Protein AF-A0A2T7PE70-F1 (afdb_monomer_lite)

Foldseek 3Di:
DVVVVVLVVVVVVVVVVVVDDCPDDLAQEAEDFPVCVVVVLQVAQKEKEKEAAQDDDDLLVVLLSQLSVLCVVPPRYGYYYYHAYPDDPRTRVVVCVVQVNDHVDPGWIWMRGHPDPDTDTDPDDSNHNVSVQVVCCVVSVDDRAFPLDDPVLLVLLLCLLVDDLVVNVVSLVVLVVVLVVDDDPSNNVLSVLSSVVSVVCSVPPPVVLVVVVVVVVVCPVPDDDRSVCRNSVSSVVSNVVVVVVDDDDDDVPVVVVVVPPVVPPPPPDDDDDDDDDPPPCPPVVVVVCVPVCVVVCVVCVVVVVVVVLCVQPLNVLLVVLLVLLSVLVVCLVVLVSNCVSNVVSVVSLVVSVVSCVVVVSDDPVSVVSSLVSQLVSQLVLLVVLDVCSNVLSVLSVLLCVLLVVVPPCSLPDDPPDPPLLCQCSPPNRPHPLVVLLVCLSRVQSVLSSCVVVVVCCVVVVDDPVNSVVSNVSSPVSVVSNSVNSVSSSVVSVVVSVVVVVVVVVD

Structure (mmCIF, N/CA/C/O backbone):
data_AF-A0A2T7PE70-F1
#
_entry.id   AF-A0A2T7PE70-F1
#
loop_
_atom_site.group_PDB
_atom_site.id
_atom_site.type_symbol
_atom_site.label_atom_id
_atom_site.label_alt_id
_atom_site.label_comp_id
_atom_site.label_asym_id
_atom_site.label_entity_id
_atom_site.label_seq_id
_atom_site.pdbx_PDB_ins_code
_atom_site.Cartn_x
_atom_site.Cartn_y
_atom_site.Cartn_z
_atom_site.occupancy
_atom_site.B_iso_or_equiv
_atom_site.auth_seq_id
_atom_site.auth_comp_id
_atom_site.auth_asym_id
_atom_site.auth_atom_id
_atom_site.pdbx_PDB_model_num
ATOM 1 N N . MET A 1 1 ? 8.061 27.850 -18.475 1.00 32.47 1 MET A N 1
ATOM 2 C CA . MET A 1 1 ? 7.129 28.341 -17.426 1.00 32.47 1 MET A CA 1
ATOM 3 C C . MET A 1 1 ? 5.859 27.493 -17.261 1.00 32.47 1 MET A C 1
ATOM 5 O O . MET A 1 1 ? 5.190 27.678 -16.252 1.00 32.47 1 MET A O 1
ATOM 9 N N . ALA A 1 2 ? 5.530 26.556 -18.166 1.00 31.12 2 ALA A N 1
ATOM 10 C CA . ALA A 1 2 ? 4.346 25.692 -18.030 1.00 31.12 2 ALA A CA 1
ATOM 11 C C . ALA A 1 2 ? 4.538 24.470 -17.093 1.00 31.12 2 ALA A C 1
ATOM 13 O O . ALA A 1 2 ? 3.576 24.057 -16.458 1.00 31.12 2 ALA A O 1
ATOM 14 N N . ASP A 1 3 ? 5.765 23.960 -16.909 1.00 47.53 3 ASP A N 1
ATOM 15 C CA . ASP A 1 3 ? 6.022 22.724 -16.133 1.00 47.53 3 ASP A CA 1
ATOM 16 C C . ASP A 1 3 ? 6.080 22.880 -14.604 1.00 47.53 3 ASP A C 1
ATOM 18 O O . ASP A 1 3 ? 5.830 21.935 -13.858 1.00 47.53 3 ASP A O 1
ATOM 22 N N . MET A 1 4 ? 6.372 24.078 -14.092 1.00 37.53 4 MET A N 1
ATOM 23 C CA . MET A 1 4 ? 6.615 24.263 -12.652 1.00 37.53 4 MET A CA 1
ATOM 24 C C . MET A 1 4 ? 5.323 24.210 -11.816 1.00 37.53 4 MET A C 1
ATOM 26 O O . MET A 1 4 ? 5.352 23.882 -10.632 1.00 37.53 4 MET A O 1
ATOM 30 N N . LYS A 1 5 ? 4.171 24.494 -12.443 1.00 35.44 5 LYS A N 1
ATOM 31 C CA . LYS A 1 5 ? 2.851 24.423 -11.797 1.00 35.44 5 LYS A CA 1
ATOM 32 C C . LYS A 1 5 ? 2.358 22.980 -11.645 1.00 35.44 5 LYS A C 1
ATOM 34 O O . LYS A 1 5 ? 1.709 22.683 -10.648 1.00 35.44 5 LYS A O 1
ATOM 39 N N . GLY A 1 6 ? 2.709 22.086 -12.574 1.00 39.09 6 GLY A N 1
ATOM 40 C CA . GLY A 1 6 ? 2.350 20.664 -12.508 1.00 39.09 6 GLY A CA 1
ATOM 41 C C . GLY A 1 6 ? 3.090 19.924 -11.392 1.00 39.09 6 GLY A C 1
ATOM 42 O O . GLY A 1 6 ? 2.469 19.206 -10.612 1.00 39.09 6 GLY A O 1
ATOM 43 N N . ALA A 1 7 ? 4.394 20.175 -11.244 1.00 40.56 7 ALA A N 1
ATOM 44 C CA . ALA A 1 7 ? 5.216 19.561 -10.198 1.00 40.56 7 ALA A CA 1
ATOM 45 C C . ALA A 1 7 ? 4.832 20.030 -8.780 1.00 40.56 7 ALA A C 1
ATOM 47 O O . ALA A 1 7 ? 4.736 19.220 -7.859 1.00 40.56 7 ALA A O 1
ATOM 48 N N . ALA A 1 8 ? 4.537 21.324 -8.604 1.00 38.72 8 ALA A N 1
ATOM 49 C CA . ALA A 1 8 ? 4.055 21.857 -7.327 1.00 38.72 8 ALA A CA 1
ATOM 50 C C . ALA A 1 8 ? 2.666 21.302 -6.955 1.00 38.72 8 ALA A C 1
ATOM 52 O O . ALA A 1 8 ? 2.404 21.023 -5.783 1.00 38.72 8 ALA A O 1
ATOM 53 N N . PHE A 1 9 ? 1.796 21.088 -7.948 1.00 40.25 9 PHE A N 1
ATOM 54 C CA . PHE A 1 9 ? 0.484 20.472 -7.753 1.00 40.25 9 PHE A CA 1
ATOM 55 C C . PHE A 1 9 ? 0.604 18.994 -7.350 1.00 40.25 9 PHE A C 1
ATOM 57 O O . PHE A 1 9 ? -0.034 18.582 -6.387 1.00 40.25 9 PHE A O 1
ATOM 64 N N . LEU A 1 10 ? 1.494 18.226 -7.990 1.00 43.19 10 LEU A N 1
ATOM 65 C CA . LEU A 1 10 ? 1.797 16.829 -7.642 1.00 43.19 10 LEU A CA 1
ATOM 66 C C . LEU A 1 10 ? 2.374 16.677 -6.225 1.00 43.19 10 LEU A C 1
ATOM 68 O O . LEU A 1 10 ? 1.890 15.837 -5.469 1.00 43.19 10 LEU A O 1
ATOM 72 N N . CYS A 1 11 ? 3.334 17.518 -5.822 1.00 40.25 11 CYS A N 1
ATOM 73 C CA . CYS A 1 11 ? 3.871 17.502 -4.453 1.00 40.25 11 CYS A CA 1
ATOM 74 C C . CYS A 1 11 ? 2.805 17.843 -3.399 1.00 40.25 11 CYS A C 1
ATOM 76 O O . CYS A 1 11 ? 2.755 17.216 -2.342 1.00 40.25 11 CYS A O 1
ATOM 78 N N . SER A 1 12 ? 1.924 18.802 -3.698 1.00 43.56 12 SER A N 1
ATOM 79 C CA . SER A 1 12 ? 0.816 19.179 -2.808 1.00 43.56 12 SER A CA 1
ATOM 80 C C . SER A 1 12 ? -0.241 18.071 -2.710 1.00 43.56 12 SER A C 1
ATOM 82 O O . SER A 1 12 ? -0.804 17.841 -1.642 1.00 43.56 12 SER A O 1
ATOM 84 N N . PHE A 1 13 ? -0.480 17.354 -3.811 1.00 44.72 13 PHE A N 1
ATOM 85 C CA . PHE A 1 13 ? -1.447 16.260 -3.895 1.00 44.72 13 PHE A CA 1
ATOM 86 C C . PHE A 1 13 ? -0.969 15.002 -3.156 1.00 44.72 13 PHE A C 1
ATOM 88 O O . PHE A 1 13 ? -1.740 14.406 -2.406 1.00 44.72 13 PHE A O 1
ATOM 95 N N . PHE A 1 14 ? 0.316 14.645 -3.274 1.00 42.69 14 PHE A N 1
ATOM 96 C CA . PHE A 1 14 ? 0.907 13.542 -2.507 1.00 42.69 14 PHE A CA 1
ATOM 97 C C . PHE A 1 14 ? 0.916 13.833 -1.000 1.00 42.69 14 PHE A C 1
ATOM 99 O O . PHE A 1 14 ? 0.530 12.969 -0.216 1.00 42.69 14 PHE A O 1
ATOM 106 N N . LEU A 1 15 ? 1.259 15.058 -0.579 1.00 42.66 15 LEU A N 1
ATOM 107 C CA . LEU A 1 15 ? 1.240 15.440 0.840 1.00 42.66 15 LEU A CA 1
ATOM 108 C C . LEU A 1 15 ? -0.188 15.456 1.428 1.00 42.66 15 LEU A C 1
ATOM 110 O O . LEU A 1 15 ? -0.379 15.156 2.605 1.00 42.66 15 LEU A O 1
ATOM 114 N N . ALA A 1 16 ? -1.200 15.763 0.608 1.00 42.91 16 ALA A N 1
ATOM 115 C CA . ALA A 1 16 ? -2.607 15.713 1.003 1.00 42.91 16 ALA A CA 1
ATOM 116 C C . ALA A 1 16 ? -3.164 14.278 1.081 1.00 42.91 16 ALA A C 1
ATOM 118 O O . ALA A 1 16 ? -3.988 14.004 1.957 1.00 42.91 16 ALA A O 1
ATOM 119 N N . LEU A 1 17 ? -2.699 13.354 0.225 1.00 40.62 17 LEU A N 1
ATOM 120 C CA . LEU A 1 17 ? -3.128 11.947 0.242 1.00 40.62 17 LEU A CA 1
ATOM 121 C C . LEU A 1 17 ? -2.654 11.199 1.498 1.00 40.62 17 LEU A C 1
ATOM 123 O O . LEU A 1 17 ? -3.410 10.408 2.058 1.00 40.62 17 LEU A O 1
ATOM 127 N N . PHE A 1 18 ? -1.445 11.487 1.992 1.00 42.41 18 PHE A N 1
ATOM 128 C CA . PHE A 1 18 ? -0.933 10.868 3.224 1.00 42.41 18 PHE A CA 1
ATOM 129 C C . PHE A 1 18 ? -1.691 11.299 4.492 1.00 42.41 18 PHE A C 1
ATOM 131 O O . PHE A 1 18 ? -1.651 10.594 5.497 1.00 42.41 18 PHE A O 1
ATOM 138 N N . CYS A 1 19 ? -2.431 12.4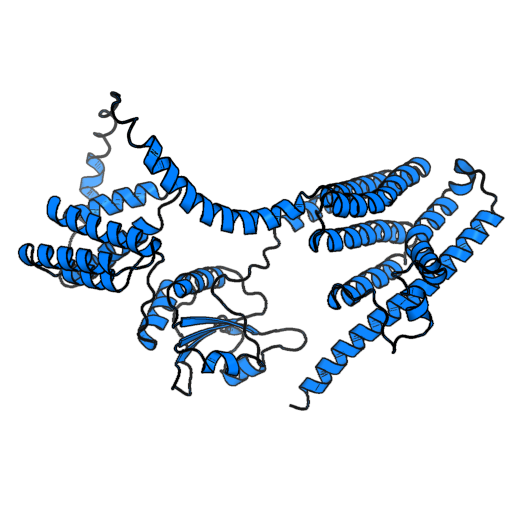13 4.459 1.00 37.19 19 CYS A N 1
ATOM 139 C CA . CYS A 1 19 ? -3.176 12.907 5.620 1.00 37.19 19 CYS A CA 1
ATOM 140 C C . CYS A 1 19 ? -4.543 12.231 5.836 1.00 37.19 19 CYS A C 1
ATOM 142 O O . CYS A 1 19 ? -5.182 12.499 6.855 1.00 37.19 19 CYS A O 1
ATOM 144 N N . ARG A 1 20 ? -5.025 11.378 4.918 1.00 38.69 20 ARG A N 1
ATOM 145 C CA . ARG A 1 20 ? -6.333 10.707 5.055 1.00 38.69 20 ARG A CA 1
ATOM 146 C C . ARG A 1 20 ? -6.352 9.309 4.434 1.00 38.69 20 ARG A C 1
ATOM 148 O O . ARG A 1 20 ? -7.056 9.068 3.462 1.00 38.69 20 ARG A O 1
ATOM 155 N N . ILE A 1 21 ? -5.641 8.364 5.041 1.00 35.53 21 ILE A N 1
ATOM 156 C CA . ILE A 1 21 ? -5.910 6.934 4.833 1.00 35.53 21 ILE A CA 1
ATOM 157 C C . ILE A 1 21 ? -6.259 6.334 6.195 1.00 35.53 21 ILE A C 1
ATOM 159 O O . ILE A 1 21 ? -5.395 5.849 6.914 1.00 35.53 21 ILE A O 1
ATOM 163 N N . ASN A 1 22 ? -7.541 6.396 6.559 1.00 35.69 22 ASN A N 1
ATOM 164 C CA . ASN A 1 22 ? -8.093 5.587 7.644 1.00 35.69 22 ASN A CA 1
ATOM 165 C C . ASN A 1 22 ? -8.868 4.428 7.011 1.00 35.69 22 ASN A C 1
ATOM 167 O O . ASN A 1 22 ? -10.081 4.511 6.832 1.00 35.69 22 ASN A O 1
ATOM 171 N N . GLY A 1 23 ? -8.173 3.336 6.688 1.00 41.88 23 GLY A N 1
ATOM 172 C CA . GLY A 1 23 ? -8.809 2.019 6.663 1.00 41.88 23 GLY A CA 1
ATOM 173 C C . GLY A 1 23 ? -9.110 1.630 8.109 1.00 41.88 23 GLY A C 1
ATOM 174 O O . GLY A 1 23 ? -8.330 0.924 8.743 1.00 41.88 23 GLY A O 1
ATOM 175 N N . GLU A 1 24 ? -10.155 2.218 8.688 1.00 51.50 24 GLU A N 1
ATOM 176 C CA . GLU A 1 24 ? -10.452 2.069 10.110 1.00 51.50 24 GLU A CA 1
ATOM 177 C C . GLU A 1 24 ? -11.119 0.713 10.357 1.00 51.50 24 GLU A C 1
ATOM 179 O O . GLU A 1 24 ? -12.310 0.535 10.115 1.00 51.50 24 GLU A O 1
ATOM 184 N N . ILE A 1 25 ? -10.350 -0.247 10.871 1.00 61.25 25 ILE A N 1
ATOM 185 C CA . ILE A 1 25 ? -10.910 -1.448 11.496 1.00 61.25 25 ILE A CA 1
ATOM 186 C C . ILE A 1 25 ? -11.798 -0.982 12.659 1.00 61.25 25 ILE A C 1
ATOM 188 O O . ILE A 1 25 ? -11.319 -0.321 13.589 1.00 61.25 25 ILE A O 1
ATOM 192 N N . VAL A 1 26 ? -13.091 -1.313 12.617 1.00 74.69 26 VAL A N 1
ATOM 193 C CA . VAL A 1 26 ? -14.035 -0.962 13.685 1.00 74.69 26 VAL A CA 1
ATOM 194 C C . VAL A 1 26 ? -13.698 -1.779 14.932 1.00 74.69 26 VAL A C 1
ATOM 196 O O . VAL A 1 26 ? -13.936 -2.982 15.004 1.00 74.69 26 VAL A O 1
ATOM 199 N N . LYS A 1 27 ? -13.120 -1.123 15.943 1.00 77.00 27 LYS A N 1
ATOM 200 C CA . LYS A 1 27 ? -12.757 -1.769 17.211 1.00 77.00 27 LYS A CA 1
ATOM 201 C C . LYS A 1 27 ? -14.001 -2.359 17.883 1.00 77.00 27 LYS A C 1
ATOM 203 O O . LYS A 1 27 ? -14.923 -1.621 18.214 1.00 77.00 27 LYS A O 1
ATOM 208 N N . GLY A 1 28 ? -13.987 -3.670 18.119 1.00 80.00 28 GLY A N 1
ATOM 209 C CA . GLY A 1 28 ? -15.096 -4.402 18.741 1.00 80.00 28 GLY A CA 1
ATOM 210 C C . GLY A 1 28 ? -16.088 -5.031 17.760 1.00 80.00 28 GLY A C 1
ATOM 211 O O . GLY A 1 28 ? -16.981 -5.740 18.213 1.00 80.00 28 GLY A O 1
ATOM 212 N N . ALA A 1 29 ? -15.915 -4.828 16.447 1.00 88.25 29 ALA A N 1
ATOM 213 C CA . ALA A 1 29 ? -16.676 -5.527 15.414 1.00 88.25 29 ALA A CA 1
ATOM 214 C C . ALA A 1 29 ? -15.794 -6.517 14.635 1.00 88.25 29 ALA A C 1
ATOM 216 O O . ALA A 1 29 ? -14.608 -6.267 14.412 1.00 88.25 29 ALA A O 1
ATOM 217 N N . VAL A 1 30 ? -16.379 -7.638 14.210 1.00 89.81 30 VAL A N 1
ATOM 218 C CA . VAL A 1 30 ? -15.715 -8.657 13.379 1.00 89.81 30 VAL A CA 1
ATOM 219 C C . VAL A 1 30 ? -16.315 -8.658 11.975 1.00 89.81 30 VAL A C 1
ATOM 221 O O . VAL A 1 30 ? -17.530 -8.757 11.826 1.00 89.81 30 VAL A O 1
ATOM 224 N N . SER A 1 31 ? -15.471 -8.589 10.945 1.00 89.25 31 SER A N 1
ATOM 225 C CA . SER A 1 31 ? -15.923 -8.742 9.560 1.00 89.25 31 SER A CA 1
ATOM 226 C C . SER A 1 31 ? -16.156 -10.221 9.239 1.00 89.25 31 SER A C 1
ATOM 228 O O . SER A 1 31 ? -15.276 -11.058 9.462 1.00 89.25 31 SER A O 1
ATOM 230 N N . LEU A 1 32 ? -17.355 -10.548 8.757 1.00 91.00 32 LEU A N 1
ATOM 231 C CA . LEU A 1 32 ? -17.770 -11.901 8.395 1.00 91.00 32 LEU A CA 1
ATOM 232 C C . LEU A 1 32 ? -17.938 -12.019 6.882 1.00 91.00 32 LEU A C 1
ATOM 234 O O . LEU A 1 32 ? -18.419 -11.103 6.218 1.00 91.00 32 LEU A O 1
ATOM 238 N N . ASN A 1 33 ? -17.594 -13.195 6.363 1.00 88.75 33 ASN A N 1
ATOM 239 C CA . ASN A 1 33 ? -17.877 -13.597 4.992 1.00 88.75 33 ASN A CA 1
ATOM 240 C C . ASN A 1 33 ? -18.687 -14.898 4.955 1.00 88.75 33 ASN A C 1
ATOM 242 O O . ASN A 1 33 ? -18.798 -15.589 5.971 1.00 88.75 33 ASN A O 1
ATOM 246 N N . SER A 1 34 ? -19.203 -15.262 3.785 1.00 87.06 34 SER A N 1
ATOM 247 C CA . SER A 1 34 ? -20.039 -16.454 3.576 1.00 87.06 34 SER A CA 1
ATOM 248 C C . SER A 1 34 ? -19.434 -17.749 4.134 1.00 87.06 34 SER A C 1
ATOM 250 O O . SER A 1 34 ? -20.135 -18.560 4.734 1.00 87.06 34 SER A O 1
ATOM 252 N N . GLY A 1 35 ? -18.112 -17.930 4.032 1.00 85.25 35 GLY A N 1
ATOM 253 C CA . GLY A 1 35 ? -17.422 -19.141 4.494 1.00 85.25 35 GLY A CA 1
ATOM 254 C C . GLY A 1 35 ? -17.231 -19.253 6.014 1.00 85.25 35 GLY A C 1
ATOM 255 O O . GLY A 1 35 ? -16.946 -20.349 6.525 1.00 85.25 35 GLY A O 1
ATOM 256 N N . VAL A 1 36 ? -17.358 -18.140 6.746 1.00 88.25 36 VAL A N 1
ATOM 257 C CA . VAL A 1 36 ? -17.215 -18.083 8.214 1.00 88.25 36 VAL A CA 1
ATOM 258 C C . VAL A 1 36 ? -18.499 -17.699 8.940 1.00 88.25 36 VAL A C 1
ATOM 260 O O . VAL A 1 36 ? -18.581 -17.939 10.144 1.00 88.25 36 VAL A O 1
ATOM 263 N N . PHE A 1 37 ? -19.491 -17.149 8.233 1.00 91.12 37 PHE A N 1
ATOM 264 C CA . PHE A 1 37 ? -20.723 -16.611 8.803 1.00 91.12 37 PHE A CA 1
ATOM 265 C C . PHE A 1 37 ? -21.403 -17.623 9.731 1.00 91.12 37 PHE A C 1
ATOM 267 O O . PHE A 1 37 ? -21.411 -17.434 10.947 1.00 91.12 37 PHE A O 1
ATOM 274 N N . ASP A 1 38 ? -21.863 -18.758 9.198 1.00 88.88 38 ASP A N 1
ATOM 275 C CA . ASP A 1 38 ? -22.600 -19.752 9.989 1.00 88.88 38 ASP A CA 1
ATOM 276 C C . ASP A 1 38 ? -21.748 -20.365 11.117 1.00 88.88 38 ASP A C 1
ATOM 278 O O . ASP A 1 38 ? -22.256 -20.648 12.201 1.00 88.88 38 ASP A O 1
ATOM 282 N N . LYS A 1 39 ? -20.427 -20.495 10.910 1.00 88.25 39 LYS A N 1
ATOM 283 C CA . LYS A 1 39 ? -19.489 -21.030 11.917 1.00 88.25 39 LYS A CA 1
ATOM 284 C C . LYS A 1 39 ? -19.359 -20.126 13.142 1.00 88.25 39 LYS A C 1
ATOM 286 O O . LYS A 1 39 ? -19.063 -20.616 14.233 1.00 88.25 39 LYS A O 1
ATOM 291 N N . ILE A 1 40 ? -19.499 -18.815 12.946 1.00 89.25 40 ILE A N 1
ATOM 292 C CA . ILE A 1 40 ? -19.349 -17.810 13.999 1.00 89.25 40 ILE A CA 1
ATOM 293 C C . ILE A 1 40 ? -20.691 -17.550 14.678 1.00 89.25 40 ILE A C 1
ATOM 295 O O . ILE A 1 40 ? -20.737 -17.539 15.912 1.00 89.25 40 ILE A O 1
ATOM 299 N N . ILE A 1 41 ? -21.773 -17.407 13.904 1.00 89.31 41 ILE A N 1
ATOM 300 C CA . ILE A 1 41 ? -23.115 -17.160 14.449 1.00 89.31 41 ILE A CA 1
ATOM 301 C C . ILE A 1 41 ? -23.542 -18.287 15.398 1.00 89.31 41 ILE A C 1
ATOM 303 O O . ILE A 1 41 ? -24.026 -18.004 16.490 1.00 89.31 41 ILE A O 1
ATOM 307 N N . SER A 1 42 ? -23.283 -19.554 15.054 1.00 85.00 42 SER A N 1
ATOM 308 C CA . SER A 1 42 ? -23.724 -20.700 15.864 1.00 85.00 42 SER A CA 1
ATOM 309 C C . SER A 1 42 ? -23.009 -20.848 17.217 1.00 85.00 42 SER A C 1
ATOM 311 O O . SER A 1 42 ? -23.456 -21.610 18.073 1.00 85.00 42 SER A O 1
ATOM 313 N N . ARG A 1 43 ? -21.867 -20.173 17.414 1.00 86.94 43 ARG A N 1
ATOM 314 C CA . ARG A 1 43 ? -21.025 -20.311 18.619 1.00 86.94 43 ARG A CA 1
ATOM 315 C C . ARG A 1 43 ? -21.265 -19.236 19.671 1.00 86.94 43 ARG A C 1
ATOM 317 O O . ARG A 1 43 ? -20.810 -19.396 20.800 1.00 86.94 43 ARG A O 1
ATOM 324 N N . HIS A 1 44 ? -21.951 -18.159 19.313 1.00 87.19 44 HIS A N 1
ATOM 325 C CA . HIS A 1 44 ? -22.196 -17.030 20.202 1.00 87.19 44 HIS A CA 1
ATOM 326 C C . HIS A 1 44 ? -23.662 -17.005 20.614 1.00 87.19 44 HIS A C 1
ATOM 328 O O . HIS A 1 44 ? -24.540 -17.386 19.847 1.00 87.19 44 HIS A O 1
ATOM 334 N N . ARG A 1 45 ? -23.935 -16.555 21.840 1.00 87.31 45 ARG A N 1
ATOM 335 C CA . ARG A 1 45 ? -25.303 -16.476 22.365 1.00 87.31 45 ARG A CA 1
ATOM 336 C C . ARG A 1 45 ? -26.130 -15.428 21.619 1.00 87.31 45 ARG A C 1
ATOM 338 O O . ARG A 1 45 ? -27.287 -15.687 21.295 1.00 87.31 45 ARG A O 1
ATOM 345 N N . VAL A 1 46 ? -25.535 -14.262 21.370 1.00 91.81 46 VAL A N 1
ATOM 346 C CA . VAL A 1 46 ? -26.166 -13.131 20.686 1.00 91.81 46 VAL A CA 1
ATOM 347 C C . VAL A 1 46 ? -25.171 -12.544 19.694 1.00 91.81 46 VAL A C 1
ATOM 349 O O . VAL A 1 46 ? -24.047 -12.213 20.073 1.00 91.81 46 VAL A O 1
ATOM 352 N N . VAL A 1 47 ? -25.580 -12.382 18.435 1.00 93.75 47 VAL A N 1
ATOM 353 C CA . VAL A 1 47 ? -24.768 -11.707 17.415 1.00 93.75 47 VAL A CA 1
ATOM 354 C C . VAL A 1 47 ? -25.566 -10.609 16.732 1.00 93.75 47 VAL A C 1
ATOM 356 O O . VAL A 1 47 ? -26.581 -10.876 16.093 1.00 93.75 47 VAL A O 1
ATOM 359 N N . LEU A 1 48 ? -25.093 -9.369 16.834 1.00 94.25 48 LEU A N 1
ATOM 360 C CA . LEU A 1 48 ? -25.596 -8.257 16.034 1.00 94.25 48 LEU A CA 1
ATOM 361 C C . LEU A 1 48 ? -24.775 -8.169 14.748 1.00 94.25 48 LEU A C 1
ATOM 363 O O . LEU A 1 48 ? -23.592 -7.843 14.802 1.00 94.25 48 LEU A O 1
ATOM 367 N N . VAL A 1 49 ? -25.404 -8.410 13.601 1.00 95.06 49 VAL A N 1
ATOM 368 C CA . VAL A 1 49 ? -24.770 -8.302 12.284 1.00 95.06 49 VAL A CA 1
ATOM 369 C C . VAL A 1 49 ? -25.273 -7.055 11.566 1.00 95.06 49 VAL A C 1
ATOM 371 O O . VAL A 1 49 ? -26.481 -6.875 11.397 1.00 95.06 49 VAL A O 1
ATOM 374 N N . LYS A 1 50 ? -24.347 -6.214 11.103 1.00 94.69 50 LYS A N 1
ATOM 375 C CA . LYS A 1 50 ? -24.618 -5.109 10.177 1.00 94.69 50 LYS A CA 1
ATOM 376 C C . LYS A 1 50 ? -24.289 -5.534 8.745 1.00 94.69 50 LYS A C 1
ATOM 378 O O . LYS A 1 50 ? -23.129 -5.791 8.444 1.00 94.69 50 LYS A O 1
ATOM 383 N N . PHE A 1 51 ? -25.283 -5.559 7.869 1.00 93.00 51 PHE A N 1
ATOM 384 C CA . PHE A 1 51 ? -25.102 -5.706 6.426 1.00 93.00 51 PHE A CA 1
ATOM 385 C C . PHE A 1 51 ? -24.997 -4.325 5.786 1.00 93.00 51 PHE A C 1
ATOM 387 O O . PHE A 1 51 ? -25.868 -3.477 6.007 1.00 93.00 51 PHE A O 1
ATOM 394 N N . ASP A 1 52 ? -23.931 -4.092 5.032 1.00 91.50 52 ASP A N 1
ATOM 395 C CA . ASP A 1 52 ? -23.635 -2.783 4.453 1.00 91.50 52 ASP A CA 1
ATOM 396 C C . ASP A 1 52 ? -22.808 -2.903 3.166 1.00 91.50 52 ASP A C 1
ATOM 398 O O . ASP A 1 52 ? -22.404 -4.001 2.776 1.00 91.50 52 ASP A O 1
ATOM 402 N N . GLU A 1 53 ? -22.536 -1.771 2.521 1.00 88.06 53 GLU A N 1
ATOM 403 C CA . GLU A 1 53 ? -21.605 -1.691 1.392 1.00 88.06 53 GLU A CA 1
ATOM 404 C C . GLU A 1 53 ? -20.158 -2.043 1.795 1.00 88.06 53 GLU A C 1
ATOM 406 O O . GLU A 1 53 ? -19.820 -2.145 2.976 1.00 88.06 53 GLU A O 1
ATOM 411 N N . THR A 1 54 ? -19.276 -2.230 0.808 1.00 80.50 54 THR A N 1
ATOM 412 C CA . THR A 1 54 ? -17.882 -2.663 1.038 1.00 80.50 54 THR A CA 1
ATOM 413 C C . THR A 1 54 ? -17.068 -1.680 1.877 1.00 80.50 54 THR A C 1
ATOM 415 O O . THR A 1 54 ? -16.227 -2.085 2.674 1.00 80.50 54 THR A O 1
ATOM 418 N N . TYR A 1 55 ? -17.326 -0.384 1.715 1.00 79.88 55 TYR A N 1
ATOM 419 C CA . TYR A 1 55 ? -16.591 0.680 2.396 1.00 79.88 55 TYR A CA 1
ATOM 420 C C . TYR A 1 55 ? -17.569 1.677 3.019 1.00 79.88 55 TYR A C 1
ATOM 422 O O . TYR A 1 55 ? -17.716 2.786 2.508 1.00 79.88 55 TYR A O 1
ATOM 430 N N . PRO A 1 56 ? -18.256 1.294 4.108 1.00 80.44 56 PRO A N 1
ATOM 431 C CA . PRO A 1 56 ? -19.307 2.115 4.683 1.00 80.44 56 PRO A CA 1
ATOM 432 C C . PRO A 1 56 ? -18.718 3.356 5.358 1.00 80.44 56 PRO A C 1
ATOM 434 O O . PRO A 1 56 ? -17.735 3.275 6.102 1.00 80.44 56 PRO A O 1
ATOM 437 N N . TYR A 1 57 ? -19.331 4.517 5.123 1.00 80.19 57 TYR A N 1
ATOM 438 C CA . TYR A 1 57 ? -18.880 5.802 5.664 1.00 80.19 57 TYR A CA 1
ATOM 439 C C . TYR A 1 57 ? -20.046 6.704 6.102 1.00 80.19 57 TYR A C 1
ATOM 441 O O . TYR A 1 57 ? -21.215 6.459 5.808 1.00 80.19 57 TYR A O 1
ATOM 449 N N . GLY A 1 58 ? -19.725 7.776 6.832 1.00 81.25 58 GLY A N 1
ATOM 450 C CA . GLY A 1 58 ? -20.688 8.782 7.288 1.00 81.25 58 GLY A CA 1
ATOM 451 C C . GLY A 1 58 ? -21.307 8.501 8.661 1.00 81.25 58 GLY A C 1
ATOM 452 O O . GLY A 1 58 ? -20.898 7.590 9.378 1.00 81.25 58 GLY A O 1
ATOM 453 N N . GLU A 1 59 ? -22.320 9.298 9.022 1.00 83.19 59 GLU A N 1
ATOM 454 C CA . GLU A 1 59 ? -22.922 9.319 10.369 1.00 83.19 59 GLU A CA 1
ATOM 455 C C . GLU A 1 59 ? -23.381 7.934 10.843 1.00 83.19 59 GLU A C 1
ATOM 457 O O . GLU A 1 59 ? -23.142 7.555 11.985 1.00 83.19 59 GLU A O 1
ATOM 462 N N . LYS A 1 60 ? -24.003 7.142 9.959 1.00 86.31 60 LYS A N 1
ATOM 463 C CA . LYS A 1 60 ? -24.496 5.798 10.299 1.00 86.31 60 LYS A CA 1
ATOM 464 C C . LYS A 1 60 ? -23.354 4.851 10.693 1.00 86.31 60 LYS A C 1
ATOM 466 O O . LYS A 1 60 ? -23.502 4.055 11.619 1.00 86.31 60 LYS A O 1
ATOM 471 N N . GLN A 1 61 ? -22.204 4.961 10.024 1.00 87.12 61 GLN A N 1
ATOM 472 C CA . GLN A 1 61 ? -21.025 4.160 10.346 1.00 87.12 61 GLN A CA 1
ATOM 473 C C . GLN A 1 61 ? -20.385 4.608 11.665 1.00 87.12 61 GLN A C 1
ATOM 475 O O . GLN A 1 61 ? -19.958 3.769 12.458 1.00 87.12 61 GLN A O 1
ATOM 480 N N . ASP A 1 62 ? -20.351 5.911 11.945 1.00 82.81 62 ASP A N 1
ATOM 481 C CA . ASP A 1 62 ? -19.818 6.420 13.212 1.00 82.81 62 ASP A CA 1
ATOM 482 C C . ASP A 1 62 ? -20.690 6.020 14.412 1.00 82.81 62 ASP A C 1
ATOM 484 O O . ASP A 1 62 ? -20.170 5.674 15.476 1.00 82.81 62 ASP A O 1
ATOM 488 N N . GLU A 1 63 ? -22.012 5.971 14.241 1.00 84.81 63 GLU A N 1
ATOM 489 C CA . GLU A 1 63 ? -22.925 5.435 15.255 1.00 84.81 63 GLU A CA 1
ATOM 490 C C . GLU A 1 63 ? -22.738 3.926 15.459 1.00 84.81 63 GLU A C 1
ATOM 492 O O . GLU A 1 63 ? -22.723 3.456 16.599 1.00 84.81 63 GLU A O 1
ATOM 497 N N . PHE A 1 64 ? -22.495 3.161 14.390 1.00 88.00 64 PHE A N 1
ATOM 498 C CA . PHE A 1 64 ? -22.156 1.740 14.507 1.00 88.00 64 PHE A CA 1
ATOM 499 C C . PHE A 1 64 ? -20.877 1.507 15.321 1.00 88.00 64 PHE A C 1
ATOM 501 O O . PHE A 1 64 ? -20.857 0.632 16.190 1.00 88.00 64 PHE A O 1
ATOM 508 N N . LYS A 1 65 ? -19.835 2.329 15.126 1.00 85.94 65 LYS A N 1
ATOM 509 C CA . LYS A 1 65 ? -18.600 2.256 15.930 1.00 85.94 65 LYS A CA 1
ATOM 510 C C . LYS A 1 65 ? -18.884 2.419 17.425 1.00 85.94 65 LYS A C 1
ATOM 512 O O . LYS A 1 65 ? -18.299 1.706 18.238 1.00 85.94 65 LYS A O 1
ATOM 517 N N . LYS A 1 66 ? -19.812 3.306 17.805 1.00 83.12 66 LYS A N 1
ATOM 518 C CA . LYS A 1 66 ? -20.222 3.484 19.212 1.00 83.12 66 LYS A CA 1
ATOM 519 C C . LYS A 1 66 ? -20.904 2.233 19.773 1.00 83.12 66 LYS A C 1
ATOM 521 O O . LYS A 1 66 ? -20.687 1.896 20.935 1.00 83.12 66 LYS A O 1
ATOM 526 N N . VAL A 1 67 ? -21.707 1.536 18.965 1.00 85.44 67 VAL A N 1
ATOM 527 C CA . VAL A 1 67 ? -22.347 0.264 19.353 1.00 85.44 67 VAL A CA 1
ATOM 528 C C . VAL A 1 67 ? -21.299 -0.838 19.537 1.00 85.44 67 VAL A C 1
ATOM 530 O O . VAL A 1 67 ? -21.295 -1.497 20.575 1.00 85.44 67 VAL A O 1
ATOM 533 N N . ALA A 1 68 ? -20.369 -0.983 18.588 1.00 87.56 68 ALA A N 1
ATOM 534 C CA . ALA A 1 68 ? -19.270 -1.951 18.664 1.00 87.56 68 ALA A CA 1
ATOM 535 C C . ALA A 1 68 ? -18.330 -1.691 19.855 1.00 87.56 68 ALA A C 1
ATOM 537 O O . ALA A 1 68 ? -17.819 -2.611 20.485 1.00 87.56 68 ALA A O 1
ATOM 538 N N . GLN A 1 69 ? -18.124 -0.426 20.222 1.00 82.06 69 GLN A N 1
ATOM 539 C CA . GLN A 1 69 ? -17.348 -0.094 21.412 1.00 82.06 69 GLN A CA 1
ATOM 540 C C . GLN A 1 69 ? -18.088 -0.463 22.707 1.00 82.06 69 GLN A C 1
ATOM 542 O O . GLN A 1 69 ? -17.456 -0.907 23.665 1.00 82.06 69 GLN A O 1
ATOM 547 N N . ALA A 1 70 ? -19.414 -0.301 22.752 1.00 76.94 70 ALA A N 1
ATOM 548 C CA . ALA A 1 70 ? -20.217 -0.669 23.918 1.00 76.94 70 ALA A CA 1
ATOM 549 C C . ALA A 1 70 ? -20.258 -2.193 24.141 1.00 76.94 70 ALA A C 1
ATOM 551 O O . ALA A 1 70 ? -20.235 -2.645 25.290 1.00 76.94 70 ALA A O 1
ATOM 552 N N . SER A 1 71 ? -20.241 -2.989 23.064 1.00 83.31 71 SER A N 1
ATOM 553 C CA . SER A 1 71 ? -20.243 -4.455 23.160 1.00 83.31 71 SER A CA 1
ATOM 554 C C . SER A 1 71 ? -18.970 -5.033 23.776 1.00 83.31 71 SER A C 1
ATOM 556 O O . SER A 1 71 ? -19.022 -6.136 24.300 1.00 83.31 71 SER A O 1
ATOM 558 N N . LEU A 1 72 ? -17.854 -4.293 23.820 1.00 80.00 72 LEU A N 1
ATOM 559 C CA . LEU A 1 72 ? -16.615 -4.745 24.478 1.00 80.00 72 LEU A CA 1
ATOM 560 C C . LEU A 1 72 ? -16.798 -5.079 25.968 1.00 80.00 72 LEU A C 1
ATOM 562 O O . LEU A 1 72 ? -15.999 -5.823 26.534 1.00 80.00 72 LEU A O 1
ATOM 566 N N . SER A 1 73 ? -17.827 -4.516 26.607 1.00 71.00 73 SER A N 1
ATOM 567 C CA . SER A 1 73 ? -18.173 -4.811 28.000 1.00 71.00 73 SER A CA 1
ATOM 568 C C . SER A 1 73 ? -18.922 -6.140 28.180 1.00 71.00 73 SER A C 1
ATOM 570 O O . SER A 1 73 ? -18.958 -6.661 29.292 1.00 71.00 73 SER A O 1
ATOM 572 N N . GLN A 1 74 ? -19.492 -6.700 27.107 1.00 78.69 74 GLN A N 1
ATOM 573 C CA . GLN A 1 74 ? -20.380 -7.861 27.137 1.00 78.69 74 GLN A CA 1
ATOM 574 C C . GLN A 1 74 ? -19.736 -9.061 26.442 1.00 78.69 74 GLN A C 1
ATOM 576 O O . GLN A 1 74 ? -19.539 -9.061 25.232 1.00 78.69 74 GLN A O 1
ATOM 581 N N . THR A 1 75 ? -19.447 -10.120 27.197 1.00 79.69 75 THR A N 1
ATOM 582 C CA . THR A 1 75 ? -18.831 -11.342 26.650 1.00 79.69 75 THR A CA 1
ATOM 583 C C . THR A 1 75 ? -19.794 -12.178 25.810 1.00 79.69 75 THR A C 1
ATOM 585 O O . THR A 1 75 ? -19.356 -12.910 24.927 1.00 79.69 75 THR A O 1
ATOM 588 N N . ASP A 1 76 ? -21.096 -12.061 26.073 1.00 84.88 76 ASP A N 1
ATOM 589 C CA . ASP A 1 76 ? -22.146 -12.847 25.414 1.00 84.88 76 ASP A CA 1
ATOM 590 C C . ASP A 1 76 ? -22.645 -12.219 24.098 1.00 84.88 76 ASP A C 1
ATOM 592 O O . ASP A 1 76 ? -23.407 -12.863 23.369 1.00 84.88 76 ASP A O 1
ATOM 596 N N . LEU A 1 77 ? -22.230 -10.980 23.794 1.00 89.06 77 LEU A N 1
ATOM 597 C CA . LEU A 1 77 ? -22.599 -10.252 22.581 1.00 89.06 77 LEU A CA 1
ATOM 598 C C . LEU A 1 77 ? -21.411 -10.143 21.626 1.00 89.06 77 LEU A C 1
ATOM 600 O O . LEU A 1 77 ? -20.418 -9.482 21.923 1.00 89.06 77 LEU A O 1
ATOM 604 N N . LEU A 1 78 ? -21.575 -10.683 20.423 1.00 91.38 78 LEU A N 1
ATOM 605 C CA . LEU A 1 78 ? -20.691 -10.394 19.301 1.00 91.38 78 LEU A CA 1
ATOM 606 C C . LEU A 1 78 ? -21.317 -9.315 18.411 1.00 91.38 78 LEU A C 1
ATOM 608 O O . LEU A 1 78 ? -22.475 -9.423 18.010 1.00 91.38 78 LEU A O 1
ATOM 612 N N . VAL A 1 79 ? -20.542 -8.292 18.059 1.00 93.38 79 VAL A N 1
ATOM 613 C CA . VAL A 1 79 ? -20.906 -7.351 16.994 1.00 93.38 79 VAL A CA 1
ATOM 614 C C . VAL A 1 79 ? -20.108 -7.716 15.751 1.00 93.38 79 VAL A C 1
ATOM 616 O O . VAL A 1 79 ? -18.896 -7.925 15.809 1.00 93.38 79 VAL A O 1
ATOM 619 N N . ALA A 1 80 ? -20.795 -7.818 14.624 1.00 93.56 80 ALA A N 1
ATOM 620 C CA . ALA A 1 80 ? -20.222 -8.224 13.360 1.00 93.56 80 ALA A CA 1
ATOM 621 C C . ALA A 1 80 ? -20.710 -7.338 12.214 1.00 93.56 80 ALA A C 1
ATOM 623 O O . ALA A 1 80 ? -21.784 -6.736 12.279 1.00 93.56 80 ALA A O 1
ATOM 624 N N . GLU A 1 81 ? -19.926 -7.283 11.147 1.00 93.00 81 GLU A N 1
ATOM 625 C CA . GLU A 1 81 ? -20.312 -6.644 9.896 1.00 93.00 81 GLU A CA 1
ATOM 626 C C . GLU A 1 81 ? -20.106 -7.589 8.715 1.00 93.00 81 GLU A C 1
ATOM 628 O O . GLU A 1 81 ? -19.153 -8.362 8.676 1.00 93.00 81 GLU A O 1
ATOM 633 N N . VAL A 1 82 ? -21.027 -7.534 7.761 1.00 92.38 82 VAL A N 1
ATOM 634 C CA . VAL A 1 82 ? -20.943 -8.222 6.476 1.00 92.38 82 VAL A CA 1
ATOM 635 C C . VAL A 1 82 ? -20.918 -7.142 5.412 1.00 92.38 82 VAL A C 1
ATOM 637 O O . VAL A 1 82 ? -21.891 -6.411 5.218 1.00 92.38 82 VAL A O 1
ATOM 640 N N . GLN A 1 83 ? -19.773 -7.036 4.756 1.00 89.56 83 GLN A N 1
ATOM 641 C CA . GLN A 1 83 ? -19.519 -6.083 3.687 1.00 89.56 83 GLN A CA 1
ATOM 642 C C . GLN A 1 83 ? -19.925 -6.723 2.360 1.00 89.56 83 GLN A C 1
ATOM 644 O O . GLN A 1 83 ? -19.342 -7.730 1.959 1.00 89.56 83 GLN A O 1
ATOM 649 N N . ILE A 1 84 ? -20.940 -6.172 1.701 1.00 85.62 84 ILE A N 1
ATOM 650 C CA . ILE A 1 84 ? -21.478 -6.701 0.445 1.00 85.62 84 ILE A CA 1
ATOM 651 C C . ILE A 1 84 ? -20.828 -5.942 -0.710 1.00 85.62 84 ILE A C 1
ATOM 653 O O . ILE A 1 84 ? -20.870 -4.709 -0.766 1.00 85.62 84 ILE A O 1
ATOM 657 N N . ALA A 1 85 ? -20.184 -6.677 -1.617 1.00 80.94 85 ALA A N 1
ATOM 658 C CA . ALA A 1 85 ? -19.512 -6.086 -2.766 1.00 80.94 85 ALA A CA 1
ATOM 659 C C . ALA A 1 85 ? -20.487 -5.808 -3.913 1.00 80.94 85 ALA A C 1
ATOM 661 O O . ALA A 1 85 ? -21.160 -6.704 -4.419 1.00 80.94 85 ALA A O 1
ATOM 662 N N . ASP A 1 86 ? -20.512 -4.553 -4.359 1.00 69.75 86 ASP A N 1
ATOM 663 C CA . ASP A 1 86 ? -21.325 -4.104 -5.496 1.00 69.75 86 ASP A CA 1
ATOM 664 C C . ASP A 1 86 ? -20.646 -4.311 -6.858 1.00 69.75 86 ASP A C 1
ATOM 666 O O . ASP A 1 86 ? -21.300 -4.265 -7.901 1.00 69.75 86 ASP A O 1
ATOM 670 N N . TYR A 1 87 ? -19.329 -4.514 -6.849 1.00 52.69 87 TYR A N 1
ATOM 671 C CA . TYR A 1 87 ? -18.482 -4.619 -8.033 1.00 52.69 87 TYR A CA 1
ATOM 672 C C . TYR A 1 87 ? -17.499 -5.783 -7.871 1.00 52.69 87 TYR A C 1
ATOM 674 O O . TYR A 1 87 ? -17.108 -6.120 -6.755 1.00 52.69 87 TYR A O 1
ATOM 682 N N . GLY A 1 88 ? -17.086 -6.390 -8.985 1.00 63.88 88 GLY A N 1
ATOM 683 C CA . GLY A 1 88 ? -16.210 -7.566 -8.971 1.00 63.88 88 GLY A CA 1
ATOM 684 C C . GLY A 1 88 ? -16.968 -8.855 -8.644 1.00 63.88 88 GLY A C 1
ATOM 685 O O . GLY A 1 88 ? -18.070 -9.069 -9.151 1.00 63.88 88 GLY A O 1
ATOM 686 N N . ASP A 1 89 ? -16.390 -9.699 -7.788 1.00 56.88 89 ASP A N 1
ATOM 687 C CA . ASP A 1 89 ? -16.853 -11.071 -7.506 1.00 56.88 89 ASP A CA 1
ATOM 688 C C . ASP A 1 89 ? -18.101 -11.166 -6.609 1.00 56.88 89 ASP A C 1
ATOM 690 O O . ASP A 1 89 ? -18.421 -12.251 -6.115 1.00 56.88 89 ASP A O 1
ATOM 694 N N . LYS A 1 90 ? -18.807 -10.040 -6.403 1.00 73.62 90 LYS A N 1
ATOM 695 C CA . LYS A 1 90 ? -20.028 -9.914 -5.587 1.00 73.62 90 LYS A CA 1
ATOM 696 C C . LYS A 1 90 ? -19.928 -10.667 -4.256 1.00 73.62 90 LYS A C 1
ATOM 698 O O . LYS A 1 90 ? -20.826 -11.426 -3.885 1.00 73.62 90 LYS A O 1
ATOM 703 N N . ASP A 1 91 ? -18.814 -10.490 -3.553 1.00 75.38 91 ASP A N 1
ATOM 704 C CA . ASP A 1 91 ? -18.599 -11.123 -2.257 1.00 75.38 91 ASP A CA 1
ATOM 705 C C . ASP A 1 91 ? -19.752 -10.822 -1.290 1.00 75.38 91 ASP A C 1
ATOM 707 O O . ASP A 1 91 ? -20.244 -9.691 -1.208 1.00 75.38 91 ASP A O 1
ATOM 711 N N . ASN A 1 92 ? -20.183 -11.867 -0.575 1.00 84.56 92 ASN A N 1
ATOM 712 C CA . ASN A 1 92 ? -21.289 -11.869 0.387 1.00 84.56 92 ASN A CA 1
ATOM 713 C C . ASN A 1 92 ? -22.680 -11.541 -0.194 1.00 84.56 92 ASN A C 1
ATOM 715 O O . ASN A 1 92 ? -23.621 -11.289 0.565 1.00 84.56 92 ASN A O 1
ATOM 719 N N . SER A 1 93 ? -22.843 -11.553 -1.523 1.00 84.12 93 SER A N 1
ATOM 720 C CA . SER A 1 93 ? -24.159 -11.386 -2.164 1.00 84.12 93 SER A CA 1
ATOM 721 C C . SER A 1 93 ? -25.129 -12.525 -1.838 1.00 84.12 93 SER A C 1
ATOM 723 O O . SER A 1 93 ? -26.318 -12.276 -1.665 1.00 84.12 93 SER A O 1
ATOM 725 N N . ASP A 1 94 ? -24.622 -13.739 -1.634 1.00 87.69 94 ASP A N 1
ATOM 726 C CA . ASP A 1 94 ? -25.377 -14.897 -1.150 1.00 87.69 94 ASP A CA 1
ATOM 727 C C . ASP A 1 94 ? -26.001 -14.643 0.233 1.00 87.69 94 ASP A C 1
ATOM 729 O O . ASP A 1 94 ? -27.161 -14.980 0.470 1.00 87.69 94 ASP A O 1
ATOM 733 N N . LEU A 1 95 ? -25.274 -13.976 1.138 1.00 88.62 95 LEU A N 1
ATOM 734 C CA . LEU A 1 95 ? -25.803 -13.582 2.445 1.00 88.62 95 LEU A CA 1
ATOM 735 C C . LEU A 1 95 ? -26.860 -12.477 2.315 1.00 88.62 95 LEU A C 1
ATOM 737 O O . LEU A 1 95 ? -27.857 -12.488 3.042 1.00 88.62 95 LEU A O 1
ATOM 741 N N . ALA A 1 96 ? -26.674 -11.540 1.382 1.00 88.00 96 ALA A N 1
ATOM 742 C CA . ALA A 1 96 ? -27.663 -10.506 1.095 1.00 88.00 96 ALA A CA 1
ATOM 743 C C . ALA A 1 96 ? -28.980 -11.122 0.594 1.00 88.00 96 ALA A C 1
ATOM 745 O O . ALA A 1 96 ? -30.050 -10.793 1.110 1.00 88.00 96 ALA A O 1
ATOM 746 N N . GLU A 1 97 ? -28.900 -12.072 -0.341 1.00 88.00 97 GLU A N 1
ATOM 747 C CA . GLU A 1 97 ? -30.051 -12.809 -0.870 1.00 88.00 97 GLU A CA 1
ATOM 748 C C . GLU A 1 97 ? -30.722 -13.664 0.213 1.00 88.00 97 GLU A C 1
ATOM 750 O O . GLU A 1 97 ? -31.932 -13.543 0.424 1.00 88.00 97 GLU A O 1
ATOM 755 N N . ARG A 1 98 ? -29.941 -14.444 0.976 1.00 87.06 98 ARG A N 1
ATOM 756 C CA . ARG A 1 98 ? -30.433 -15.317 2.060 1.00 87.06 98 ARG A CA 1
ATOM 757 C C . ARG A 1 98 ? -31.242 -14.560 3.109 1.00 87.06 98 ARG A C 1
ATOM 759 O O . ARG A 1 98 ? -32.227 -15.084 3.621 1.00 87.06 98 ARG A O 1
ATOM 766 N N . PHE A 1 99 ? -30.835 -13.337 3.442 1.00 88.88 99 PHE A N 1
ATOM 767 C CA . PHE A 1 99 ? -31.492 -12.533 4.474 1.00 88.88 99 PHE A CA 1
ATOM 768 C C . PHE A 1 99 ? -32.387 -11.411 3.925 1.00 88.88 99 PHE A C 1
ATOM 770 O O . PHE A 1 99 ? -32.874 -10.586 4.712 1.00 88.88 99 PHE A O 1
ATOM 777 N N . GLY A 1 100 ? -32.624 -11.379 2.609 1.00 87.19 100 GLY A N 1
ATOM 778 C CA . GLY A 1 100 ? -33.489 -10.401 1.945 1.00 87.19 100 GLY A CA 1
ATOM 779 C C . GLY A 1 100 ? -32.999 -8.956 2.070 1.00 87.19 100 GLY A C 1
ATOM 780 O O . GLY A 1 100 ? -33.808 -8.029 2.156 1.00 87.19 100 GLY A O 1
ATOM 781 N N . VAL A 1 101 ? -31.684 -8.753 2.140 1.00 89.31 101 VAL A N 1
ATOM 782 C CA . VAL A 1 101 ? -31.060 -7.437 2.288 1.00 89.31 101 VAL A CA 1
ATOM 783 C C . VAL A 1 101 ? -30.902 -6.798 0.912 1.00 89.31 101 VAL A C 1
ATOM 785 O O . VAL A 1 101 ? -30.268 -7.359 0.024 1.00 89.31 101 VAL A O 1
ATOM 788 N N . LYS A 1 102 ? -31.481 -5.607 0.737 1.00 86.88 102 LYS A N 1
ATOM 789 C CA . LYS A 1 102 ? -31.380 -4.834 -0.505 1.00 86.88 102 LYS A CA 1
ATOM 790 C C . LYS A 1 102 ? -30.493 -3.612 -0.321 1.00 86.88 102 LYS A C 1
ATOM 792 O O . LYS A 1 102 ? -30.515 -2.992 0.744 1.00 86.88 102 LYS A O 1
ATOM 797 N N . LYS A 1 103 ? -29.782 -3.239 -1.384 1.00 83.62 103 LYS A N 1
ATOM 798 C CA . LYS A 1 103 ? -28.823 -2.131 -1.396 1.00 83.62 103 LYS A CA 1
ATOM 799 C C . LYS A 1 103 ? -29.443 -0.787 -1.020 1.00 83.62 103 LYS A C 1
ATOM 801 O O . LYS A 1 103 ? -28.808 0.019 -0.349 1.00 83.62 103 LYS A O 1
ATOM 806 N N . GLU A 1 104 ? -30.701 -0.555 -1.390 1.00 85.50 104 GLU A N 1
ATOM 807 C CA . GLU A 1 104 ? -31.401 0.702 -1.092 1.00 85.50 104 GLU A CA 1
ATOM 808 C C . GLU A 1 104 ? -31.632 0.899 0.414 1.00 85.50 104 GLU A C 1
ATOM 810 O O . GLU A 1 104 ? -31.856 2.020 0.869 1.00 85.50 104 GLU A O 1
ATOM 815 N N . ASN A 1 105 ? -31.559 -0.186 1.189 1.00 84.56 105 ASN A N 1
ATOM 816 C CA . ASN A 1 105 ? -31.854 -0.200 2.616 1.00 84.56 105 ASN A CA 1
ATOM 817 C C . ASN A 1 105 ? -30.598 -0.204 3.495 1.00 84.56 105 ASN A C 1
ATOM 819 O O . ASN A 1 105 ? -30.724 -0.296 4.714 1.00 84.56 105 ASN A O 1
ATOM 823 N N . TYR A 1 106 ? -29.395 -0.115 2.920 1.00 86.50 106 TYR A N 1
ATOM 824 C CA . TYR A 1 106 ? -28.170 -0.117 3.714 1.00 86.50 106 TYR A CA 1
ATOM 825 C C . TYR A 1 106 ? -28.065 1.108 4.657 1.00 86.50 106 TYR A C 1
ATOM 827 O O . TYR A 1 106 ? -28.463 2.237 4.313 1.00 86.50 106 TYR A O 1
ATOM 835 N N . PRO A 1 107 ? -27.512 0.930 5.873 1.00 90.81 107 PRO A N 1
ATOM 836 C CA . PRO A 1 107 ? -27.151 -0.329 6.528 1.00 90.81 107 PRO A CA 1
ATOM 837 C C . PRO A 1 107 ? -28.376 -1.058 7.096 1.00 90.81 107 PRO A C 1
ATOM 839 O O . PRO A 1 107 ? -29.293 -0.430 7.628 1.00 90.81 107 PRO A O 1
ATOM 842 N N . VAL A 1 108 ? -28.347 -2.392 7.065 1.00 92.38 108 VAL A N 1
ATOM 843 C CA . VAL A 1 108 ? -29.388 -3.247 7.657 1.00 92.38 108 VAL A CA 1
ATOM 844 C C . VAL A 1 108 ? -28.814 -4.017 8.837 1.00 92.38 108 VAL A C 1
ATOM 846 O O . VAL A 1 108 ? -27.850 -4.765 8.690 1.00 92.38 108 VAL A O 1
ATOM 849 N N . TYR A 1 109 ? -29.429 -3.880 10.011 1.00 93.50 109 TYR A N 1
ATOM 850 C CA . TYR A 1 109 ? -29.024 -4.614 11.209 1.00 93.50 109 TYR A CA 1
ATOM 851 C C . TYR A 1 109 ? -29.935 -5.815 11.447 1.00 93.50 109 TYR A C 1
ATOM 853 O O . TYR A 1 109 ? -31.163 -5.692 11.431 1.00 93.50 109 TYR A O 1
ATOM 861 N N . LYS A 1 110 ? -29.329 -6.971 11.712 1.00 93.25 110 LYS A N 1
ATOM 862 C CA . LYS A 1 110 ? -30.023 -8.209 12.071 1.00 93.25 110 LYS A CA 1
ATOM 863 C C . LYS A 1 110 ? -29.413 -8.808 13.331 1.00 93.25 110 LYS A C 1
ATOM 865 O O . LYS A 1 110 ? -28.193 -8.887 13.460 1.00 93.25 110 LYS A O 1
ATOM 870 N N . LEU A 1 111 ? -30.269 -9.218 14.257 1.00 92.25 111 LEU A N 1
ATOM 871 C CA . LEU A 1 111 ? -29.893 -9.838 15.517 1.00 92.25 111 LEU A CA 1
ATOM 872 C C . LEU A 1 111 ? -30.134 -11.344 15.448 1.00 92.25 111 LEU A C 1
ATOM 874 O O . LEU A 1 111 ? -31.258 -11.795 15.229 1.00 92.25 111 LEU A O 1
ATOM 878 N N . PHE A 1 112 ? -29.074 -12.108 15.667 1.00 92.44 112 PHE A N 1
ATOM 879 C CA . PHE A 1 112 ? -29.090 -13.561 15.718 1.00 92.44 112 PHE A CA 1
ATOM 880 C C . PHE A 1 112 ? -29.032 -13.997 17.178 1.00 92.44 112 PHE A C 1
ATOM 882 O O . PHE A 1 112 ? -28.133 -13.595 17.920 1.00 92.44 112 PHE A O 1
ATOM 889 N N . LEU A 1 113 ? -30.004 -14.806 17.590 1.00 89.12 113 LEU A N 1
ATOM 890 C CA . LEU A 1 113 ? -30.088 -15.372 18.931 1.00 89.12 113 LEU A CA 1
ATOM 891 C C . LEU A 1 113 ? -29.876 -16.877 18.831 1.00 89.12 113 LEU A C 1
ATOM 893 O O . LEU A 1 113 ? -30.537 -17.543 18.035 1.00 89.12 113 LEU A O 1
ATOM 897 N N . ASN A 1 114 ? -28.971 -17.415 19.643 1.00 83.62 114 ASN A N 1
ATOM 898 C CA . ASN A 1 114 ? -28.709 -18.848 19.651 1.00 83.62 114 ASN A CA 1
ATOM 899 C C . ASN A 1 114 ? -29.970 -19.615 20.087 1.00 83.62 114 ASN A C 1
ATOM 901 O O . ASN A 1 114 ? -30.532 -19.336 21.148 1.00 83.62 114 ASN A O 1
ATOM 905 N N . GLY A 1 115 ? -30.423 -20.555 19.255 1.00 74.25 115 GLY A N 1
ATOM 906 C CA . GLY A 1 115 ? -31.665 -21.308 19.453 1.00 74.25 115 GLY A CA 1
ATOM 907 C C . GLY A 1 115 ? -32.908 -20.736 18.758 1.00 74.25 115 GLY A C 1
ATOM 908 O O . GLY A 1 115 ? -33.983 -21.310 18.917 1.00 74.25 115 GLY A O 1
ATOM 909 N N . LYS A 1 116 ? -32.792 -19.643 17.987 1.00 81.81 116 LYS A N 1
ATOM 910 C CA . LYS A 1 116 ? -33.822 -19.207 17.028 1.00 81.81 116 LYS A CA 1
ATOM 911 C C . LYS A 1 116 ? -33.309 -19.372 15.597 1.00 81.81 116 LYS A C 1
ATOM 913 O O . LYS A 1 116 ? -32.195 -18.950 15.299 1.00 81.81 116 LYS A O 1
ATOM 918 N N . ASP A 1 117 ? -34.146 -19.930 14.725 1.00 75.12 117 ASP A N 1
ATOM 919 C CA . ASP A 1 117 ? -33.787 -20.175 13.321 1.00 75.12 117 ASP A CA 1
ATOM 920 C C . ASP A 1 117 ? -33.792 -18.890 12.474 1.00 75.12 117 ASP A C 1
ATOM 922 O O . ASP A 1 117 ? -33.012 -18.764 11.530 1.00 75.12 117 ASP A O 1
ATOM 926 N N . GLU A 1 118 ? -34.627 -17.906 12.830 1.00 84.06 118 GLU A N 1
ATOM 927 C CA . GLU A 1 118 ? -34.756 -16.648 12.087 1.00 84.06 118 GLU A CA 1
ATOM 928 C C . GLU A 1 118 ? -34.188 -15.436 12.850 1.00 84.06 118 GLU A C 1
ATOM 930 O O . GLU A 1 118 ? -34.494 -15.243 14.035 1.00 84.06 118 GLU A O 1
ATOM 935 N N . PRO A 1 119 ? -33.390 -14.575 12.182 1.00 90.06 119 PRO A N 1
ATOM 936 C CA . PRO A 1 119 ? -32.859 -13.366 12.790 1.00 90.06 119 PRO A CA 1
ATOM 937 C C . PRO A 1 119 ? -33.878 -12.228 12.835 1.00 90.06 119 PRO A C 1
ATOM 939 O O . PRO A 1 119 ? -34.639 -11.983 11.896 1.00 90.06 119 PRO A O 1
ATOM 942 N N . ILE A 1 120 ? -33.805 -11.439 13.900 1.00 90.81 120 ILE A N 1
ATOM 943 C CA . ILE A 1 120 ? -34.693 -10.301 14.128 1.00 90.81 120 ILE A CA 1
ATOM 944 C C . ILE A 1 120 ? -34.101 -9.077 13.434 1.00 90.81 120 ILE A C 1
ATOM 946 O O . ILE A 1 120 ? -32.959 -8.699 13.685 1.00 90.81 120 ILE A O 1
ATOM 950 N N . SER A 1 121 ? -34.864 -8.454 12.539 1.00 90.25 121 SER A N 1
ATOM 951 C CA . SER A 1 121 ? -34.397 -7.293 11.771 1.00 90.25 121 SER A CA 1
ATOM 952 C C . SER A 1 121 ? -34.733 -5.988 12.494 1.00 90.25 121 SER A C 1
ATOM 954 O O . SER A 1 121 ? -35.865 -5.793 12.934 1.00 90.25 121 SER A O 1
ATOM 956 N N . TYR A 1 122 ? -33.765 -5.079 12.594 1.00 89.69 122 TYR A N 1
ATOM 957 C CA . TYR A 1 122 ? -33.977 -3.751 13.167 1.00 89.69 122 TYR A CA 1
ATOM 958 C C . TYR A 1 122 ? -34.637 -2.825 12.141 1.00 89.69 122 TYR A C 1
ATOM 960 O O . TYR A 1 122 ? -34.108 -2.614 11.052 1.00 89.69 122 TYR A O 1
ATOM 968 N N . THR A 1 123 ? -35.772 -2.236 12.508 1.00 84.75 123 THR A N 1
ATOM 969 C CA . THR A 1 123 ? -36.535 -1.286 11.675 1.00 84.75 123 THR A CA 1
ATOM 970 C C . THR A 1 123 ? -36.450 0.157 12.178 1.00 84.75 123 THR A C 1
ATOM 972 O O . THR A 1 123 ? -37.116 1.047 11.650 1.00 84.75 123 THR A O 1
ATOM 975 N N . GLY A 1 124 ? -35.652 0.402 13.219 1.00 80.56 124 GLY A N 1
ATOM 976 C CA . GLY A 1 124 ? -35.496 1.724 13.807 1.00 80.56 124 GLY A CA 1
ATOM 977 C C . GLY A 1 124 ? -34.505 2.618 13.058 1.00 80.56 124 GLY A C 1
ATOM 978 O O . GLY A 1 124 ? -33.918 2.280 12.033 1.00 80.56 124 GLY A O 1
ATOM 979 N N . ASP A 1 125 ? -34.293 3.801 13.622 1.00 81.38 125 ASP A N 1
ATOM 980 C CA . ASP A 1 125 ? -33.377 4.797 13.081 1.00 81.38 125 ASP A CA 1
ATOM 981 C C . ASP A 1 125 ? -31.914 4.377 13.299 1.00 81.38 125 ASP A C 1
ATOM 983 O O . ASP A 1 125 ? -31.454 4.224 14.434 1.00 81.38 125 ASP A O 1
ATOM 987 N N . SER A 1 126 ? -31.203 4.174 12.190 1.00 80.75 126 SER A N 1
ATOM 988 C CA . SER A 1 126 ? -29.801 3.738 12.149 1.00 80.75 126 SER A CA 1
ATOM 989 C C . SER A 1 126 ? -28.799 4.873 12.400 1.00 80.75 126 SER A C 1
ATOM 991 O O . SER A 1 126 ? -27.598 4.629 12.438 1.00 80.75 126 SER A O 1
ATOM 993 N N . LYS A 1 127 ? -29.270 6.116 12.574 1.00 79.31 127 LYS A N 1
ATOM 994 C CA . LYS A 1 127 ? -28.438 7.279 12.929 1.00 79.31 127 LYS A CA 1
ATOM 995 C C . LYS A 1 127 ? -28.328 7.514 14.436 1.00 79.31 127 LYS A C 1
ATOM 997 O O . LYS A 1 127 ? -27.866 8.568 14.862 1.00 79.31 127 LYS A O 1
ATOM 1002 N N . ASN A 1 128 ? -28.796 6.580 15.257 1.00 78.44 128 ASN A N 1
ATOM 1003 C CA . ASN A 1 128 ? -28.786 6.740 16.703 1.00 78.44 128 ASN A CA 1
ATOM 1004 C C . ASN A 1 128 ? -28.337 5.443 17.386 1.00 78.44 128 ASN A C 1
ATOM 1006 O O . ASN A 1 128 ? -29.103 4.478 17.476 1.00 78.44 128 ASN A O 1
ATOM 1010 N N . ALA A 1 129 ? -27.106 5.439 17.904 1.00 79.50 129 ALA A N 1
ATOM 1011 C CA . ALA A 1 129 ? -26.530 4.284 18.584 1.00 79.50 129 ALA A CA 1
ATOM 1012 C C . ALA A 1 129 ? -27.355 3.825 19.795 1.00 79.50 129 ALA A C 1
ATOM 1014 O O . ALA A 1 129 ? -27.390 2.631 20.089 1.00 79.50 129 ALA A O 1
ATOM 1015 N N . ASP A 1 130 ? -28.033 4.730 20.506 1.00 75.12 130 ASP A N 1
ATOM 1016 C CA . ASP A 1 130 ? -28.826 4.369 21.687 1.00 75.12 130 ASP A CA 1
ATOM 1017 C C . ASP A 1 130 ? -30.082 3.583 21.315 1.00 75.12 130 ASP A C 1
ATOM 1019 O O . ASP A 1 130 ? -30.483 2.686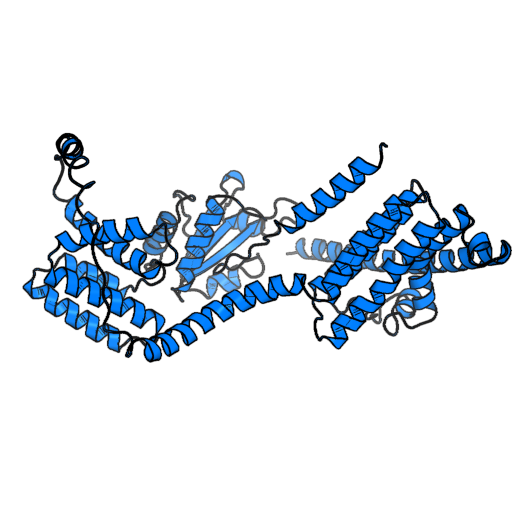 22.056 1.00 75.12 130 ASP A O 1
ATOM 1023 N N . LYS A 1 131 ? -30.686 3.857 20.153 1.00 79.38 131 LYS A N 1
ATOM 1024 C CA . LYS A 1 131 ? -31.814 3.057 19.654 1.00 79.38 131 LYS A CA 1
ATOM 1025 C C . LYS A 1 131 ? -31.370 1.652 19.245 1.00 79.38 131 LYS A C 1
ATOM 1027 O O . LYS A 1 131 ? -32.054 0.690 19.584 1.00 79.38 131 LYS A O 1
ATOM 1032 N N . ILE A 1 132 ? -30.205 1.526 18.605 1.00 84.69 132 ILE A N 1
ATOM 1033 C CA . ILE A 1 132 ? -29.625 0.221 18.245 1.00 84.69 132 ILE A CA 1
ATOM 1034 C C . ILE A 1 132 ? -29.285 -0.576 19.513 1.00 84.69 132 ILE A C 1
ATOM 1036 O O . ILE A 1 132 ? -29.655 -1.742 19.625 1.00 84.69 132 ILE A O 1
ATOM 1040 N N . LYS A 1 133 ? -28.653 0.059 20.509 1.00 83.25 133 LYS A N 1
ATOM 1041 C CA . LYS A 1 133 ? -28.378 -0.563 21.816 1.00 83.25 133 LYS A CA 1
ATOM 1042 C C . LYS A 1 133 ? -29.664 -1.036 22.494 1.00 83.25 133 LYS A C 1
ATOM 1044 O O . LYS A 1 133 ? -29.732 -2.186 22.914 1.00 83.25 133 LYS A O 1
ATOM 1049 N N . LYS A 1 134 ? -30.700 -0.190 22.548 1.00 80.06 134 LYS A N 1
ATOM 1050 C CA . LYS A 1 134 ? -32.010 -0.550 23.120 1.00 80.06 134 LYS A CA 1
ATOM 1051 C C . LYS A 1 134 ? -32.644 -1.742 22.413 1.00 80.06 134 LYS A C 1
ATOM 1053 O O . LYS A 1 134 ? -33.163 -2.615 23.095 1.00 80.06 134 LYS A O 1
ATOM 1058 N N . PHE A 1 135 ? -32.569 -1.794 21.086 1.00 86.31 135 PHE A N 1
ATOM 1059 C CA . PHE A 1 135 ? -33.056 -2.931 20.309 1.00 86.31 135 PHE A CA 1
ATOM 1060 C C . PHE A 1 135 ? -32.354 -4.235 20.706 1.00 86.31 135 PHE A C 1
ATOM 1062 O O . PHE A 1 135 ? -33.024 -5.214 21.023 1.00 86.31 135 PHE A O 1
ATOM 1069 N N . VAL A 1 136 ? -31.017 -4.234 20.773 1.00 86.06 136 VAL A N 1
ATOM 1070 C CA . VAL A 1 136 ? -30.269 -5.424 21.208 1.00 86.06 136 VAL A CA 1
ATOM 1071 C C . VAL A 1 136 ? -30.671 -5.819 22.629 1.00 86.06 136 VAL A C 1
ATOM 1073 O O . VAL A 1 136 ? -30.969 -6.982 22.868 1.00 86.06 136 VAL A O 1
ATOM 1076 N N . MET A 1 137 ? -30.763 -4.857 23.552 1.00 81.81 137 MET A N 1
ATOM 1077 C CA . MET A 1 137 ? -31.156 -5.127 24.938 1.00 81.81 137 MET A CA 1
ATOM 1078 C C . MET A 1 137 ? -32.565 -5.724 25.059 1.00 81.81 137 MET A C 1
ATOM 1080 O O . MET A 1 137 ? -32.772 -6.643 25.848 1.00 81.81 137 MET A O 1
ATOM 1084 N N . GLN A 1 138 ? -33.532 -5.206 24.295 1.00 81.56 138 GLN A N 1
ATOM 1085 C CA . GLN A 1 138 ? -34.926 -5.658 24.329 1.00 81.56 138 GLN A CA 1
ATOM 1086 C C . GLN A 1 138 ? -35.075 -7.095 23.834 1.00 81.56 138 GLN A C 1
ATOM 1088 O O . GLN A 1 138 ? -35.750 -7.896 24.476 1.00 81.56 138 GLN A O 1
ATOM 1093 N N . GLU A 1 139 ? -34.425 -7.423 22.722 1.00 85.25 139 GLU A N 1
ATOM 1094 C CA . GLU A 1 139 ? -34.590 -8.725 22.077 1.00 85.25 139 GLU A CA 1
ATOM 1095 C C . GLU A 1 139 ? -33.685 -9.806 22.671 1.00 85.25 139 GLU A C 1
ATOM 1097 O O . GLU A 1 139 ? -34.043 -10.985 22.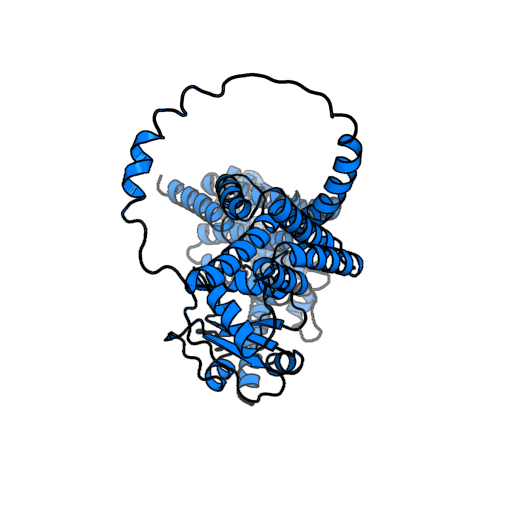693 1.00 85.25 139 GLU A O 1
ATOM 1102 N N . SER A 1 140 ? -32.500 -9.428 23.155 1.00 83.06 140 SER A N 1
ATOM 1103 C CA . SER A 1 140 ? -31.514 -10.383 23.660 1.00 83.06 140 SER A CA 1
ATOM 1104 C C . SER A 1 140 ? -31.535 -10.541 25.180 1.00 83.06 140 SER A C 1
ATOM 1106 O O . SER A 1 140 ? -30.932 -11.481 25.703 1.00 83.06 140 SER A O 1
ATOM 1108 N N . GLY A 1 141 ? -32.164 -9.606 25.900 1.00 78.00 141 GLY A N 1
ATOM 1109 C CA . GLY A 1 141 ? -32.128 -9.537 27.362 1.00 78.00 141 GLY A CA 1
ATOM 1110 C C . GLY A 1 141 ? -30.736 -9.257 27.940 1.00 78.00 141 GLY A C 1
ATOM 1111 O O . GLY A 1 141 ? -30.547 -9.397 29.146 1.00 78.00 141 GLY A O 1
ATOM 1112 N N . LEU A 1 142 ? -29.756 -8.894 27.102 1.00 81.25 142 LEU A N 1
ATOM 1113 C CA . LEU A 1 142 ? -28.422 -8.499 27.552 1.00 81.25 142 LEU A CA 1
ATOM 1114 C C . LEU A 1 142 ? -28.429 -7.025 27.936 1.00 81.25 142 LEU A C 1
ATOM 1116 O O . LEU A 1 142 ? -29.147 -6.217 27.349 1.00 81.25 142 LEU A O 1
ATOM 1120 N N . TRP A 1 143 ? -27.589 -6.656 28.894 1.00 70.44 143 TRP A N 1
ATOM 1121 C CA . TRP A 1 143 ? -27.424 -5.265 29.274 1.00 70.44 143 TRP A CA 1
ATOM 1122 C C . TRP A 1 143 ? -26.284 -4.623 28.477 1.00 70.44 143 TRP A C 1
ATOM 1124 O O . TRP A 1 143 ? -25.145 -5.071 28.530 1.00 70.44 143 TRP A O 1
ATOM 1134 N N . LEU A 1 144 ? -26.582 -3.554 27.735 1.00 71.12 144 LEU A N 1
ATOM 1135 C CA . LEU A 1 144 ? -25.584 -2.758 27.016 1.00 71.12 144 LEU A CA 1
ATOM 1136 C C . LEU A 1 144 ? -25.486 -1.373 27.637 1.00 71.12 144 LEU A C 1
ATOM 1138 O O . LEU A 1 144 ? -26.096 -0.410 27.168 1.00 71.12 144 LEU A O 1
ATOM 1142 N N . GLY A 1 145 ? -24.722 -1.290 28.720 1.00 61.38 145 GLY A N 1
ATOM 1143 C CA . GLY A 1 145 ? -24.414 -0.022 29.354 1.00 61.38 145 GLY A CA 1
ATOM 1144 C C . GLY A 1 145 ? -23.431 0.830 28.572 1.00 61.38 145 GLY A C 1
ATOM 1145 O O . GLY A 1 145 ? -22.735 0.391 27.654 1.00 61.38 145 GLY A O 1
ATOM 1146 N N . LEU A 1 146 ? -23.354 2.088 28.985 1.00 58.03 146 LEU A N 1
ATOM 1147 C CA . LEU A 1 146 ? -22.273 2.970 28.583 1.00 58.03 146 LEU A CA 1
ATOM 1148 C C . LEU A 1 146 ? -20.932 2.473 29.182 1.00 58.03 146 LEU A C 1
ATOM 1150 O O . LEU A 1 146 ? -20.923 1.808 30.222 1.00 58.03 146 LEU A O 1
ATOM 1154 N N . PRO A 1 147 ? -19.785 2.782 28.550 1.00 52.31 147 PRO A N 1
ATOM 1155 C CA . PRO A 1 147 ? -18.477 2.401 29.080 1.00 52.31 147 PRO A CA 1
ATOM 1156 C C . PRO A 1 147 ? -18.276 2.939 30.506 1.00 52.31 147 PRO A C 1
ATOM 1158 O O . PRO A 1 147 ? -18.479 4.128 30.727 1.00 52.31 147 PRO A O 1
ATOM 1161 N N . ALA A 1 148 ? -17.825 2.086 31.436 1.00 58.78 148 ALA A N 1
ATOM 1162 C CA . ALA A 1 148 ? -17.693 2.350 32.883 1.00 58.78 148 ALA A CA 1
ATOM 1163 C C . ALA A 1 148 ? -18.997 2.317 33.708 1.00 58.78 148 ALA A C 1
ATOM 1165 O O . ALA A 1 148 ? -18.978 2.606 34.904 1.00 58.78 148 ALA A O 1
ATOM 1166 N N . CYS A 1 149 ? -20.125 1.929 33.117 1.00 62.56 149 CYS A N 1
ATOM 1167 C CA . CYS A 1 149 ? -21.325 1.605 33.877 1.00 62.56 149 CYS A CA 1
ATOM 1168 C C . CYS A 1 149 ? -21.335 0.110 34.253 1.00 62.56 149 CYS A C 1
ATOM 1170 O O . CYS A 1 149 ? -20.746 -0.713 33.549 1.00 62.56 149 CYS A O 1
ATOM 1172 N N . LEU A 1 150 ? -22.007 -0.248 35.352 1.00 70.75 150 LEU A N 1
ATOM 1173 C CA . LEU A 1 150 ? -22.063 -1.623 35.862 1.00 70.75 150 LEU A CA 1
ATOM 1174 C C . LEU A 1 150 ? -23.520 -2.014 36.095 1.00 70.75 150 LEU A C 1
ATOM 1176 O O . LEU A 1 150 ? -24.190 -1.391 36.911 1.00 70.75 150 LEU A O 1
ATOM 1180 N N . GLU A 1 151 ? -23.994 -3.073 35.436 1.00 73.62 151 GLU A N 1
ATOM 1181 C CA . GLU A 1 151 ? -25.406 -3.482 35.472 1.00 73.62 151 GLU A CA 1
ATOM 1182 C C . GLU A 1 151 ? -25.964 -3.643 36.897 1.00 73.62 151 GLU A C 1
ATOM 1184 O O . GLU A 1 151 ? -27.074 -3.195 37.195 1.00 73.62 151 GLU A O 1
ATOM 1189 N N . GLU A 1 152 ? -25.201 -4.272 37.794 1.00 76.62 152 GLU A N 1
ATOM 1190 C CA . GLU A 1 152 ? -25.618 -4.469 39.186 1.00 76.62 152 GLU A CA 1
ATOM 1191 C C . GLU A 1 152 ? -25.770 -3.136 39.928 1.00 76.62 152 GLU A C 1
ATOM 1193 O O . GLU A 1 152 ? -26.760 -2.919 40.627 1.00 76.62 152 GLU A O 1
ATOM 1198 N N . PHE A 1 153 ? -24.841 -2.201 39.720 1.00 77.75 153 PHE A N 1
ATOM 1199 C CA . PHE A 1 153 ? -24.894 -0.878 40.341 1.00 77.75 153 PHE A CA 1
ATOM 1200 C C . PHE A 1 153 ? -25.990 -0.010 39.726 1.00 77.75 153 PHE A C 1
ATOM 1202 O O . PHE A 1 153 ? -26.661 0.718 40.449 1.00 77.75 153 PHE A O 1
ATOM 1209 N N . ASP A 1 154 ? -26.258 -0.138 38.428 1.00 72.69 154 ASP A N 1
ATOM 1210 C CA . ASP A 1 154 ? -27.385 0.514 37.767 1.00 72.69 154 ASP A CA 1
ATOM 1211 C C . ASP A 1 154 ? -28.724 0.093 38.383 1.00 72.69 154 ASP A C 1
ATOM 1213 O O . ASP A 1 154 ? -29.618 0.933 38.550 1.00 72.69 154 ASP A O 1
ATOM 1217 N N . LYS A 1 155 ? -28.892 -1.199 38.692 1.00 78.25 155 LYS A N 1
ATOM 1218 C CA . LYS A 1 155 ? -30.088 -1.721 39.375 1.00 78.25 155 LYS A CA 1
ATOM 1219 C C . LYS A 1 155 ? -30.194 -1.145 40.785 1.00 78.25 155 LYS A C 1
ATOM 1221 O O . LYS A 1 155 ? -31.246 -0.609 41.127 1.00 78.25 155 LYS A O 1
ATOM 1226 N N . LEU A 1 156 ? -29.093 -1.134 41.539 1.00 80.31 156 LEU A N 1
ATOM 1227 C CA . LEU A 1 156 ? -29.041 -0.527 42.874 1.00 80.31 156 LEU A CA 1
ATOM 1228 C C . LEU A 1 156 ? -29.362 0.972 42.845 1.00 80.31 156 LEU A C 1
ATOM 1230 O O . LEU A 1 156 ? -30.107 1.443 43.693 1.00 80.31 156 LEU A O 1
ATOM 1234 N N . VAL A 1 157 ? -28.893 1.722 41.844 1.00 75.44 157 VAL A N 1
ATOM 1235 C CA . VAL A 1 157 ? -29.256 3.140 41.664 1.00 75.44 157 VAL A CA 1
ATOM 1236 C C . VAL A 1 157 ? -30.749 3.306 41.377 1.00 75.44 157 VAL A C 1
ATOM 1238 O O . VAL A 1 157 ? -31.381 4.221 41.900 1.00 75.44 157 VAL A O 1
ATOM 1241 N N . ALA A 1 158 ? -31.341 2.422 40.568 1.00 71.44 158 ALA A N 1
ATOM 1242 C CA . ALA A 1 158 ? -32.776 2.462 40.290 1.00 71.44 158 ALA A CA 1
ATOM 1243 C C . ALA A 1 158 ? -33.617 2.185 41.546 1.00 71.44 158 ALA A C 1
ATOM 1245 O O . ALA A 1 158 ? -34.652 2.821 41.741 1.00 71.44 158 ALA A O 1
ATOM 1246 N N . GLU A 1 159 ? -33.175 1.246 42.386 1.00 77.19 159 GLU A N 1
ATOM 1247 C CA . GLU A 1 159 ? -33.779 0.978 43.693 1.00 77.19 159 GLU A CA 1
ATOM 1248 C C . GLU A 1 159 ? -33.582 2.166 44.641 1.00 77.19 159 GLU A C 1
ATOM 1250 O O . GLU A 1 159 ? -34.540 2.607 45.269 1.00 77.19 159 GLU A O 1
ATOM 1255 N N . PHE A 1 160 ? -32.376 2.740 44.684 1.00 78.94 160 PHE A N 1
ATOM 1256 C CA . PHE A 1 160 ? -32.012 3.875 45.536 1.00 78.94 160 PHE A CA 1
ATOM 1257 C C . PHE A 1 160 ? -32.879 5.107 45.257 1.00 78.94 160 PHE A C 1
ATOM 1259 O O . PHE A 1 160 ? -33.394 5.725 46.185 1.00 78.94 160 PHE A O 1
ATOM 1266 N N . LEU A 1 161 ? -33.104 5.433 43.981 1.00 74.06 161 LEU A N 1
ATOM 1267 C CA . LEU A 1 161 ? -33.931 6.576 43.582 1.00 74.06 161 LEU A CA 1
ATOM 1268 C C . LEU A 1 161 ? -35.423 6.388 43.902 1.00 74.06 161 LEU A C 1
ATOM 1270 O O . LEU A 1 161 ? -36.129 7.374 44.097 1.00 74.06 161 LEU A O 1
ATOM 1274 N N . LYS A 1 162 ? -35.910 5.142 43.966 1.00 75.00 162 LYS A N 1
ATOM 1275 C CA . LYS A 1 162 ? -37.304 4.817 44.320 1.00 75.00 162 LYS A CA 1
ATOM 1276 C C . LYS A 1 162 ? -37.522 4.623 45.825 1.00 75.00 162 LYS A C 1
ATOM 1278 O O . LYS A 1 162 ? -38.666 4.626 46.272 1.00 75.00 162 LYS A O 1
ATOM 1283 N N . ALA A 1 163 ? -36.454 4.407 46.587 1.00 77.81 163 ALA A N 1
ATOM 1284 C CA . ALA A 1 163 ? -36.501 4.108 48.011 1.00 77.81 163 ALA A CA 1
ATOM 1285 C C . ALA A 1 163 ? -36.702 5.366 48.876 1.00 77.81 163 ALA A C 1
ATOM 1287 O O . ALA A 1 163 ? -36.256 6.461 48.522 1.00 77.81 163 ALA A O 1
ATOM 1288 N N . SER A 1 164 ? -37.343 5.190 50.040 1.00 72.62 164 SER A N 1
ATOM 1289 C CA . SER A 1 164 ? -37.428 6.226 51.077 1.00 72.62 164 SER A CA 1
ATOM 1290 C C . SER A 1 164 ? -36.053 6.470 51.726 1.00 72.62 164 SER A C 1
ATOM 1292 O O . SER A 1 164 ? -35.200 5.577 51.670 1.00 72.62 164 SER A O 1
ATOM 1294 N N . PRO A 1 165 ? -35.815 7.637 52.356 1.00 70.25 165 PRO A N 1
ATOM 1295 C CA . PRO A 1 165 ? -34.516 7.993 52.943 1.00 70.25 165 PRO A CA 1
ATOM 1296 C C . PRO A 1 165 ? -33.934 6.930 53.890 1.00 70.25 165 PRO A C 1
ATOM 1298 O O . PRO A 1 165 ? -32.733 6.687 53.912 1.00 70.25 165 PRO A O 1
ATOM 1301 N N . GLU A 1 166 ? -34.783 6.213 54.625 1.00 71.69 166 GLU A N 1
ATOM 1302 C CA . GLU A 1 166 ? -34.370 5.169 55.568 1.00 71.69 166 GLU A CA 1
ATOM 1303 C C . GLU A 1 166 ? -33.894 3.891 54.856 1.00 71.69 166 GLU A C 1
ATOM 1305 O O . GLU A 1 166 ? -33.000 3.196 55.337 1.00 71.69 166 GLU A O 1
ATOM 1310 N N . ALA A 1 167 ? -34.468 3.581 53.690 1.00 76.81 167 ALA A N 1
ATOM 1311 C CA . ALA A 1 167 ? -34.123 2.407 52.889 1.00 76.81 167 ALA A CA 1
ATOM 1312 C C . ALA A 1 167 ? -32.903 2.641 51.976 1.00 76.81 167 ALA A C 1
ATOM 1314 O O . ALA A 1 167 ? -32.256 1.679 51.551 1.00 76.81 167 ALA A O 1
ATOM 1315 N N . ARG A 1 168 ? -32.547 3.905 51.709 1.00 78.88 168 ARG A N 1
ATOM 1316 C CA . ARG A 1 168 ? -31.383 4.290 50.894 1.00 78.88 168 ARG A CA 1
ATOM 1317 C C . ARG A 1 168 ? -30.052 3.877 51.529 1.00 78.88 168 ARG A C 1
ATOM 1319 O O . ARG A 1 168 ? -29.178 3.379 50.819 1.00 78.88 168 ARG A O 1
ATOM 1326 N N . LEU A 1 169 ? -29.930 3.963 52.857 1.00 79.94 169 LEU A N 1
ATOM 1327 C CA . LEU A 1 169 ? -28.746 3.502 53.601 1.00 79.94 169 LEU A CA 1
ATOM 1328 C C . LEU A 1 169 ? -28.461 2.008 53.376 1.00 79.94 169 LEU A C 1
ATOM 1330 O O . LEU A 1 169 ? -27.333 1.635 53.056 1.00 79.94 169 LEU A O 1
ATOM 1334 N N . GLY A 1 170 ? -29.495 1.163 53.433 1.00 81.81 170 GLY A N 1
ATOM 1335 C CA . GLY A 1 170 ? -29.353 -0.275 53.183 1.00 81.81 170 GLY A CA 1
ATOM 1336 C C . GLY A 1 170 ? -28.953 -0.612 51.740 1.00 81.81 170 GLY A C 1
ATOM 1337 O O . GLY A 1 170 ? -28.310 -1.630 51.490 1.00 81.81 170 GLY A O 1
ATOM 1338 N N . ILE A 1 171 ? -29.288 0.245 50.771 1.00 83.31 171 ILE A N 1
ATOM 1339 C CA . ILE A 1 171 ? -28.889 0.072 49.365 1.00 83.31 171 ILE A CA 1
ATOM 1340 C C . ILE A 1 171 ? -27.424 0.479 49.158 1.00 83.31 171 ILE A C 1
ATOM 1342 O O . ILE A 1 171 ? -26.702 -0.191 48.417 1.00 83.31 171 ILE A O 1
ATOM 1346 N N . VAL A 1 172 ? -26.949 1.512 49.863 1.00 83.38 172 VAL A N 1
ATOM 1347 C CA . VAL A 1 172 ? -25.526 1.894 49.865 1.00 83.38 172 VAL A CA 1
ATOM 1348 C C . VAL A 1 172 ? -24.662 0.780 50.461 1.00 83.38 172 VAL A C 1
ATOM 1350 O O . VAL A 1 172 ? -23.626 0.447 49.888 1.00 83.38 172 VAL A O 1
ATOM 1353 N N . GLU A 1 173 ? -25.103 0.137 51.544 1.00 85.50 173 GLU A N 1
ATOM 1354 C CA . GLU A 1 173 ? -24.402 -1.017 52.127 1.00 85.50 173 GLU A CA 1
ATOM 1355 C C . GLU A 1 173 ? -24.346 -2.214 51.163 1.00 85.50 173 GLU A C 1
ATOM 1357 O O . GLU A 1 173 ? -23.300 -2.853 51.024 1.00 85.50 173 GLU A O 1
ATOM 1362 N N . LYS A 1 174 ? -25.435 -2.487 50.428 1.00 85.62 174 LYS A N 1
ATOM 1363 C CA . LYS A 1 174 ? -25.444 -3.504 49.360 1.00 85.62 174 LYS A CA 1
ATOM 1364 C C . LYS A 1 174 ? -24.457 -3.166 48.240 1.00 85.62 174 LYS A C 1
ATOM 1366 O O . LYS A 1 174 ? -23.752 -4.057 47.770 1.00 85.62 174 LYS A O 1
ATOM 1371 N N . ALA A 1 175 ? -24.363 -1.897 47.842 1.00 83.56 175 ALA A N 1
ATOM 1372 C CA . ALA A 1 175 ? -23.396 -1.446 46.842 1.00 83.56 175 ALA A CA 1
ATOM 1373 C C . ALA A 1 175 ? -21.942 -1.602 47.333 1.00 83.56 175 ALA A C 1
ATOM 1375 O O . ALA A 1 175 ? -21.073 -2.033 46.575 1.00 83.56 17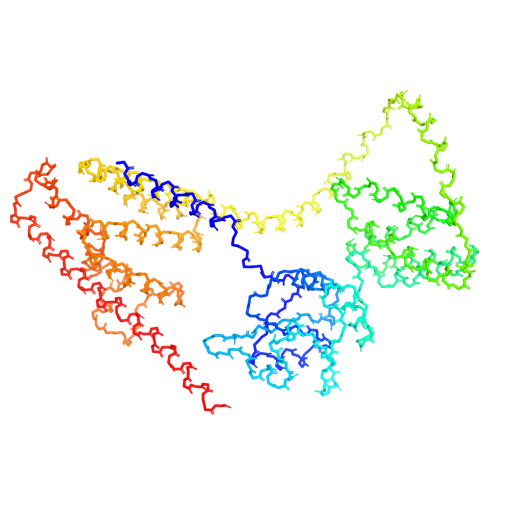5 ALA A O 1
ATOM 1376 N N . GLU A 1 176 ? -21.668 -1.323 48.611 1.00 86.00 176 GLU A N 1
ATOM 1377 C CA . GLU A 1 176 ? -20.352 -1.551 49.229 1.00 86.00 176 GLU A CA 1
ATOM 1378 C C . GLU A 1 176 ? -20.001 -3.038 49.361 1.00 86.00 176 GLU A C 1
ATOM 1380 O O . GLU A 1 176 ? -18.834 -3.417 49.230 1.00 86.00 176 GLU A O 1
ATOM 1385 N N . ALA A 1 177 ? -20.994 -3.898 49.596 1.00 86.56 177 ALA A N 1
ATOM 1386 C CA . ALA A 1 177 ? -20.808 -5.344 49.572 1.00 86.56 177 ALA A CA 1
ATOM 1387 C C . ALA A 1 177 ? -20.479 -5.837 48.153 1.00 86.56 177 ALA A C 1
ATOM 1389 O O . ALA A 1 177 ? -19.515 -6.585 47.982 1.00 86.56 177 ALA A O 1
ATOM 1390 N N . ALA A 1 178 ? -21.203 -5.353 47.136 1.00 83.19 178 ALA A N 1
ATOM 1391 C CA . ALA A 1 178 ? -20.939 -5.665 45.731 1.00 83.19 178 ALA A CA 1
ATOM 1392 C C . ALA A 1 178 ? -19.535 -5.204 45.294 1.00 83.19 178 ALA A C 1
ATOM 1394 O O . ALA A 1 178 ? -18.818 -5.958 44.636 1.00 83.19 178 ALA A O 1
ATOM 1395 N N . LEU A 1 179 ? -19.070 -4.034 45.757 1.00 85.56 179 LEU A N 1
ATOM 1396 C CA . LEU A 1 179 ? -17.713 -3.531 45.485 1.00 85.56 179 LEU A CA 1
ATOM 1397 C C . LEU A 1 179 ? -16.618 -4.528 45.908 1.00 85.56 179 LEU A C 1
ATOM 1399 O O . LEU A 1 179 ? -15.619 -4.678 45.206 1.00 85.56 179 LEU A O 1
ATOM 1403 N N . LYS A 1 180 ? -16.805 -5.242 47.026 1.00 84.81 180 LYS A N 1
ATOM 1404 C CA . LYS A 1 180 ? -15.833 -6.232 47.532 1.00 84.81 180 LYS A CA 1
ATOM 1405 C C . LYS A 1 180 ? -15.767 -7.503 46.684 1.00 84.81 180 LYS A C 1
ATOM 1407 O O . LYS A 1 180 ? -14.769 -8.214 46.749 1.00 84.81 180 LYS A O 1
ATOM 1412 N N . THR A 1 181 ? -16.811 -7.791 45.909 1.00 83.00 181 THR A N 1
ATOM 1413 C CA . THR A 1 181 ? -16.879 -8.975 45.037 1.00 83.00 181 THR A CA 1
ATOM 1414 C C . THR A 1 181 ? -16.261 -8.745 43.655 1.00 83.00 181 THR A C 1
ATOM 1416 O O . THR A 1 181 ? -15.968 -9.705 42.944 1.00 83.00 181 THR A O 1
ATOM 1419 N N . LEU A 1 182 ? -15.997 -7.486 43.284 1.00 80.38 182 LEU A N 1
ATOM 1420 C CA . LEU A 1 182 ? -15.406 -7.135 41.994 1.00 80.38 182 LEU A CA 1
ATOM 1421 C C . LEU A 1 182 ? -13.914 -7.483 41.941 1.00 80.38 182 LEU A C 1
ATOM 1423 O O . LEU A 1 182 ? -13.125 -7.120 42.816 1.00 80.38 182 LEU A O 1
ATOM 1427 N N . THR A 1 183 ? -13.502 -8.144 40.862 1.00 74.69 183 THR A N 1
ATOM 1428 C CA . THR A 1 183 ? -12.114 -8.587 40.652 1.00 74.69 183 THR A CA 1
ATOM 1429 C C . THR A 1 183 ? -11.298 -7.624 39.789 1.00 74.69 183 THR A C 1
ATOM 1431 O O . THR A 1 183 ? -10.093 -7.501 40.000 1.00 74.69 183 THR A O 1
ATOM 1434 N N . LYS A 1 184 ? -11.935 -6.901 38.858 1.00 73.75 184 LYS A N 1
ATOM 1435 C CA . LYS A 1 184 ? -11.281 -5.954 37.940 1.00 73.75 184 LYS A CA 1
ATOM 1436 C C . LYS A 1 184 ? -11.132 -4.563 38.561 1.00 73.75 184 LYS A C 1
ATOM 1438 O O . LYS A 1 184 ? -12.102 -3.994 39.055 1.00 73.75 184 LYS A O 1
ATOM 1443 N N . ASP A 1 185 ? -9.938 -3.979 38.467 1.00 71.56 185 ASP A N 1
ATOM 1444 C CA . ASP A 1 185 ? -9.653 -2.663 39.060 1.00 71.56 185 ASP A CA 1
ATOM 1445 C C . ASP A 1 185 ? -10.405 -1.507 38.370 1.00 71.56 185 ASP A C 1
ATOM 1447 O O . ASP A 1 185 ? -10.832 -0.576 39.047 1.00 71.56 185 ASP A O 1
ATOM 1451 N N . SER A 1 186 ? -10.676 -1.595 37.059 1.00 65.75 186 SER A N 1
ATOM 1452 C CA . SER A 1 186 ? -11.523 -0.623 36.336 1.00 65.75 186 SER A CA 1
ATOM 1453 C C . SER A 1 186 ? -12.960 -0.576 36.859 1.00 65.75 186 SER A C 1
ATOM 1455 O O . SER A 1 186 ? -13.586 0.485 36.926 1.00 65.75 186 SER A O 1
ATOM 1457 N N . ASP A 1 187 ? -13.485 -1.740 37.234 1.00 70.12 187 ASP A N 1
ATOM 1458 C CA . ASP A 1 187 ? -14.866 -1.895 37.676 1.00 70.12 187 ASP A CA 1
ATOM 1459 C C . ASP A 1 187 ? -14.983 -1.422 39.130 1.00 70.12 187 ASP A C 1
ATOM 1461 O O . ASP A 1 187 ? -15.952 -0.756 39.480 1.00 70.12 187 ASP A O 1
ATOM 1465 N N . LYS A 1 188 ? -13.945 -1.644 39.954 1.00 76.38 188 LYS A N 1
ATOM 1466 C CA . LYS A 1 188 ? -13.844 -1.058 41.301 1.00 76.38 188 LYS A CA 1
ATOM 1467 C C . LYS A 1 188 ? -13.818 0.468 41.263 1.00 76.38 188 LYS A C 1
ATOM 1469 O O . LYS A 1 188 ? -14.595 1.092 41.980 1.00 76.38 188 LYS A O 1
ATOM 1474 N N . GLU A 1 189 ? -12.989 1.068 40.403 1.00 73.56 189 GLU A N 1
ATOM 1475 C CA . GLU A 1 189 ? -12.945 2.530 40.234 1.00 73.56 189 GLU A CA 1
ATOM 1476 C C . GLU A 1 189 ? -14.327 3.090 39.859 1.00 73.56 189 GLU A C 1
ATOM 1478 O O . GLU A 1 189 ? -14.755 4.115 40.391 1.00 73.56 189 GLU A O 1
ATOM 1483 N N . SER A 1 190 ? -15.056 2.391 38.987 1.00 69.75 190 SER A N 1
ATOM 1484 C CA . SER A 1 190 ? -16.405 2.780 38.565 1.00 69.75 190 SER A CA 1
ATOM 1485 C C . SER A 1 190 ? -17.429 2.633 39.701 1.00 69.75 190 SER A C 1
ATOM 1487 O O . SER A 1 190 ? -18.177 3.568 39.993 1.00 69.75 190 SER A O 1
ATOM 1489 N N . ALA A 1 191 ? -17.425 1.499 40.405 1.00 77.00 191 ALA A N 1
ATOM 1490 C CA . ALA A 1 191 ? -18.285 1.223 41.556 1.00 77.00 191 ALA A CA 1
ATOM 1491 C C . ALA A 1 191 ? -18.075 2.212 42.720 1.00 77.00 191 ALA A C 1
ATOM 1493 O O . ALA A 1 191 ? -19.039 2.650 43.355 1.00 77.00 191 ALA A O 1
ATOM 1494 N N . GLU A 1 192 ? -16.838 2.647 42.972 1.00 80.06 192 GLU A N 1
ATOM 1495 C CA . GLU A 1 192 ? -16.548 3.689 43.963 1.00 80.06 192 GLU A CA 1
ATOM 1496 C C . GLU A 1 192 ? -17.203 5.034 43.616 1.00 80.06 192 GLU A C 1
ATOM 1498 O O . GLU A 1 192 ? -17.638 5.766 44.513 1.00 80.06 192 GLU A O 1
ATOM 1503 N N . VAL A 1 193 ? -17.299 5.372 42.324 1.00 76.19 193 VAL A N 1
ATOM 1504 C CA . VAL A 1 193 ? -17.994 6.585 41.865 1.00 76.19 193 VAL A CA 1
ATOM 1505 C C . VAL A 1 193 ? -19.500 6.477 42.112 1.00 76.19 193 VAL A C 1
ATOM 1507 O O . VAL A 1 193 ? -20.092 7.451 42.587 1.00 76.19 193 VAL A O 1
ATOM 1510 N N . TYR A 1 194 ? -20.115 5.310 41.884 1.00 73.88 194 TYR A N 1
ATOM 1511 C CA . TYR A 1 194 ? -21.522 5.063 42.233 1.00 73.88 194 TYR A CA 1
ATOM 1512 C C . TYR A 1 194 ? -21.786 5.284 43.726 1.00 73.88 194 TYR A C 1
ATOM 1514 O O . TYR A 1 194 ? -22.646 6.090 44.086 1.00 73.88 194 TYR A O 1
ATOM 1522 N N . ILE A 1 195 ? -21.008 4.637 44.598 1.00 82.75 195 ILE A N 1
ATOM 1523 C CA . ILE A 1 195 ? -21.180 4.725 46.059 1.00 82.75 195 ILE A CA 1
ATOM 1524 C C . ILE A 1 195 ? -20.961 6.160 46.549 1.00 82.75 195 ILE A C 1
ATOM 1526 O O . ILE A 1 195 ? -21.751 6.686 47.333 1.00 82.75 195 ILE A O 1
ATOM 1530 N N . ARG A 1 196 ? -19.913 6.836 46.059 1.00 81.75 196 ARG A N 1
ATOM 1531 C CA . ARG A 1 196 ? -19.630 8.235 46.417 1.00 81.75 196 ARG A CA 1
ATOM 1532 C C . ARG A 1 196 ? -20.768 9.166 46.007 1.00 81.75 196 ARG A C 1
ATOM 1534 O O . ARG A 1 196 ? -21.048 10.126 46.719 1.00 81.75 196 ARG A O 1
ATOM 1541 N N . THR A 1 197 ? -21.394 8.903 44.866 1.00 74.81 197 THR A N 1
ATOM 1542 C CA . THR A 1 197 ? -22.515 9.708 44.368 1.00 74.81 197 THR A CA 1
ATOM 1543 C C . THR A 1 197 ? -23.766 9.470 45.209 1.00 74.81 197 THR A C 1
ATOM 1545 O O . THR A 1 197 ? -24.353 10.446 45.665 1.00 74.81 197 THR A O 1
ATOM 1548 N N . MET A 1 198 ? -24.104 8.214 45.529 1.00 77.31 198 MET A N 1
ATOM 1549 C CA . MET A 1 198 ? -25.215 7.885 46.440 1.00 77.31 198 MET A CA 1
ATOM 1550 C C . MET A 1 198 ? -25.039 8.536 47.820 1.00 77.31 198 MET A C 1
ATOM 1552 O O . MET A 1 198 ? -25.953 9.194 48.304 1.00 77.31 198 MET A O 1
ATOM 1556 N N . LYS A 1 199 ? -23.837 8.471 48.413 1.00 83.12 199 LYS A N 1
ATOM 1557 C CA . LYS A 1 199 ? -23.538 9.136 49.699 1.00 83.12 199 LYS A CA 1
ATOM 1558 C C . LYS A 1 199 ? -23.701 10.655 49.639 1.00 83.12 199 LYS A C 1
ATOM 1560 O O . LYS A 1 199 ? -24.236 11.256 50.560 1.00 83.12 199 LYS A O 1
ATOM 1565 N N . LYS A 1 200 ? -23.277 11.291 48.543 1.00 79.88 200 LYS A N 1
ATOM 1566 C CA . LYS A 1 200 ? -23.461 12.739 48.363 1.00 79.88 200 LYS A CA 1
ATOM 1567 C C . LYS A 1 200 ? -24.927 13.133 48.181 1.00 79.88 200 LYS A C 1
ATOM 1569 O O . LYS A 1 200 ? -25.287 14.232 48.591 1.00 79.88 200 LYS A O 1
ATOM 1574 N N . ILE A 1 201 ? -25.745 12.274 47.569 1.00 77.69 201 ILE A N 1
ATOM 1575 C CA . ILE A 1 201 ? -27.195 12.488 47.454 1.00 77.69 201 ILE A CA 1
ATOM 1576 C C . ILE A 1 201 ? -27.847 12.388 48.837 1.00 77.69 201 ILE A C 1
ATOM 1578 O O . ILE A 1 201 ? -28.656 13.244 49.168 1.00 77.69 201 ILE A O 1
ATOM 1582 N N . GLU A 1 202 ? -27.430 11.441 49.680 1.00 78.19 202 GLU A N 1
ATOM 1583 C CA . GLU A 1 202 ? -27.888 11.380 51.078 1.00 78.19 202 GLU A CA 1
ATOM 1584 C C . GLU A 1 202 ? -27.500 12.638 51.873 1.00 78.19 202 GLU A C 1
ATOM 1586 O O . GLU A 1 202 ? -28.320 13.205 52.588 1.00 78.19 202 GLU A O 1
ATOM 1591 N N . GLU A 1 203 ? -26.262 13.122 51.722 1.00 78.12 203 GLU A N 1
ATOM 1592 C CA . GLU A 1 203 ? -25.773 14.298 52.458 1.00 78.12 203 GLU A CA 1
ATOM 1593 C C . GLU A 1 203 ? -26.421 15.620 52.014 1.00 78.12 203 GLU A C 1
ATOM 1595 O O . GLU A 1 203 ? -26.591 16.531 52.826 1.00 78.12 203 GLU A O 1
ATOM 1600 N N . LYS A 1 204 ? -26.716 15.771 50.716 1.00 74.75 204 LYS A N 1
ATOM 1601 C CA . LYS A 1 204 ? -27.131 17.053 50.111 1.00 74.75 204 LYS A CA 1
ATOM 1602 C C . LYS A 1 204 ? -28.570 17.072 49.594 1.00 74.75 204 LYS A C 1
ATOM 1604 O O . LYS A 1 204 ? -29.046 18.136 49.201 1.00 74.75 204 LYS A O 1
ATOM 1609 N N . GLY A 1 205 ? -29.252 15.931 49.609 1.00 68.81 205 GLY A N 1
ATOM 1610 C CA . GLY A 1 205 ? -30.591 15.743 49.063 1.00 68.81 205 GLY A CA 1
ATOM 1611 C C . GLY A 1 205 ? -30.626 15.615 47.536 1.00 68.81 205 GLY A C 1
ATOM 1612 O O . GLY A 1 205 ? -29.643 15.847 46.829 1.00 68.81 205 GLY A O 1
ATOM 1613 N N . ASP A 1 206 ? -31.807 15.281 47.013 1.00 67.88 206 ASP A N 1
ATOM 1614 C CA . ASP A 1 206 ? -32.028 14.952 45.594 1.00 67.88 206 ASP A CA 1
ATOM 1615 C C . ASP A 1 206 ? -31.734 16.128 44.634 1.00 67.88 206 ASP A C 1
ATOM 1617 O O . ASP A 1 206 ? -31.446 15.929 43.453 1.00 67.88 206 ASP A O 1
ATOM 1621 N N . THR A 1 207 ? -31.700 17.367 45.140 1.00 66.38 207 THR A N 1
ATOM 1622 C CA . THR A 1 207 ? -31.306 18.570 44.379 1.00 66.38 207 THR A CA 1
ATOM 1623 C C . THR A 1 207 ? -29.829 18.573 43.973 1.00 66.38 207 THR A C 1
ATOM 1625 O O . THR A 1 207 ? -29.451 19.278 43.031 1.00 66.38 207 THR A O 1
ATOM 1628 N N . PHE A 1 208 ? -28.994 17.759 44.631 1.00 70.00 208 PHE A N 1
ATOM 1629 C CA . PHE A 1 208 ? -27.586 17.589 44.287 1.00 70.00 208 PHE A CA 1
ATOM 1630 C C . PHE A 1 208 ? -27.399 17.069 42.858 1.00 70.00 208 PHE A C 1
ATOM 1632 O O . PHE A 1 208 ? -26.479 17.522 42.175 1.00 70.00 208 PHE A O 1
ATOM 1639 N N . ILE A 1 209 ? -28.297 16.196 42.386 1.00 65.25 209 ILE A N 1
ATOM 1640 C CA . ILE A 1 209 ? -28.233 15.596 41.045 1.00 65.25 209 ILE A CA 1
ATOM 1641 C C . ILE A 1 209 ? -28.190 16.699 39.977 1.00 65.25 209 ILE A C 1
ATOM 1643 O O . ILE A 1 209 ? -27.257 16.744 39.178 1.00 65.25 209 ILE A O 1
ATOM 1647 N N . ASN A 1 210 ? -29.120 17.658 40.045 1.00 60.06 210 ASN A N 1
ATOM 1648 C CA . ASN A 1 210 ? -29.211 18.785 39.107 1.00 60.06 210 ASN A CA 1
ATOM 1649 C C . ASN A 1 210 ? -27.973 19.690 39.152 1.00 60.06 210 ASN A C 1
ATOM 1651 O O . ASN A 1 210 ? -27.420 20.042 38.112 1.00 60.06 210 ASN A O 1
ATOM 1655 N N . SER A 1 211 ? -27.487 20.016 40.355 1.00 66.69 211 SER A N 1
ATOM 1656 C CA . SER A 1 211 ? -26.295 20.864 40.514 1.00 66.69 211 SER A CA 1
ATOM 1657 C C . SER A 1 211 ? -25.019 20.221 39.963 1.00 66.69 211 SER A C 1
ATOM 1659 O O . SER A 1 211 ? -24.115 20.905 39.480 1.00 66.69 211 SER A O 1
ATOM 1661 N N . GLU A 1 212 ? -24.941 18.896 40.032 1.00 63.00 212 GLU A N 1
ATOM 1662 C CA . GLU A 1 212 ? -23.767 18.146 39.619 1.00 63.00 212 GLU A CA 1
ATOM 1663 C C . GLU A 1 212 ? -23.772 17.887 38.106 1.00 63.00 212 GLU A C 1
ATOM 1665 O O . GLU A 1 212 ? -22.708 17.932 37.491 1.00 63.00 212 GLU A O 1
ATOM 1670 N N . ILE A 1 213 ? -24.949 17.749 37.482 1.00 59.66 213 ILE A N 1
ATOM 1671 C CA . ILE A 1 213 ? -25.103 17.747 36.016 1.00 59.66 213 ILE A CA 1
ATOM 1672 C C . ILE A 1 213 ? -24.586 19.056 35.429 1.00 59.66 213 ILE A C 1
ATOM 1674 O O . ILE A 1 213 ? -23.698 19.026 34.580 1.00 59.66 213 ILE A O 1
ATOM 1678 N N . GLU A 1 214 ? -25.051 20.202 35.940 1.00 63.91 214 GLU A N 1
ATOM 1679 C CA . GLU A 1 214 ? -24.584 21.510 35.465 1.00 63.91 214 GLU A CA 1
ATOM 1680 C C . GLU A 1 214 ? -23.062 21.666 35.612 1.00 63.91 214 GLU A C 1
ATOM 1682 O O . GLU A 1 214 ? -22.405 22.301 34.783 1.00 63.91 214 GLU A O 1
ATOM 1687 N N . ARG A 1 215 ? -22.475 21.094 36.672 1.00 69.19 215 ARG A N 1
ATOM 1688 C CA . ARG A 1 215 ? -21.024 21.102 36.892 1.00 69.19 215 ARG A CA 1
ATOM 1689 C C . ARG A 1 215 ? -20.289 20.238 35.866 1.00 69.19 215 ARG A C 1
ATOM 1691 O O . ARG A 1 215 ? -19.233 20.650 35.392 1.00 69.19 215 ARG A O 1
ATOM 1698 N N . VAL A 1 216 ? -20.806 19.050 35.554 1.00 61.97 216 VAL A N 1
ATOM 1699 C CA . VAL A 1 216 ? -20.201 18.116 34.590 1.00 61.97 216 VAL A CA 1
ATOM 1700 C C . VAL A 1 216 ? -20.352 18.631 33.158 1.00 61.97 216 VAL A C 1
ATOM 1702 O O . VAL A 1 216 ? -19.388 18.581 32.400 1.00 61.97 216 VAL A O 1
ATOM 1705 N N . GLU A 1 217 ? -21.493 19.219 32.801 1.00 55.72 217 GLU A N 1
ATOM 1706 C CA . GLU A 1 217 ? -21.694 19.851 31.491 1.00 55.72 217 GLU A CA 1
ATOM 1707 C C . GLU A 1 217 ? -20.728 21.017 31.263 1.00 55.72 217 GLU A C 1
ATOM 1709 O O . GLU A 1 217 ? -20.124 21.113 30.198 1.00 55.72 217 GLU A O 1
ATOM 1714 N N . LYS A 1 218 ? -20.477 21.842 32.288 1.00 63.31 218 LYS A N 1
ATOM 1715 C CA . LYS A 1 218 ? -19.462 22.913 32.231 1.00 63.31 218 LYS A CA 1
ATOM 1716 C C . LYS A 1 218 ? -18.027 22.393 32.086 1.00 63.31 218 LYS A C 1
ATOM 1718 O O . LYS A 1 218 ? -17.141 23.161 31.724 1.00 63.31 218 LYS A O 1
ATOM 1723 N N . LEU A 1 219 ? -17.776 21.114 32.375 1.00 58.44 219 LEU A N 1
ATOM 1724 C CA . LEU A 1 219 ? -16.458 20.488 32.250 1.00 58.44 219 LEU A CA 1
ATOM 1725 C C . LEU A 1 219 ? -16.223 19.813 30.892 1.00 58.44 219 LEU A C 1
ATOM 1727 O O . LEU A 1 219 ? -15.074 19.487 30.605 1.00 58.44 219 LEU A O 1
ATOM 1731 N N . LYS A 1 220 ? -17.249 19.650 30.039 1.00 51.84 220 LYS A N 1
ATOM 1732 C CA . LYS A 1 220 ? -17.122 18.982 28.727 1.00 51.84 220 LYS A CA 1
ATOM 1733 C C . LYS A 1 220 ? -16.151 19.663 27.752 1.00 51.84 220 LYS A C 1
ATOM 1735 O O . LYS A 1 220 ? -15.573 18.977 26.914 1.00 51.84 220 LYS A O 1
ATOM 1740 N N . ASP A 1 221 ? -15.889 20.962 27.908 1.00 44.78 221 ASP A N 1
ATOM 1741 C CA . ASP A 1 221 ? -14.901 21.698 27.097 1.00 44.78 221 ASP A CA 1
ATOM 1742 C C . ASP A 1 221 ? -13.438 21.500 27.561 1.00 44.78 221 ASP A C 1
ATOM 1744 O O . ASP A 1 221 ? -12.496 21.964 26.913 1.00 44.78 221 ASP A O 1
ATOM 1748 N N . GLY A 1 222 ? -13.209 20.767 28.659 1.00 36.81 222 GLY A N 1
ATOM 1749 C CA . GLY A 1 222 ? -11.887 20.427 29.192 1.00 36.81 222 GLY A CA 1
ATOM 1750 C C . GLY A 1 222 ? -11.661 18.911 29.254 1.00 36.81 222 GLY A C 1
ATOM 1751 O O . GLY A 1 222 ? -12.472 18.163 29.776 1.00 36.81 222 GLY A O 1
ATOM 1752 N N . LYS A 1 223 ? -10.531 18.430 28.723 1.00 40.19 223 LYS A N 1
ATOM 1753 C CA . LYS A 1 223 ? -10.175 16.998 28.593 1.00 40.19 223 LYS A CA 1
ATOM 1754 C C . LYS A 1 223 ? -10.527 16.095 29.804 1.00 40.19 223 LYS A C 1
ATOM 1756 O O . LYS A 1 223 ? -10.122 16.377 30.927 1.00 40.19 223 LYS A O 1
ATOM 1761 N N . LYS A 1 224 ? -11.050 14.901 29.456 1.00 45.28 224 LYS A N 1
ATOM 1762 C CA . LYS A 1 224 ? -11.282 13.648 30.225 1.00 45.28 224 LYS A CA 1
ATOM 1763 C C . LYS A 1 224 ? -12.413 13.673 31.262 1.00 45.28 224 LYS A C 1
ATOM 1765 O O . LYS A 1 224 ? -12.215 14.139 32.380 1.00 45.28 224 LYS A O 1
ATOM 1770 N N . THR A 1 225 ? -13.545 13.021 30.956 1.00 39.00 225 THR A N 1
ATOM 1771 C CA . THR A 1 225 ? -14.556 12.674 31.982 1.00 39.00 225 THR A CA 1
ATOM 1772 C C . THR A 1 225 ? -15.508 11.508 31.633 1.00 39.00 225 THR A C 1
ATOM 1774 O O . THR A 1 225 ? -16.633 11.473 32.116 1.00 39.00 225 THR A O 1
ATOM 1777 N N . SER A 1 226 ? -15.079 10.493 30.871 1.00 39.81 226 SER A N 1
ATOM 1778 C CA . SER A 1 226 ? -15.984 9.426 30.382 1.00 39.81 226 SER A CA 1
ATOM 1779 C C . SER A 1 226 ? -16.718 8.626 31.477 1.00 39.81 226 SER A C 1
ATOM 1781 O O . SER A 1 226 ? -17.882 8.284 31.303 1.00 39.81 226 SER A O 1
ATOM 1783 N N . GLY A 1 227 ? -16.077 8.348 32.620 1.00 39.00 227 GLY A N 1
ATOM 1784 C CA . GLY A 1 227 ? -16.705 7.589 33.716 1.00 39.00 227 GLY A CA 1
ATOM 1785 C C . GLY A 1 227 ? -17.691 8.402 34.563 1.00 39.00 227 GLY A C 1
ATOM 1786 O O . GLY A 1 227 ? -18.673 7.865 35.061 1.00 39.00 227 GLY A O 1
ATOM 1787 N N . ILE A 1 228 ? -17.464 9.713 34.693 1.00 46.19 228 ILE A N 1
ATOM 1788 C CA . ILE A 1 228 ? -18.353 10.615 35.440 1.00 46.19 228 ILE A CA 1
ATOM 1789 C C . ILE A 1 228 ? -19.626 10.866 34.622 1.00 46.19 228 ILE A C 1
ATOM 1791 O O . ILE A 1 228 ? -20.724 10.776 35.159 1.00 46.19 228 ILE A O 1
ATOM 1795 N N . GLU A 1 229 ? -19.498 11.082 33.312 1.00 45.62 229 GLU A N 1
ATOM 1796 C CA . GLU A 1 229 ? -20.643 11.260 32.410 1.00 45.62 229 GLU A CA 1
ATOM 1797 C C . GLU A 1 229 ? -21.603 10.056 32.414 1.00 45.62 229 GLU A C 1
ATOM 1799 O O . GLU A 1 229 ? -22.813 10.258 32.445 1.00 45.62 229 GLU A O 1
ATOM 1804 N N . CYS A 1 230 ? -21.077 8.823 32.457 1.00 43.91 230 CYS A N 1
ATOM 1805 C CA . CYS A 1 230 ? -21.849 7.568 32.512 1.00 43.91 230 CYS A CA 1
ATOM 1806 C C . CYS A 1 230 ? -22.774 7.519 33.740 1.00 43.91 230 CYS A C 1
ATOM 1808 O O . CYS A 1 230 ? -23.986 7.329 33.626 1.00 43.91 230 CYS A O 1
ATOM 1810 N N . VAL A 1 231 ? -22.195 7.765 34.921 1.00 47.91 231 VAL A N 1
ATOM 1811 C CA . VAL A 1 231 ? -22.900 7.700 36.206 1.00 47.91 231 VAL A CA 1
ATOM 1812 C C . VAL A 1 231 ? -23.971 8.791 36.277 1.00 47.91 231 VAL A C 1
ATOM 1814 O O . VAL A 1 231 ? -25.119 8.501 36.608 1.00 47.91 231 VAL A O 1
ATOM 1817 N N . PHE A 1 232 ? -23.657 10.028 35.877 1.00 51.66 232 PHE A N 1
ATOM 1818 C CA . PHE A 1 232 ? -24.638 11.124 35.879 1.00 51.66 232 PHE A CA 1
ATOM 1819 C C . PHE A 1 232 ? -25.740 10.960 34.821 1.00 51.66 232 PHE A C 1
ATOM 1821 O O . PHE A 1 232 ? -26.885 11.342 35.071 1.00 51.66 232 PHE A O 1
ATOM 1828 N N . TYR A 1 233 ? -25.451 10.321 33.685 1.00 47.09 233 TYR A N 1
ATOM 1829 C CA . TYR A 1 233 ? -26.467 9.967 32.690 1.00 47.09 233 TYR A CA 1
ATOM 1830 C C . TYR A 1 233 ? -27.482 8.930 33.217 1.00 47.09 233 TYR A C 1
ATOM 1832 O O . TYR A 1 233 ? -28.667 8.970 32.886 1.00 47.09 233 TYR A O 1
ATOM 1840 N N . ILE A 1 234 ? -27.064 8.014 34.095 1.00 50.34 234 ILE A N 1
ATOM 1841 C CA . ILE A 1 234 ? -27.987 7.048 34.716 1.00 50.34 234 ILE A CA 1
ATOM 1842 C C . ILE A 1 234 ? -28.858 7.710 35.782 1.00 50.34 234 ILE A C 1
ATOM 1844 O O . ILE A 1 234 ? -30.065 7.465 35.820 1.00 50.34 234 ILE A O 1
ATOM 1848 N N . PHE A 1 235 ? -28.276 8.571 36.623 1.00 51.75 235 PHE A N 1
ATOM 1849 C CA . PHE A 1 235 ? -29.045 9.309 37.631 1.00 51.75 235 PHE A CA 1
ATOM 1850 C C . PHE A 1 235 ? -30.063 10.275 36.993 1.00 51.75 235 PHE A C 1
ATOM 1852 O O . PHE A 1 235 ? -31.138 10.457 37.554 1.00 51.75 235 PHE A O 1
ATOM 1859 N N . THR A 1 236 ? -29.787 10.826 35.804 1.00 48.84 236 THR A N 1
ATOM 1860 C CA . THR A 1 236 ? -30.742 11.657 35.033 1.00 48.84 236 THR A CA 1
ATOM 1861 C C . THR A 1 236 ? -31.848 10.839 34.381 1.00 48.84 236 THR A C 1
ATOM 1863 O O . THR A 1 236 ? -33.019 11.036 34.694 1.00 48.84 236 THR A O 1
ATOM 1866 N N . THR A 1 237 ? -31.498 9.866 33.536 1.00 42.41 237 THR A N 1
ATOM 1867 C CA . THR A 1 237 ? -32.491 9.073 32.787 1.00 42.41 237 THR A CA 1
ATOM 1868 C C . THR A 1 237 ? -33.442 8.287 33.687 1.00 42.41 237 THR A C 1
ATOM 1870 O O . THR A 1 237 ? -34.607 8.091 33.333 1.00 42.41 237 THR A O 1
ATOM 1873 N N . LYS A 1 238 ? -32.983 7.851 34.868 1.00 44.69 238 LYS A N 1
ATOM 1874 C CA . LYS A 1 238 ? -33.837 7.164 35.849 1.00 44.69 238 LYS A CA 1
ATOM 1875 C C . LYS A 1 238 ? -34.607 8.117 36.770 1.00 44.69 238 LYS A C 1
ATOM 1877 O O . LYS A 1 238 ? -35.666 7.716 37.246 1.00 44.69 238 LYS A O 1
ATOM 1882 N N . SER A 1 239 ? -34.144 9.355 36.969 1.00 39.25 239 SER A N 1
ATOM 1883 C CA . SER A 1 239 ? -34.915 10.416 37.641 1.00 39.25 239 SER A CA 1
ATOM 1884 C C . SER A 1 239 ? -36.073 10.913 36.757 1.00 39.25 239 SER A C 1
ATOM 1886 O O . SER A 1 239 ? -37.210 11.019 37.219 1.00 39.25 239 SER A O 1
ATOM 1888 N N . ASP A 1 240 ? -35.844 11.076 35.448 1.00 32.06 240 ASP A N 1
ATOM 1889 C CA . ASP A 1 240 ? -36.883 11.462 34.476 1.00 32.06 240 ASP A CA 1
ATOM 1890 C C . ASP A 1 240 ? -37.989 10.398 34.325 1.00 32.06 240 ASP A C 1
ATOM 1892 O O . ASP A 1 240 ? -39.160 10.722 34.093 1.00 32.06 240 ASP A O 1
ATOM 1896 N N . TYR A 1 241 ? -37.655 9.118 34.536 1.00 28.59 241 TYR A N 1
ATOM 1897 C CA . TYR A 1 241 ? -38.632 8.020 34.584 1.00 28.59 241 TYR A CA 1
ATOM 1898 C C . TYR A 1 241 ? -39.580 8.109 35.793 1.00 28.59 241 TYR A C 1
ATOM 1900 O O . TYR A 1 241 ? -40.683 7.568 35.747 1.00 28.59 241 TYR A O 1
ATOM 1908 N N . ILE A 1 242 ? -39.176 8.801 36.862 1.00 30.73 242 ILE A N 1
ATOM 1909 C CA . ILE A 1 242 ? -40.020 9.076 38.033 1.00 30.73 242 ILE A CA 1
ATOM 1910 C C . ILE A 1 242 ? -40.849 10.353 37.789 1.00 30.73 242 ILE A C 1
ATOM 1912 O O . ILE A 1 242 ? -42.030 10.394 38.133 1.00 30.73 242 ILE A O 1
ATOM 1916 N N . ALA A 1 243 ? -40.284 11.358 37.109 1.00 28.00 243 ALA A N 1
ATOM 1917 C CA . ALA A 1 243 ? -40.966 12.621 36.798 1.00 28.00 243 ALA A CA 1
ATOM 1918 C C . ALA A 1 243 ? -42.080 12.501 35.733 1.00 28.00 243 ALA A C 1
ATOM 1920 O O . ALA A 1 243 ? -43.054 13.259 35.762 1.00 28.00 243 ALA A O 1
ATOM 1921 N N . SER A 1 244 ? -41.988 11.518 34.831 1.00 25.77 244 SER A N 1
ATOM 1922 C CA . SER A 1 244 ? -42.935 11.333 33.715 1.00 25.77 244 SER A CA 1
ATOM 1923 C C . SER A 1 244 ? -44.349 10.889 34.131 1.00 25.77 244 SER A C 1
ATOM 1925 O O . SER A 1 244 ? -45.230 10.799 33.280 1.00 25.77 244 SER A O 1
ATOM 1927 N N . THR A 1 245 ? -44.598 10.656 35.425 1.00 29.94 245 THR A N 1
ATOM 1928 C CA . THR A 1 245 ? -45.934 10.289 35.935 1.00 29.94 245 THR A CA 1
ATOM 1929 C C . THR A 1 245 ? -46.692 11.466 36.570 1.00 29.94 245 THR A C 1
ATOM 1931 O O . THR A 1 245 ? -47.843 11.279 36.953 1.00 29.94 245 THR A O 1
ATOM 1934 N N . THR A 1 246 ? -46.119 12.683 36.658 1.00 27.95 246 THR A N 1
ATOM 1935 C CA . THR A 1 246 ? -46.753 13.748 37.475 1.00 27.95 246 THR A CA 1
ATOM 1936 C C . THR A 1 246 ? -46.853 15.156 36.872 1.00 27.95 246 THR A C 1
ATOM 1938 O O . THR A 1 246 ? -47.656 15.925 37.386 1.00 27.95 246 THR A O 1
ATOM 1941 N N . ILE A 1 247 ? -46.143 15.572 35.814 1.00 29.48 247 ILE A N 1
ATOM 1942 C CA . ILE A 1 247 ? -46.165 17.012 35.444 1.00 29.48 247 ILE A CA 1
ATOM 1943 C C . ILE A 1 247 ? -46.420 17.247 33.952 1.00 29.48 247 ILE A C 1
ATOM 1945 O O . ILE A 1 247 ? -45.525 17.523 33.159 1.00 29.48 247 ILE A O 1
ATOM 1949 N N . ILE A 1 248 ? -47.708 17.203 33.601 1.00 30.33 248 ILE A N 1
ATOM 1950 C CA . ILE A 1 248 ? -48.295 18.103 32.601 1.00 30.33 248 ILE A CA 1
ATOM 1951 C C . ILE A 1 248 ? -48.471 19.459 33.305 1.00 30.33 248 ILE A C 1
ATOM 1953 O O . ILE A 1 248 ? -48.967 19.495 34.425 1.00 30.33 248 ILE A O 1
ATOM 1957 N N . ASN A 1 249 ? -48.103 20.555 32.635 1.00 37.00 249 ASN A N 1
ATOM 1958 C CA . ASN A 1 249 ? -48.156 21.951 33.099 1.00 37.00 249 ASN A CA 1
ATOM 1959 C C . ASN A 1 249 ? -47.171 22.325 34.208 1.00 37.00 249 ASN A C 1
ATOM 1961 O O . ASN A 1 249 ? -47.490 22.180 35.372 1.00 37.00 249 ASN A O 1
ATOM 1965 N N . TYR A 1 250 ? -46.043 22.946 33.858 1.00 30.38 250 TYR A N 1
ATOM 1966 C CA . TYR A 1 250 ? -45.550 24.158 34.526 1.00 30.38 250 TYR A CA 1
ATOM 1967 C C . TYR A 1 250 ? -44.350 24.704 33.737 1.00 30.38 250 TYR A C 1
ATOM 1969 O O . TYR A 1 250 ? -43.466 23.956 33.335 1.00 30.38 250 TYR A O 1
ATOM 1977 N N . ASN A 1 251 ? -44.301 26.030 33.598 1.00 32.78 251 ASN A N 1
ATOM 1978 C CA . ASN A 1 251 ? -43.090 26.829 33.364 1.00 32.78 251 ASN A CA 1
ATOM 1979 C C . ASN A 1 251 ? -42.824 27.458 31.986 1.00 32.78 251 ASN A C 1
ATOM 1981 O O . ASN A 1 251 ? -41.686 27.781 31.657 1.00 32.78 251 ASN A O 1
ATOM 1985 N N . PHE A 1 252 ? -43.906 27.937 31.364 1.00 32.69 252 PHE A N 1
ATOM 1986 C CA . PHE A 1 252 ? -43.945 29.246 30.676 1.00 32.69 252 PHE A CA 1
ATOM 1987 C C . PHE A 1 252 ? -43.567 30.437 31.613 1.00 32.69 252 PHE A C 1
ATOM 1989 O O . PHE A 1 252 ? -43.444 31.576 31.182 1.00 32.69 252 PHE A O 1
ATOM 1996 N N . LEU A 1 253 ? -43.335 30.175 32.910 1.00 34.25 253 LEU A N 1
ATOM 1997 C CA . LEU A 1 253 ? -42.964 31.131 33.961 1.00 34.25 253 LEU A CA 1
ATOM 1998 C C . LEU A 1 253 ? -41.444 31.264 34.225 1.00 34.25 253 LEU A C 1
ATOM 2000 O O . LEU A 1 253 ? -41.029 32.228 34.864 1.00 34.25 253 LEU A O 1
ATOM 2004 N N . GLN A 1 254 ? -40.595 30.344 33.743 1.00 31.75 254 GLN A N 1
ATOM 2005 C CA . GLN A 1 254 ? -39.137 30.388 33.997 1.00 31.75 254 GLN A CA 1
ATOM 2006 C C . GLN A 1 254 ? -38.383 31.372 33.082 1.00 31.75 254 GLN A C 1
ATOM 2008 O O . GLN A 1 254 ? -37.287 31.820 33.415 1.00 31.75 254 GLN A O 1
ATOM 2013 N N . ALA A 1 255 ? -38.996 31.802 31.975 1.00 32.50 255 ALA A N 1
ATOM 2014 C CA . ALA A 1 255 ? -38.397 32.766 31.049 1.00 32.50 255 ALA A CA 1
ATOM 2015 C C . ALA A 1 255 ? -38.311 34.205 31.611 1.00 32.50 255 ALA A C 1
ATOM 2017 O O . ALA A 1 255 ? -37.559 35.022 31.089 1.00 32.50 255 ALA A O 1
ATOM 2018 N N . ILE A 1 256 ? -39.034 34.527 32.693 1.00 35.81 256 ILE A N 1
ATOM 2019 C CA . ILE A 1 256 ? -39.108 35.894 33.249 1.00 35.81 256 ILE A CA 1
ATOM 2020 C C . ILE A 1 256 ? -38.081 36.132 34.378 1.00 35.81 256 ILE A C 1
ATOM 2022 O O . ILE A 1 256 ? -37.718 37.274 34.662 1.00 35.81 256 ILE A O 1
ATOM 2026 N N . ILE A 1 257 ? -37.533 35.076 34.994 1.00 34.94 257 ILE A N 1
ATOM 2027 C CA . ILE A 1 257 ? -36.588 35.192 36.127 1.00 34.94 257 ILE A CA 1
ATOM 2028 C C . ILE A 1 257 ? -35.117 35.224 35.657 1.00 34.94 257 ILE A C 1
ATOM 2030 O O . ILE A 1 257 ? -34.249 35.751 36.360 1.00 34.94 257 ILE A O 1
ATOM 2034 N N . LEU A 1 258 ? -34.834 34.766 34.430 1.00 31.88 258 LEU A N 1
ATOM 2035 C CA . LEU A 1 258 ? -33.483 34.716 33.854 1.00 31.88 258 LEU A CA 1
ATOM 2036 C C . LEU A 1 258 ? -32.881 36.105 33.548 1.00 31.88 258 LEU A C 1
ATOM 2038 O O . LEU A 1 258 ? -31.663 36.267 33.563 1.00 31.88 258 LEU A O 1
ATOM 2042 N N . THR A 1 259 ? -33.704 37.139 33.352 1.00 33.44 259 THR A N 1
ATOM 2043 C CA . THR A 1 259 ? -33.224 38.467 32.918 1.00 33.44 259 THR A CA 1
ATOM 2044 C C . THR A 1 259 ? -32.720 39.348 34.070 1.00 33.44 259 THR A C 1
ATOM 2046 O O . THR A 1 259 ? -32.003 40.317 33.839 1.00 33.44 259 THR A O 1
ATOM 2049 N N . ARG A 1 260 ? -33.030 39.021 35.335 1.00 33.00 260 ARG A N 1
ATOM 2050 C CA . ARG A 1 260 ? -32.599 39.828 36.501 1.00 33.00 260 ARG A CA 1
ATOM 2051 C C . ARG A 1 260 ? -31.330 39.332 37.200 1.00 33.00 260 ARG A C 1
ATOM 2053 O O . ARG A 1 260 ? -30.755 40.082 37.982 1.00 33.00 260 ARG A O 1
ATOM 2060 N N . ARG A 1 261 ? -30.860 38.110 36.923 1.00 30.41 261 ARG A N 1
ATOM 2061 C CA . ARG A 1 261 ? -29.740 37.482 37.661 1.00 30.41 261 ARG A CA 1
ATOM 2062 C C . ARG A 1 261 ? -28.370 37.620 36.982 1.00 30.41 261 ARG A C 1
ATOM 2064 O O . ARG A 1 261 ? -27.354 37.392 37.629 1.00 30.41 261 ARG A O 1
ATOM 2071 N N . ILE A 1 262 ? -28.342 38.058 35.720 1.00 36.69 262 ILE A N 1
ATOM 2072 C CA . ILE A 1 262 ? -27.114 38.262 34.928 1.00 36.69 262 ILE A CA 1
ATOM 2073 C C . ILE A 1 262 ? -26.371 39.556 35.322 1.00 36.69 262 ILE A C 1
ATOM 2075 O O . ILE A 1 262 ? -25.154 39.619 35.193 1.00 36.69 262 ILE A O 1
ATOM 2079 N N . ASN A 1 263 ? -27.045 40.544 35.922 1.00 33.50 263 ASN A N 1
ATOM 2080 C CA . ASN A 1 263 ? -26.403 41.812 36.305 1.00 33.50 263 ASN A CA 1
ATOM 2081 C C . ASN A 1 263 ? -25.720 41.802 37.687 1.00 33.50 263 ASN A C 1
ATOM 2083 O O . ASN A 1 263 ? -25.045 42.768 38.018 1.00 33.50 263 ASN A O 1
ATOM 2087 N N . PHE A 1 264 ? -25.861 40.739 38.489 1.00 32.44 264 PHE A N 1
ATOM 2088 C CA . PHE A 1 264 ? -25.362 40.716 39.877 1.00 32.44 264 PHE A CA 1
ATOM 2089 C C . PHE A 1 264 ? -24.108 39.842 40.088 1.00 32.44 264 PHE A C 1
ATOM 2091 O O . PHE A 1 264 ? -23.507 39.873 41.156 1.00 32.44 264 PHE A O 1
ATOM 2098 N N . LEU A 1 265 ? -23.685 39.059 39.086 1.00 33.09 265 LEU A N 1
ATOM 2099 C CA . LEU A 1 265 ? -22.565 38.111 39.221 1.00 33.09 265 LEU A CA 1
ATOM 2100 C C . LEU A 1 265 ? -21.216 38.617 38.679 1.00 33.09 265 LEU A C 1
ATOM 2102 O O . LEU A 1 265 ? -20.210 37.940 38.869 1.00 33.09 265 LEU A O 1
ATOM 2106 N N . ASN A 1 266 ? -21.161 39.810 38.077 1.00 35.12 266 ASN A N 1
ATOM 2107 C CA . ASN A 1 266 ? -19.914 40.368 37.534 1.00 35.12 266 ASN A CA 1
ATOM 2108 C C . ASN A 1 266 ? -19.008 41.058 38.575 1.00 35.12 266 ASN A C 1
ATOM 2110 O O . ASN A 1 266 ? -17.894 41.435 38.228 1.00 35.12 266 ASN A O 1
ATOM 2114 N N . GLU A 1 267 ? -19.423 41.191 39.840 1.00 38.88 267 GLU A N 1
ATOM 2115 C CA . GLU A 1 267 ? -18.662 41.963 40.845 1.00 38.88 267 GLU A CA 1
ATOM 2116 C C . GLU A 1 267 ? -18.058 41.146 42.002 1.00 38.88 267 GLU A C 1
ATOM 2118 O O . GLU A 1 267 ? -17.383 41.717 42.856 1.00 38.88 267 GLU A O 1
ATOM 2123 N N . ALA A 1 268 ? -18.246 39.822 42.072 1.00 36.88 268 ALA A N 1
ATOM 2124 C CA . ALA A 1 268 ? -18.126 39.149 43.372 1.00 36.88 268 ALA A CA 1
ATOM 2125 C C . ALA A 1 268 ? -16.960 38.180 43.630 1.00 36.88 268 ALA A C 1
ATOM 2127 O O . ALA A 1 268 ? -16.850 37.784 44.786 1.00 36.88 268 ALA A O 1
ATOM 2128 N N . MET A 1 269 ? -16.078 37.777 42.701 1.00 31.95 269 MET A N 1
ATOM 2129 C CA . MET A 1 269 ? -14.973 36.863 43.089 1.00 31.95 269 MET A CA 1
ATOM 2130 C C . MET A 1 269 ? -13.639 37.080 42.363 1.00 31.95 269 MET A C 1
ATOM 2132 O O . MET A 1 269 ? -13.167 36.243 41.599 1.00 31.95 269 MET A O 1
ATOM 2136 N N . ASP A 1 270 ? -12.992 38.182 42.734 1.00 40.28 270 ASP A N 1
ATOM 2137 C CA . ASP A 1 270 ? -11.540 38.319 42.839 1.00 40.28 270 ASP A CA 1
ATOM 2138 C C . ASP A 1 270 ? -11.176 38.255 44.340 1.00 40.28 270 ASP A C 1
ATOM 2140 O O . ASP A 1 270 ? -11.613 39.136 45.085 1.00 40.28 270 ASP A O 1
ATOM 2144 N N . LYS A 1 271 ? -10.472 37.195 44.801 1.00 35.53 271 LYS A N 1
ATOM 2145 C CA . LYS A 1 271 ? -9.527 37.171 45.958 1.00 35.53 271 LYS A CA 1
ATOM 2146 C C . LYS A 1 271 ? -9.159 35.762 46.490 1.00 35.53 271 LYS A C 1
ATOM 2148 O O . LYS A 1 271 ? -9.986 35.052 47.046 1.00 35.53 271 LYS A O 1
ATOM 2153 N N . ARG A 1 272 ? -7.834 35.530 46.501 1.00 34.59 272 ARG A N 1
ATOM 2154 C CA . ARG A 1 272 ? -6.970 34.875 47.526 1.00 34.59 272 ARG A CA 1
ATOM 2155 C C . ARG A 1 272 ? -6.863 33.333 47.656 1.00 34.59 272 ARG A C 1
ATOM 2157 O O . ARG A 1 272 ? -7.700 32.653 48.231 1.00 34.59 272 ARG A O 1
ATOM 2164 N N . THR A 1 273 ? -5.681 32.873 47.216 1.00 35.62 273 THR A N 1
ATOM 2165 C CA . THR A 1 273 ? -4.674 31.949 47.817 1.00 35.62 273 THR A CA 1
ATOM 2166 C C . THR A 1 273 ? -4.788 31.691 49.345 1.00 35.62 273 THR A C 1
ATOM 2168 O O . THR A 1 273 ? -5.211 32.573 50.079 1.00 35.62 273 THR A O 1
ATOM 2171 N N . ASN A 1 274 ? -4.385 30.556 49.950 1.00 32.28 274 ASN A N 1
ATOM 2172 C CA . ASN A 1 274 ? -3.092 29.860 49.851 1.00 32.28 274 ASN A CA 1
ATOM 2173 C C . ASN A 1 274 ? -3.086 28.438 50.501 1.00 32.28 274 ASN A C 1
ATOM 2175 O O . ASN A 1 274 ? -3.956 28.071 51.284 1.00 32.28 274 ASN A O 1
ATOM 2179 N N . ASP A 1 275 ? -2.019 27.715 50.162 1.00 43.16 275 ASP A N 1
ATOM 2180 C CA . ASP A 1 275 ? -1.494 26.363 50.415 1.00 43.16 275 ASP A CA 1
ATOM 2181 C C . ASP A 1 275 ? -1.541 25.744 51.838 1.00 43.16 275 ASP A C 1
ATOM 2183 O O . ASP A 1 275 ? -1.316 26.420 52.841 1.00 43.16 275 ASP A O 1
ATOM 2187 N N . LYS A 1 276 ? -1.742 24.411 51.881 1.00 34.19 276 LYS A N 1
ATOM 2188 C CA . LYS A 1 276 ? -1.099 23.417 52.781 1.00 34.19 276 LYS A CA 1
ATOM 2189 C C . LYS A 1 276 ? -1.723 22.027 52.580 1.00 34.19 276 LYS A C 1
ATOM 2191 O O . LYS A 1 276 ? -2.553 21.581 53.371 1.00 34.19 276 LYS A O 1
ATOM 2196 N N . ARG A 1 277 ? -1.319 21.297 51.532 1.00 36.84 277 ARG A N 1
ATOM 2197 C CA . ARG A 1 277 ? -1.479 19.819 51.493 1.00 36.84 277 ARG A CA 1
ATOM 2198 C C . ARG A 1 277 ? -0.572 19.113 50.471 1.00 36.84 277 ARG A C 1
ATOM 2200 O O . ARG A 1 277 ? -0.909 18.056 49.957 1.00 36.84 277 ARG A O 1
ATOM 2207 N N . GLN A 1 278 ? 0.615 19.657 50.198 1.00 40.78 278 GLN A N 1
ATOM 2208 C CA . GLN A 1 278 ? 1.496 19.196 49.112 1.00 40.78 278 GLN A CA 1
ATOM 2209 C C . GLN A 1 278 ? 2.361 17.942 49.375 1.00 40.78 278 GLN A C 1
ATOM 2211 O O . GLN A 1 278 ? 3.106 17.540 48.484 1.00 40.78 278 GLN A O 1
ATOM 2216 N N . LYS A 1 279 ? 2.295 17.278 50.540 1.00 35.19 279 LYS A N 1
ATOM 2217 C CA . LYS A 1 279 ? 3.228 16.165 50.850 1.00 35.19 279 LYS A CA 1
ATOM 2218 C C . LYS A 1 279 ? 2.647 14.743 50.841 1.00 35.19 279 LYS A C 1
ATOM 2220 O O . LYS A 1 279 ? 3.427 13.806 50.760 1.00 35.19 279 LYS A O 1
ATOM 2225 N N . GLY A 1 280 ? 1.323 14.562 50.807 1.00 36.78 280 GLY A N 1
ATOM 2226 C CA . GLY A 1 280 ? 0.696 13.231 50.652 1.00 36.78 280 GLY A CA 1
ATOM 2227 C C . GLY A 1 280 ? 0.386 12.846 49.199 1.00 36.78 280 GLY A C 1
ATOM 2228 O O . GLY A 1 280 ? 0.463 11.681 48.820 1.00 36.78 280 GLY A O 1
ATOM 2229 N N . TYR A 1 281 ? 0.112 13.837 48.346 1.00 38.47 281 TYR A N 1
ATOM 2230 C CA . TYR A 1 281 ? -0.256 13.603 46.948 1.00 38.47 281 TYR A CA 1
ATOM 2231 C C . TYR A 1 281 ? 0.922 13.174 46.066 1.00 38.47 281 TYR A C 1
ATOM 2233 O O . TYR A 1 281 ? 0.695 12.577 45.027 1.00 38.47 281 TYR A O 1
ATOM 2241 N N . LYS A 1 282 ? 2.184 13.384 46.463 1.00 34.03 282 LYS A N 1
ATOM 2242 C CA . LYS A 1 282 ? 3.335 13.029 45.610 1.00 34.03 282 LYS A CA 1
ATOM 2243 C C . LYS A 1 282 ? 3.625 11.524 45.509 1.00 34.03 282 LYS A C 1
ATOM 2245 O O . LYS A 1 282 ? 4.285 11.131 44.556 1.00 34.03 282 LYS A O 1
ATOM 2250 N N . LEU A 1 283 ? 3.118 10.691 46.426 1.00 32.94 283 LEU A N 1
ATOM 2251 C CA . LEU A 1 283 ? 3.382 9.241 46.425 1.00 32.94 283 LEU A CA 1
ATOM 2252 C C . LEU A 1 283 ? 2.219 8.419 45.833 1.00 32.94 283 LEU A C 1
ATOM 2254 O O . LEU A 1 283 ? 2.454 7.445 45.127 1.00 32.94 283 LEU A O 1
ATOM 2258 N N . ILE A 1 284 ? 0.972 8.867 46.023 1.00 38.50 284 ILE A N 1
ATOM 2259 C CA . ILE A 1 284 ? -0.230 8.237 45.438 1.00 38.50 284 ILE A CA 1
ATOM 2260 C C . ILE A 1 284 ? -0.435 8.687 43.983 1.00 38.50 284 ILE A C 1
ATOM 2262 O O . ILE A 1 284 ? -0.774 7.873 43.124 1.00 38.50 284 ILE A O 1
ATOM 2266 N N . LEU A 1 285 ? -0.120 9.950 43.660 1.00 34.50 285 LEU A N 1
ATOM 2267 C CA . LEU A 1 285 ? -0.114 10.422 42.274 1.00 34.50 285 LEU A CA 1
ATOM 2268 C C . LEU A 1 285 ? 0.973 9.713 41.450 1.00 34.50 285 LEU A C 1
ATOM 2270 O O . LEU A 1 285 ? 0.766 9.549 40.260 1.00 34.50 285 LEU A O 1
ATOM 2274 N N . TYR A 1 286 ? 2.065 9.226 42.061 1.00 35.47 286 TYR A N 1
ATOM 2275 C CA . TYR A 1 286 ? 3.118 8.446 41.385 1.00 35.47 286 TYR A CA 1
ATOM 2276 C C . TYR A 1 286 ? 2.662 7.025 41.000 1.00 35.47 286 TYR A C 1
ATOM 2278 O O . TYR A 1 286 ? 3.017 6.531 39.932 1.00 35.47 286 TYR A O 1
ATOM 2286 N N . PHE A 1 287 ? 1.823 6.380 41.818 1.00 32.59 287 PHE A N 1
ATOM 2287 C CA . PHE A 1 287 ? 1.317 5.029 41.536 1.00 32.59 287 PHE A CA 1
ATOM 2288 C C . PHE A 1 287 ? 0.118 5.019 40.573 1.00 32.59 287 PHE A C 1
ATOM 2290 O O . PHE A 1 287 ? 0.075 4.192 39.662 1.00 32.59 287 PHE A O 1
ATOM 2297 N N . ILE A 1 288 ? -0.809 5.978 40.699 1.00 38.25 288 ILE A N 1
ATOM 2298 C CA . ILE A 1 288 ? -1.990 6.077 39.818 1.00 38.25 288 ILE A CA 1
ATOM 2299 C C . ILE A 1 288 ? -1.604 6.600 38.423 1.00 38.25 288 ILE A C 1
ATOM 2301 O O . ILE A 1 288 ? -2.116 6.105 37.416 1.00 38.25 288 ILE A O 1
ATOM 2305 N N . THR A 1 289 ? -0.635 7.524 38.321 1.00 33.16 289 THR A N 1
ATOM 2306 C CA . THR A 1 289 ? -0.115 7.920 36.999 1.00 33.16 289 THR A CA 1
ATOM 2307 C C . THR A 1 289 ? 0.647 6.798 36.308 1.00 33.16 289 THR A C 1
ATOM 2309 O O . THR A 1 289 ? 0.567 6.729 35.090 1.00 33.16 289 THR A O 1
ATOM 2312 N N . ASN A 1 290 ? 1.319 5.882 37.015 1.00 31.42 290 ASN A N 1
ATOM 2313 C CA . ASN A 1 290 ? 2.093 4.823 36.358 1.00 31.42 290 ASN A CA 1
ATOM 2314 C C . ASN A 1 290 ? 1.230 3.716 35.721 1.00 31.42 290 ASN A C 1
ATOM 2316 O O . ASN A 1 290 ? 1.603 3.238 34.651 1.00 31.42 290 ASN A O 1
ATOM 2320 N N . ASN A 1 291 ? 0.070 3.360 36.293 1.00 34.00 291 ASN A N 1
ATOM 2321 C CA . ASN A 1 291 ? -0.798 2.298 35.750 1.00 34.00 291 ASN A CA 1
ATOM 2322 C C . ASN A 1 291 ? -1.768 2.784 34.656 1.00 34.00 291 ASN A C 1
ATOM 2324 O O . ASN A 1 291 ? -1.881 2.134 33.615 1.00 34.00 291 ASN A O 1
ATOM 2328 N N . GLN A 1 292 ? -2.385 3.965 34.802 1.00 34.72 292 GLN A N 1
ATOM 2329 C CA . GLN A 1 292 ? -3.166 4.564 33.707 1.00 34.72 292 GLN A CA 1
ATOM 2330 C C . GLN A 1 292 ? -2.261 5.057 32.566 1.00 34.72 292 GLN A C 1
ATOM 2332 O O . GLN A 1 292 ? -2.624 4.912 31.397 1.00 34.72 292 GLN A O 1
ATOM 2337 N N . ALA A 1 293 ? -1.035 5.517 32.862 1.00 34.34 293 ALA A N 1
ATOM 2338 C CA . ALA A 1 293 ? -0.042 5.734 31.815 1.00 34.34 293 ALA A CA 1
ATOM 2339 C C . ALA A 1 293 ? 0.435 4.427 31.189 1.00 34.34 293 ALA A C 1
ATOM 2341 O O . ALA A 1 293 ? 0.860 4.499 30.055 1.00 34.34 293 ALA A O 1
ATOM 2342 N N . HIS A 1 294 ? 0.375 3.253 31.824 1.00 33.66 294 HIS A N 1
ATOM 2343 C CA . HIS A 1 294 ? 0.801 2.004 31.175 1.00 33.66 294 HIS A CA 1
ATOM 2344 C C . HIS A 1 294 ? -0.188 1.540 30.095 1.00 33.66 294 HIS A C 1
ATOM 2346 O O . HIS A 1 294 ? 0.242 1.139 29.014 1.00 33.66 294 HIS A O 1
ATOM 2352 N N . ASN A 1 295 ? -1.497 1.674 30.336 1.00 33.16 295 ASN A N 1
ATOM 2353 C CA . ASN A 1 295 ? -2.544 1.291 29.379 1.00 33.16 295 ASN A CA 1
ATOM 2354 C C . ASN A 1 295 ? -2.810 2.370 28.313 1.00 33.16 295 ASN A C 1
ATOM 2356 O O . ASN A 1 295 ? -2.934 2.037 27.132 1.00 33.16 295 ASN A O 1
ATOM 2360 N N . GLU A 1 296 ? -2.764 3.664 28.665 1.00 35.56 296 GLU A N 1
ATOM 2361 C CA . GLU A 1 296 ? -2.722 4.735 27.659 1.00 35.56 296 GLU A CA 1
ATOM 2362 C C . GLU A 1 296 ? -1.386 4.771 26.915 1.00 35.56 296 GLU A C 1
ATOM 2364 O O . GLU A 1 296 ? -1.416 5.011 25.718 1.00 35.56 296 GLU A O 1
ATOM 2369 N N . LYS A 1 297 ? -0.228 4.483 27.536 1.00 33.78 297 LYS A N 1
ATOM 2370 C CA . LYS A 1 297 ? 1.033 4.277 26.794 1.00 33.78 297 LYS A CA 1
ATOM 2371 C C . LYS A 1 297 ? 1.000 3.004 25.983 1.00 33.78 297 LYS A C 1
ATOM 2373 O O . LYS A 1 297 ? 1.761 2.975 25.047 1.00 33.78 297 LYS A O 1
ATOM 2378 N N . SER A 1 298 ? 0.205 1.984 26.295 1.00 32.56 298 SER A N 1
ATOM 2379 C CA . SER A 1 298 ? 0.097 0.760 25.486 1.00 32.56 298 SER A CA 1
ATOM 2380 C C . SER A 1 298 ? -0.740 1.002 24.227 1.00 32.56 298 SER A C 1
ATOM 2382 O O . SER A 1 298 ? -0.286 0.715 23.124 1.00 32.56 298 SER A O 1
ATOM 2384 N N . SER A 1 299 ? -1.909 1.643 24.357 1.00 32.94 299 SER A N 1
ATOM 2385 C CA . SER A 1 299 ? -2.746 2.015 23.207 1.00 32.94 299 SER A CA 1
ATOM 2386 C C . SER A 1 299 ? -2.184 3.210 22.429 1.00 32.94 299 SER A C 1
ATOM 2388 O O . SER A 1 299 ? -2.189 3.168 21.196 1.00 32.94 299 SER A O 1
ATOM 2390 N N . LYS A 1 300 ? -1.640 4.241 23.100 1.00 33.19 300 LYS A N 1
ATOM 2391 C CA . LYS A 1 300 ? -0.815 5.246 22.420 1.00 33.19 300 LYS A CA 1
ATOM 2392 C C . LYS A 1 300 ? 0.438 4.607 21.868 1.00 33.19 300 LYS A C 1
ATOM 2394 O O . LYS A 1 300 ? 0.666 4.915 20.730 1.00 33.19 300 LYS A O 1
ATOM 2399 N N . ARG A 1 301 ? 1.169 3.696 22.534 1.00 32.72 301 ARG A N 1
ATOM 2400 C CA . ARG A 1 301 ? 2.312 2.980 21.914 1.00 32.72 301 ARG A CA 1
ATOM 2401 C C . ARG A 1 301 ? 1.878 2.226 20.690 1.00 32.72 301 ARG A C 1
ATOM 2403 O O . ARG A 1 301 ? 2.599 2.271 19.733 1.00 32.72 301 ARG A O 1
ATOM 2410 N N . SER A 1 302 ? 0.770 1.503 20.678 1.00 34.69 302 SER A N 1
ATOM 2411 C CA . SER A 1 302 ? 0.381 0.752 19.481 1.00 34.69 302 SER A CA 1
ATOM 2412 C C . SER A 1 302 ? 0.107 1.703 18.306 1.00 34.69 302 SER A C 1
ATOM 2414 O O . SER A 1 302 ? 0.603 1.483 17.205 1.00 34.69 302 SER A O 1
ATOM 2416 N N . THR A 1 303 ? -0.580 2.820 18.565 1.00 42.78 303 THR A N 1
ATOM 2417 C CA . THR A 1 303 ? -0.911 3.826 17.540 1.00 42.78 303 THR A CA 1
ATOM 2418 C C . THR A 1 303 ? 0.296 4.712 17.175 1.00 42.78 303 THR A C 1
ATOM 2420 O O . THR A 1 303 ? 0.534 4.987 16.004 1.00 42.78 303 THR A O 1
ATOM 2423 N N . THR A 1 304 ? 1.107 5.122 18.155 1.00 42.25 304 THR A N 1
ATOM 2424 C CA . THR A 1 304 ? 2.364 5.854 17.969 1.00 42.25 304 THR A CA 1
ATOM 2425 C C . THR A 1 304 ? 3.447 4.956 17.415 1.00 42.25 304 THR A C 1
ATOM 2427 O O . THR A 1 304 ? 4.194 5.461 16.618 1.00 42.25 304 THR A O 1
ATOM 2430 N N . MET A 1 305 ? 3.514 3.653 17.690 1.00 49.09 305 MET A N 1
ATOM 2431 C CA . MET A 1 305 ? 4.451 2.735 17.023 1.00 49.09 305 MET A CA 1
ATOM 2432 C C . MET A 1 305 ? 4.105 2.609 15.535 1.00 49.09 305 MET A C 1
ATOM 2434 O O . MET A 1 305 ? 5.010 2.563 14.704 1.00 49.09 305 MET A O 1
ATOM 2438 N N . GLY A 1 306 ? 2.813 2.650 15.181 1.00 57.97 306 GLY A N 1
ATOM 2439 C CA . GLY A 1 306 ? 2.375 2.770 13.787 1.00 57.97 306 GLY A CA 1
ATOM 2440 C C . GLY A 1 306 ? 2.832 4.081 13.130 1.00 57.97 306 GLY A C 1
ATOM 2441 O O . GLY A 1 306 ? 3.452 4.057 12.074 1.00 57.97 306 GLY A O 1
ATOM 2442 N N . LEU A 1 307 ? 2.602 5.230 13.774 1.00 69.06 307 LEU A N 1
ATOM 2443 C CA . LEU A 1 307 ? 3.013 6.551 13.258 1.00 69.06 307 LEU A CA 1
ATOM 2444 C C . LEU A 1 307 ? 4.534 6.805 13.329 1.00 69.06 307 LEU A C 1
ATOM 2446 O O . LEU A 1 307 ? 5.085 7.482 12.470 1.00 69.06 307 LEU A O 1
ATOM 2450 N N . GLU A 1 308 ? 5.230 6.251 14.318 1.00 74.56 308 GLU A N 1
ATOM 2451 C CA . GLU A 1 308 ? 6.688 6.299 14.490 1.00 74.56 308 GLU A CA 1
ATOM 2452 C C . GLU A 1 308 ? 7.377 5.544 13.358 1.00 74.56 308 GLU A C 1
ATOM 2454 O O . GLU A 1 308 ? 8.449 5.962 12.928 1.00 74.56 308 GLU A O 1
ATOM 2459 N N . THR A 1 309 ? 6.736 4.494 12.827 1.00 77.88 309 THR A N 1
ATOM 2460 C CA . THR A 1 309 ? 7.212 3.795 11.628 1.00 77.88 309 THR A CA 1
ATOM 2461 C C . THR A 1 309 ? 7.373 4.771 10.465 1.00 77.88 309 THR A C 1
ATOM 2463 O O . THR A 1 309 ? 8.385 4.718 9.774 1.00 77.88 309 THR A O 1
ATOM 2466 N N . LEU A 1 310 ? 6.467 5.743 10.289 1.00 78.56 310 LEU A N 1
ATOM 2467 C CA . LEU A 1 310 ? 6.595 6.761 9.236 1.00 78.56 310 LEU A CA 1
ATOM 2468 C C . LEU A 1 310 ? 7.856 7.624 9.388 1.00 78.56 310 LEU A C 1
ATOM 2470 O O . LEU A 1 310 ? 8.335 8.159 8.395 1.00 78.56 310 LEU A O 1
ATOM 2474 N N . LEU A 1 311 ? 8.384 7.757 10.607 1.00 84.94 311 LEU A N 1
ATOM 2475 C CA . LEU A 1 311 ? 9.550 8.575 10.955 1.00 84.94 311 LEU A CA 1
ATOM 2476 C C . LEU A 1 311 ? 10.822 7.745 11.185 1.00 84.94 311 LEU A C 1
ATOM 2478 O O . LEU A 1 311 ? 11.822 8.272 11.676 1.00 84.94 311 LEU A O 1
ATOM 2482 N N . TYR A 1 312 ? 10.816 6.452 10.850 1.00 87.00 312 TYR A N 1
ATOM 2483 C CA . TYR A 1 312 ? 12.038 5.650 10.861 1.00 87.00 312 TYR A CA 1
ATOM 2484 C C . TYR A 1 312 ? 13.081 6.255 9.922 1.00 87.00 312 TYR A C 1
ATOM 2486 O O . TYR A 1 312 ? 12.756 6.743 8.842 1.00 87.00 312 TYR A O 1
ATOM 2494 N N . VAL A 1 313 ? 14.352 6.191 10.325 1.00 87.94 313 VAL A N 1
ATOM 2495 C CA . VAL A 1 313 ? 15.482 6.709 9.542 1.00 87.94 313 VAL A CA 1
ATOM 2496 C C . VAL A 1 313 ? 15.479 6.200 8.091 1.00 87.94 313 VAL A C 1
ATOM 2498 O O . VAL A 1 313 ? 15.596 7.044 7.203 1.00 87.94 313 VAL A O 1
ATOM 2501 N N . PRO A 1 314 ? 15.281 4.894 7.798 1.00 88.81 314 PRO A N 1
ATOM 2502 C CA . PRO A 1 314 ? 15.140 4.423 6.416 1.00 88.81 314 PRO A CA 1
ATOM 2503 C C . PRO A 1 314 ? 13.989 5.091 5.649 1.00 88.81 314 PRO A C 1
ATOM 2505 O O . PRO A 1 314 ? 14.153 5.452 4.490 1.00 88.81 314 PRO A O 1
ATOM 2508 N N . ASN A 1 315 ? 12.850 5.349 6.295 1.00 89.81 315 ASN A N 1
ATOM 2509 C CA . ASN A 1 315 ? 11.693 5.965 5.639 1.00 89.81 315 ASN A CA 1
ATOM 2510 C C . ASN A 1 315 ? 11.909 7.465 5.391 1.00 89.81 315 ASN A C 1
ATOM 2512 O O . ASN A 1 315 ? 11.504 7.983 4.354 1.00 89.81 315 ASN A O 1
ATOM 2516 N N . ILE A 1 316 ? 12.631 8.150 6.286 1.00 87.75 316 ILE A N 1
ATOM 2517 C CA . ILE A 1 316 ? 13.095 9.527 6.062 1.00 87.75 316 ILE A CA 1
ATOM 2518 C C . ILE A 1 316 ? 14.036 9.590 4.851 1.00 87.75 316 ILE A C 1
ATOM 2520 O O . ILE A 1 316 ? 13.918 10.511 4.042 1.00 87.75 316 ILE A O 1
ATOM 2524 N N . ILE A 1 317 ? 14.937 8.612 4.697 1.00 88.44 317 ILE A N 1
ATOM 2525 C CA . ILE A 1 317 ? 15.777 8.491 3.496 1.00 88.44 317 ILE A CA 1
ATOM 2526 C C . ILE A 1 317 ? 14.891 8.284 2.257 1.00 88.44 317 ILE A C 1
ATOM 2528 O O . ILE A 1 317 ? 15.088 8.981 1.264 1.00 88.44 317 ILE A O 1
ATOM 2532 N N . GLY A 1 318 ? 13.861 7.438 2.338 1.00 88.50 318 GLY A N 1
ATOM 2533 C CA . GLY A 1 318 ? 12.850 7.274 1.287 1.00 88.50 318 GLY A CA 1
ATOM 2534 C C . GLY A 1 318 ? 12.174 8.590 0.875 1.00 88.50 318 GLY A C 1
ATOM 2535 O O . GLY A 1 318 ? 12.109 8.919 -0.309 1.00 88.50 318 GLY A O 1
ATOM 2536 N N . TYR A 1 319 ? 11.739 9.418 1.830 1.00 89.75 319 TYR A N 1
ATOM 2537 C CA . TYR A 1 319 ? 11.165 10.736 1.513 1.00 89.75 319 TYR A CA 1
ATOM 2538 C C . TYR A 1 319 ? 12.193 11.697 0.905 1.00 89.75 319 TYR A C 1
ATOM 2540 O O . TYR A 1 319 ? 11.872 12.453 -0.014 1.00 89.75 319 TYR A O 1
ATOM 2548 N N . LEU A 1 320 ? 13.442 11.658 1.378 1.00 90.50 320 LEU A N 1
ATOM 2549 C CA . LEU A 1 320 ? 14.530 12.435 0.789 1.00 90.50 320 LEU A CA 1
ATOM 2550 C C . LEU A 1 320 ? 14.787 12.019 -0.668 1.00 90.50 320 LEU A C 1
ATOM 2552 O O . LEU A 1 320 ? 14.987 12.894 -1.509 1.00 90.50 320 LEU A O 1
ATOM 2556 N N . ARG A 1 321 ? 14.716 10.721 -0.991 1.00 93.81 321 ARG A N 1
ATOM 2557 C CA . ARG A 1 321 ? 14.804 10.205 -2.370 1.00 93.81 321 ARG A CA 1
ATOM 2558 C C . ARG A 1 321 ? 13.695 10.768 -3.256 1.00 93.81 321 ARG A C 1
ATOM 2560 O O . ARG A 1 321 ? 13.969 11.182 -4.382 1.00 93.81 321 ARG A O 1
ATOM 2567 N N . VAL A 1 322 ? 12.463 10.884 -2.752 1.00 91.19 322 VAL A N 1
ATOM 2568 C CA . VAL A 1 322 ? 11.368 11.544 -3.492 1.00 91.19 322 VAL A CA 1
ATOM 2569 C C . VAL A 1 322 ? 11.714 13.004 -3.789 1.00 91.19 322 VAL A C 1
ATOM 2571 O O . VAL A 1 322 ? 11.613 13.433 -4.938 1.00 91.19 322 VAL A O 1
ATOM 2574 N N . ILE A 1 323 ? 12.181 13.758 -2.789 1.00 90.88 323 ILE A N 1
ATOM 2575 C CA . ILE A 1 323 ? 12.566 15.169 -2.959 1.00 90.88 323 ILE A CA 1
ATOM 2576 C C . ILE A 1 323 ? 13.713 15.309 -3.967 1.00 90.88 323 ILE A C 1
ATOM 2578 O O . ILE A 1 323 ? 13.638 16.149 -4.862 1.00 90.88 323 ILE A O 1
ATOM 2582 N N . LEU A 1 324 ? 14.752 14.478 -3.856 1.00 90.25 324 LEU A N 1
ATOM 2583 C CA . LEU A 1 324 ? 15.890 14.468 -4.778 1.00 90.25 324 LEU A CA 1
ATOM 2584 C C . LEU A 1 324 ? 15.470 14.109 -6.200 1.00 90.25 324 LEU A C 1
ATOM 2586 O O . LEU A 1 324 ? 15.940 14.733 -7.146 1.00 90.25 324 LEU A O 1
ATOM 2590 N N . THR A 1 325 ? 14.556 13.152 -6.353 1.00 93.25 325 THR A N 1
ATOM 2591 C CA . THR A 1 325 ? 13.997 12.771 -7.653 1.00 93.25 325 THR A CA 1
ATOM 2592 C C . THR A 1 325 ? 13.238 13.943 -8.265 1.00 93.25 325 THR A C 1
ATOM 2594 O O . THR A 1 325 ? 13.522 14.333 -9.393 1.00 93.25 325 THR A O 1
ATOM 2597 N N . VAL A 1 326 ? 12.329 14.576 -7.519 1.00 91.38 326 VAL A N 1
ATOM 2598 C CA . VAL A 1 326 ? 11.597 15.760 -8.000 1.00 91.38 326 VAL A CA 1
ATOM 2599 C C . VAL A 1 326 ? 12.563 16.890 -8.362 1.00 91.38 326 VAL A C 1
ATOM 2601 O O . VAL A 1 326 ? 12.430 17.488 -9.429 1.00 91.38 326 VAL A O 1
ATOM 2604 N N . ALA A 1 327 ? 13.570 17.151 -7.525 1.00 89.56 327 ALA A N 1
ATOM 2605 C CA . ALA A 1 327 ? 14.606 18.136 -7.812 1.00 89.56 327 ALA A CA 1
ATOM 2606 C C . ALA A 1 327 ? 15.386 17.787 -9.089 1.00 89.56 327 ALA A C 1
ATOM 2608 O O . ALA A 1 327 ? 15.596 18.666 -9.921 1.00 89.56 327 ALA A O 1
ATOM 2609 N N . ALA A 1 328 ? 15.749 16.517 -9.298 1.00 94.06 328 ALA A N 1
ATOM 2610 C CA . ALA A 1 328 ? 16.385 16.069 -10.532 1.00 94.06 328 ALA A CA 1
ATOM 2611 C C . ALA A 1 328 ? 15.517 16.432 -11.744 1.00 94.06 328 ALA A C 1
ATOM 2613 O O . ALA A 1 328 ? 16.009 17.078 -12.663 1.00 94.06 328 ALA A O 1
ATOM 2614 N N . PHE A 1 329 ? 14.213 16.134 -11.714 1.00 92.44 329 PHE A N 1
ATOM 2615 C CA . PHE A 1 329 ? 13.297 16.458 -12.816 1.00 92.44 329 PHE A CA 1
ATOM 2616 C C . PHE A 1 329 ? 13.084 17.961 -13.040 1.00 92.44 329 PHE A C 1
ATOM 2618 O O . PHE A 1 329 ? 12.907 18.379 -14.184 1.00 92.44 329 PHE A O 1
ATOM 2625 N N . VAL A 1 330 ? 13.181 18.803 -12.005 1.00 91.62 330 VAL A N 1
ATOM 2626 C CA . VAL A 1 330 ? 13.225 20.270 -12.188 1.00 91.62 330 VAL A CA 1
ATOM 2627 C C . VAL A 1 330 ? 14.430 20.677 -13.044 1.00 91.62 330 VAL A C 1
ATOM 2629 O O . VAL A 1 330 ? 14.325 21.569 -13.887 1.00 91.62 330 VAL A O 1
ATOM 2632 N N . PHE A 1 331 ? 15.556 19.986 -12.878 1.00 91.00 331 PHE A N 1
ATOM 2633 C CA . PHE A 1 331 ? 16.782 20.191 -13.645 1.00 91.00 331 PHE A CA 1
ATOM 2634 C C . PHE A 1 331 ? 16.946 19.199 -14.808 1.00 91.00 331 PHE A C 1
ATOM 2636 O O . PHE A 1 331 ? 18.058 19.018 -15.294 1.00 91.00 331 PHE A O 1
ATOM 2643 N N . TYR A 1 332 ? 15.861 18.601 -15.317 1.00 91.62 332 TYR A N 1
ATOM 2644 C CA . TYR A 1 332 ? 15.915 17.630 -16.423 1.00 91.62 332 TYR A CA 1
ATOM 2645 C C . TYR A 1 332 ? 16.566 18.191 -17.698 1.00 91.62 332 TYR A C 1
ATOM 2647 O O . TYR A 1 332 ? 17.184 17.466 -18.460 1.00 91.62 332 TYR A O 1
ATOM 2655 N N . GLN A 1 333 ? 16.478 19.502 -17.936 1.00 90.19 333 GLN A N 1
ATOM 2656 C CA . GLN A 1 333 ? 17.135 20.148 -19.083 1.00 90.19 333 GLN A CA 1
ATOM 2657 C C . GLN A 1 333 ? 18.617 20.482 -18.836 1.00 90.19 333 GLN A C 1
ATOM 2659 O O . GLN A 1 333 ? 19.278 21.018 -19.720 1.00 90.19 333 GLN A O 1
ATOM 2664 N N . GLN A 1 334 ? 19.144 20.200 -17.640 1.00 92.81 334 GLN A N 1
ATOM 2665 C CA . GLN A 1 334 ? 20.551 20.361 -17.267 1.00 92.81 334 GLN A CA 1
ATOM 2666 C C . GLN A 1 334 ? 21.156 18.974 -17.003 1.00 92.81 334 GLN A C 1
ATOM 2668 O O . GLN A 1 334 ? 21.156 18.501 -15.863 1.00 92.81 334 GLN A O 1
ATOM 2673 N N . PRO A 1 335 ? 21.685 18.296 -18.037 1.00 93.44 335 PRO A N 1
ATOM 2674 C CA . PRO A 1 335 ? 21.919 16.858 -17.976 1.00 93.44 335 PRO A CA 1
ATOM 2675 C C . PRO A 1 335 ? 22.894 16.391 -16.894 1.00 93.44 335 PRO A C 1
ATOM 2677 O O . PRO A 1 335 ? 22.630 15.395 -16.225 1.00 93.44 335 PRO A O 1
ATOM 2680 N N . HIS A 1 336 ? 23.970 17.143 -16.659 1.00 93.69 336 HIS A N 1
ATOM 2681 C CA . HIS A 1 336 ? 24.935 16.839 -15.600 1.00 93.69 336 HIS A CA 1
ATOM 2682 C C . HIS A 1 336 ? 24.303 16.906 -14.207 1.00 93.69 336 HIS A C 1
ATOM 2684 O O . HIS A 1 336 ? 24.486 15.999 -13.398 1.00 93.69 336 HIS A O 1
ATOM 2690 N N . LEU A 1 337 ? 23.529 17.961 -13.934 1.00 93.75 337 LEU A N 1
ATOM 2691 C CA . LEU A 1 337 ? 22.877 18.150 -12.641 1.00 93.75 337 LEU A CA 1
ATOM 2692 C C . LEU A 1 337 ? 21.767 17.116 -12.424 1.00 93.75 337 LEU A C 1
ATOM 2694 O O . LEU A 1 337 ? 21.669 16.560 -11.333 1.00 93.75 337 LEU A O 1
ATOM 2698 N N . PHE A 1 338 ? 20.994 16.802 -13.470 1.00 96.00 338 PHE A N 1
ATOM 2699 C CA . PHE A 1 338 ? 20.025 15.708 -13.440 1.00 96.00 338 PHE A CA 1
ATOM 2700 C C . PHE A 1 338 ? 20.691 14.382 -13.055 1.00 96.00 338 PHE A C 1
ATOM 2702 O O . PHE A 1 338 ? 20.249 13.742 -12.106 1.00 96.00 338 PHE A O 1
ATOM 2709 N N . ILE A 1 339 ? 21.769 13.983 -13.746 1.00 94.38 339 ILE A N 1
ATOM 2710 C CA . ILE A 1 339 ? 22.455 12.705 -13.489 1.00 94.38 339 ILE A CA 1
ATOM 2711 C C . ILE A 1 339 ? 23.024 12.657 -12.074 1.00 94.38 339 ILE A C 1
ATOM 2713 O O . ILE A 1 339 ? 22.926 11.620 -11.424 1.00 94.38 339 ILE A O 1
ATOM 2717 N N . ILE A 1 340 ? 23.582 13.762 -11.576 1.00 94.25 340 ILE A N 1
ATOM 2718 C CA . ILE A 1 340 ? 24.101 13.830 -10.206 1.00 94.25 340 ILE A CA 1
ATOM 2719 C C . ILE A 1 340 ? 22.961 13.670 -9.193 1.00 94.25 340 ILE A C 1
ATOM 2721 O O . ILE A 1 340 ? 23.046 12.810 -8.321 1.00 94.25 340 ILE A O 1
ATOM 2725 N N . LEU A 1 341 ? 21.881 14.449 -9.305 1.00 94.31 341 LEU A N 1
ATOM 2726 C CA . LEU A 1 341 ? 20.764 14.400 -8.351 1.00 94.31 341 LEU A CA 1
ATOM 2727 C C . LEU A 1 341 ? 20.022 13.058 -8.393 1.00 94.31 341 LEU A C 1
ATOM 2729 O O . LEU A 1 341 ? 19.760 12.463 -7.347 1.00 94.31 341 LEU A O 1
ATOM 2733 N N . TYR A 1 342 ? 19.724 12.563 -9.596 1.00 95.31 342 TYR A N 1
ATOM 2734 C CA . TYR A 1 342 ? 19.078 11.269 -9.795 1.00 95.31 342 TYR A CA 1
ATOM 2735 C C . TYR A 1 342 ? 19.989 10.128 -9.327 1.00 95.31 342 TYR A C 1
ATOM 2737 O O . TYR A 1 342 ? 19.541 9.229 -8.623 1.00 95.31 342 TYR A O 1
ATOM 2745 N N . GLY A 1 343 ? 21.286 10.194 -9.642 1.00 93.31 343 GLY A N 1
ATOM 2746 C CA . GLY A 1 343 ? 22.285 9.227 -9.191 1.00 93.31 343 GLY A CA 1
ATOM 2747 C C . GLY A 1 343 ? 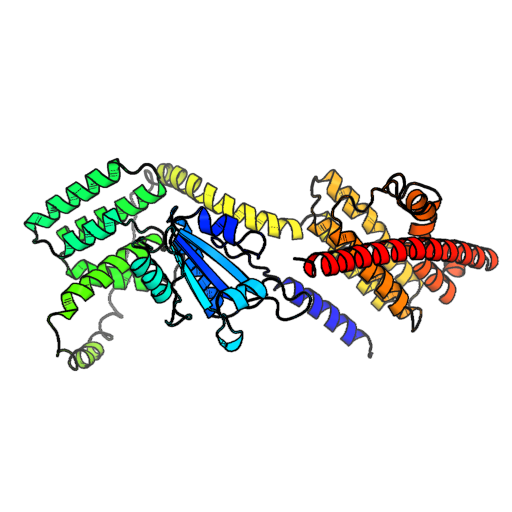22.399 9.170 -7.669 1.00 93.31 343 GLY A C 1
ATOM 2748 O O . GLY A 1 343 ? 22.370 8.083 -7.102 1.00 93.31 343 GLY A O 1
ATOM 2749 N N . VAL A 1 344 ? 22.437 10.321 -6.988 1.00 94.56 344 VAL A N 1
ATOM 2750 C CA . VAL A 1 344 ? 22.421 10.378 -5.515 1.00 94.56 344 VAL A CA 1
ATOM 2751 C C . VAL A 1 344 ? 21.133 9.770 -4.953 1.00 94.56 344 VAL A C 1
ATOM 2753 O O . VAL A 1 344 ? 21.203 9.001 -3.997 1.00 94.56 344 VAL A O 1
ATOM 2756 N N . SER A 1 345 ? 19.974 10.051 -5.558 1.00 94.19 345 SER A N 1
ATOM 2757 C CA . SER A 1 345 ? 18.697 9.435 -5.164 1.00 94.19 345 SER A CA 1
ATOM 2758 C C . SER A 1 345 ? 18.744 7.903 -5.255 1.00 94.19 345 SER A C 1
ATOM 2760 O O . SER A 1 345 ? 18.388 7.216 -4.300 1.00 94.19 345 SER A O 1
ATOM 2762 N N . VAL A 1 346 ? 19.265 7.362 -6.363 1.00 91.44 346 VAL A N 1
ATOM 2763 C CA . VAL A 1 346 ? 19.432 5.911 -6.562 1.00 91.44 346 VAL A CA 1
ATOM 2764 C C . VAL A 1 346 ? 20.453 5.317 -5.589 1.00 91.44 346 VAL A C 1
ATOM 2766 O O . VAL A 1 346 ? 20.254 4.220 -5.089 1.00 91.44 346 VAL A O 1
ATOM 2769 N N . MET A 1 347 ? 21.539 6.020 -5.263 1.00 90.62 347 MET A N 1
ATOM 2770 C CA . MET A 1 347 ? 22.522 5.521 -4.290 1.00 90.62 347 MET A CA 1
ATOM 2771 C C . MET A 1 347 ? 21.962 5.437 -2.862 1.00 90.62 347 MET A C 1
ATOM 2773 O O . MET A 1 347 ? 22.399 4.587 -2.083 1.00 90.62 347 MET A O 1
ATOM 2777 N N . LEU A 1 348 ? 21.012 6.307 -2.508 1.00 90.50 348 LEU A N 1
ATOM 2778 C CA . LEU A 1 348 ? 20.370 6.307 -1.192 1.00 90.50 348 LEU A CA 1
ATOM 2779 C C . LEU A 1 348 ? 19.432 5.111 -0.971 1.00 90.50 348 LEU A C 1
ATOM 2781 O O . LEU A 1 348 ? 19.201 4.766 0.184 1.00 90.50 348 LEU A O 1
ATOM 2785 N N . ASP A 1 349 ? 18.980 4.451 -2.039 1.00 86.75 349 ASP A N 1
ATOM 2786 C CA . ASP A 1 349 ? 18.237 3.181 -2.003 1.00 86.75 349 ASP A CA 1
ATOM 2787 C C . ASP A 1 349 ? 18.967 2.114 -1.176 1.00 86.75 349 ASP A C 1
ATOM 2789 O O . ASP A 1 349 ? 18.499 1.628 -0.154 1.00 86.75 349 ASP A O 1
ATOM 2793 N N . GLY A 1 350 ? 20.229 1.839 -1.511 1.00 82.88 350 GLY A N 1
ATOM 2794 C CA . GLY A 1 350 ? 21.024 0.876 -0.748 1.00 82.88 350 GLY A CA 1
ATOM 2795 C C . GLY A 1 350 ? 21.240 1.294 0.715 1.00 82.88 350 GLY A C 1
ATOM 2796 O O . GLY A 1 350 ? 21.439 0.439 1.591 1.00 82.88 350 GLY A O 1
ATOM 2797 N N . LEU A 1 351 ? 21.204 2.603 0.997 1.00 87.06 351 LEU A N 1
ATOM 2798 C CA . LEU A 1 351 ? 21.419 3.152 2.333 1.00 87.06 351 LEU A CA 1
ATOM 2799 C C . LEU A 1 351 ? 20.184 3.002 3.227 1.00 87.06 351 LEU A C 1
ATOM 2801 O O . LEU A 1 351 ? 20.352 2.734 4.422 1.00 87.06 351 LEU A O 1
ATOM 2805 N N . ASP A 1 352 ? 18.966 3.129 2.700 1.00 84.62 352 ASP A N 1
ATOM 2806 C CA . ASP A 1 352 ? 17.755 2.922 3.498 1.00 84.62 352 ASP A CA 1
ATOM 2807 C C . ASP A 1 352 ? 17.663 1.462 3.986 1.00 84.62 352 ASP A C 1
ATOM 2809 O O . ASP A 1 352 ? 17.564 1.223 5.190 1.00 84.62 352 ASP A O 1
ATOM 2813 N N . GLY A 1 353 ? 17.903 0.469 3.128 1.00 83.69 353 GLY A N 1
ATOM 2814 C CA . GLY A 1 353 ? 17.916 -0.937 3.525 1.00 83.69 353 GLY A CA 1
ATOM 2815 C C . GLY A 1 353 ? 19.036 -1.263 4.519 1.00 83.69 353 GLY A C 1
ATOM 2816 O O . GLY A 1 353 ? 18.838 -2.014 5.483 1.00 83.69 353 GLY A O 1
ATOM 2817 N N . TYR A 1 354 ? 20.227 -0.685 4.328 1.00 87.56 354 TYR A N 1
ATOM 2818 C CA . TYR A 1 354 ? 21.336 -0.835 5.275 1.00 87.56 354 TYR A CA 1
ATOM 2819 C C . TYR A 1 354 ? 21.008 -0.223 6.643 1.00 87.56 354 TYR A C 1
ATOM 2821 O O . TYR A 1 354 ? 21.215 -0.872 7.674 1.00 87.56 354 TYR A O 1
ATOM 2829 N N . THR A 1 355 ? 20.472 0.999 6.670 1.00 87.44 355 THR A N 1
ATOM 2830 C CA . THR A 1 355 ? 20.096 1.683 7.916 1.00 87.44 355 THR A CA 1
ATOM 2831 C C . THR A 1 355 ? 18.929 0.987 8.609 1.00 87.44 355 THR A C 1
ATOM 2833 O O . THR A 1 355 ? 18.991 0.814 9.825 1.00 87.44 355 THR A O 1
ATOM 2836 N N . ALA A 1 356 ? 17.943 0.469 7.870 1.00 88.44 356 ALA A N 1
ATOM 2837 C CA . ALA A 1 356 ? 16.847 -0.333 8.411 1.00 88.44 356 ALA A CA 1
ATOM 2838 C C . ALA A 1 356 ? 17.357 -1.568 9.168 1.00 88.44 356 ALA A C 1
ATOM 2840 O O . ALA A 1 356 ? 16.923 -1.832 10.292 1.00 88.44 356 ALA A O 1
ATOM 2841 N N . ARG A 1 357 ? 18.323 -2.304 8.599 1.00 89.25 357 ARG A N 1
ATOM 2842 C CA . ARG A 1 357 ? 18.931 -3.477 9.256 1.00 89.25 357 ARG A CA 1
ATOM 2843 C C . ARG A 1 357 ? 19.805 -3.079 10.442 1.00 89.25 357 ARG A C 1
ATOM 2845 O O . ARG A 1 357 ? 19.682 -3.663 11.518 1.00 89.25 357 ARG A O 1
ATOM 2852 N N . LYS A 1 358 ? 20.655 -2.061 10.274 1.00 92.31 358 LYS A N 1
ATOM 2853 C CA . LYS A 1 358 ? 21.585 -1.594 11.316 1.00 92.31 358 LYS A CA 1
ATOM 2854 C C . LYS A 1 358 ? 20.862 -1.022 12.536 1.00 92.31 358 LYS A C 1
ATOM 2856 O O . LYS A 1 358 ? 21.293 -1.255 13.662 1.00 92.31 358 LYS A O 1
ATOM 2861 N N . LEU A 1 359 ? 19.768 -0.296 12.316 1.00 87.81 359 LEU A N 1
ATOM 2862 C CA . LEU A 1 359 ? 18.964 0.338 13.364 1.00 87.81 359 LEU A CA 1
ATOM 2863 C C . LEU A 1 359 ? 17.809 -0.547 13.853 1.00 87.81 359 LEU A C 1
ATOM 2865 O O . LEU A 1 359 ? 17.077 -0.132 14.746 1.00 87.81 359 LEU A O 1
ATOM 2869 N N . LYS A 1 360 ? 17.645 -1.758 13.296 1.00 86.69 360 LYS A N 1
ATOM 2870 C CA . LYS A 1 360 ? 16.519 -2.671 13.574 1.00 86.69 360 LYS A CA 1
ATOM 2871 C C . LYS A 1 360 ? 15.145 -2.009 13.355 1.00 86.69 360 LYS A C 1
ATOM 2873 O O . LYS A 1 360 ? 14.211 -2.240 14.112 1.00 86.69 360 LYS A O 1
ATOM 2878 N N . GLN A 1 361 ? 15.039 -1.197 12.304 1.00 86.69 361 GLN A N 1
ATOM 2879 C CA . GLN A 1 361 ? 13.851 -0.436 11.888 1.00 86.69 361 GLN A CA 1
ATOM 2880 C C . GLN A 1 361 ? 13.224 -1.000 10.595 1.00 86.69 361 GLN A C 1
ATOM 2882 O O . GLN A 1 361 ? 12.724 -0.257 9.754 1.00 86.69 361 GLN A O 1
ATOM 2887 N N . CYS A 1 362 ? 13.282 -2.319 10.394 1.00 84.00 362 CYS A N 1
ATOM 2888 C CA . CYS A 1 362 ? 12.628 -2.968 9.253 1.00 84.00 362 CYS A CA 1
ATOM 2889 C C . CYS A 1 362 ? 11.104 -2.977 9.462 1.00 84.00 362 CYS A C 1
ATOM 2891 O O . CYS A 1 362 ? 10.641 -3.345 10.539 1.00 84.00 362 CYS A O 1
ATOM 2893 N N . SER A 1 363 ? 10.335 -2.572 8.449 1.00 85.56 363 SER A N 1
ATOM 2894 C CA . SER A 1 363 ? 8.868 -2.502 8.510 1.00 85.56 363 SER A CA 1
ATOM 2895 C C . SER A 1 363 ? 8.239 -2.801 7.149 1.00 85.56 363 SER A C 1
ATOM 2897 O O . SER A 1 363 ? 8.855 -2.515 6.120 1.00 85.56 363 SER A O 1
ATOM 2899 N N . ASP A 1 364 ? 7.005 -3.314 7.145 1.00 84.25 364 ASP A N 1
ATOM 2900 C CA . ASP A 1 364 ? 6.249 -3.579 5.910 1.00 84.25 364 ASP A CA 1
ATOM 2901 C C . ASP A 1 364 ? 5.972 -2.288 5.133 1.00 84.25 364 ASP A C 1
ATOM 2903 O O . ASP A 1 364 ? 6.093 -2.256 3.911 1.00 84.25 364 ASP A O 1
ATOM 2907 N N . PHE A 1 365 ? 5.687 -1.194 5.851 1.00 85.75 365 PHE A N 1
ATOM 2908 C CA . PHE A 1 365 ? 5.552 0.133 5.251 1.00 85.75 365 PHE A CA 1
ATOM 2909 C C . PHE A 1 365 ? 6.841 0.575 4.555 1.00 85.75 365 PHE A C 1
ATOM 2911 O O . PHE A 1 365 ? 6.777 1.054 3.430 1.00 85.75 365 PHE A O 1
ATOM 2918 N N . GLY A 1 366 ? 8.004 0.400 5.191 1.00 87.44 366 GLY A N 1
ATOM 2919 C CA . GLY A 1 366 ? 9.283 0.767 4.581 1.00 87.44 366 GLY A CA 1
ATOM 2920 C C . GLY A 1 366 ? 9.600 -0.064 3.338 1.00 87.44 366 GLY A C 1
ATOM 2921 O O . GLY A 1 366 ? 10.000 0.493 2.324 1.00 87.44 366 GLY A O 1
ATOM 2922 N N . ALA A 1 367 ? 9.339 -1.375 3.380 1.00 86.50 367 ALA A N 1
ATOM 2923 C CA . ALA A 1 367 ? 9.503 -2.251 2.218 1.00 86.50 367 ALA A CA 1
ATOM 2924 C C . ALA A 1 367 ? 8.554 -1.885 1.062 1.00 86.50 367 ALA A C 1
ATOM 2926 O O . ALA A 1 367 ? 8.929 -1.983 -0.103 1.00 86.50 367 ALA A O 1
ATOM 2927 N N . TRP A 1 368 ? 7.328 -1.457 1.373 1.00 90.56 368 TRP A N 1
ATOM 2928 C CA . TRP A 1 368 ? 6.378 -0.942 0.386 1.00 90.56 368 TRP A CA 1
ATOM 2929 C C . TRP A 1 368 ? 6.815 0.417 -0.182 1.00 90.56 368 TRP A C 1
ATOM 2931 O O . TRP A 1 368 ? 6.800 0.603 -1.399 1.00 90.56 368 TRP A O 1
ATOM 2941 N N . LEU A 1 369 ? 7.229 1.348 0.685 1.00 89.88 369 LEU A N 1
ATOM 2942 C CA . LEU A 1 369 ? 7.645 2.701 0.313 1.00 89.88 369 LEU A CA 1
ATOM 2943 C C . LEU A 1 369 ? 8.838 2.662 -0.642 1.00 89.88 369 LEU A C 1
ATOM 2945 O O . LEU A 1 369 ? 8.824 3.373 -1.640 1.00 89.88 369 LEU A O 1
ATOM 2949 N N . ASP A 1 370 ? 9.821 1.809 -0.362 1.00 90.56 370 ASP A N 1
ATOM 2950 C CA . ASP A 1 370 ? 11.007 1.604 -1.195 1.00 90.56 370 ASP A CA 1
ATOM 2951 C C . ASP A 1 370 ? 10.635 1.297 -2.657 1.00 90.56 370 ASP A C 1
ATOM 2953 O O . ASP A 1 370 ? 10.968 2.050 -3.575 1.00 90.56 370 ASP A O 1
ATOM 2957 N N . VAL A 1 371 ? 9.797 0.274 -2.862 1.00 91.62 371 VAL A N 1
ATOM 2958 C CA . VAL A 1 371 ? 9.332 -0.127 -4.200 1.00 91.62 371 VAL A CA 1
ATOM 2959 C C . VAL A 1 371 ? 8.510 0.978 -4.874 1.00 91.62 371 VAL A C 1
ATOM 2961 O O . VAL A 1 371 ? 8.632 1.199 -6.080 1.00 91.62 371 VAL A O 1
ATOM 2964 N N . VAL A 1 372 ? 7.686 1.706 -4.117 1.00 93.19 372 VAL A N 1
ATOM 2965 C CA . VAL A 1 372 ? 6.869 2.809 -4.649 1.00 93.19 372 VAL A CA 1
ATOM 2966 C C . VAL A 1 372 ? 7.725 3.989 -5.109 1.00 93.19 372 VAL A C 1
ATOM 2968 O O . VAL A 1 372 ? 7.465 4.543 -6.179 1.00 93.19 372 VAL A O 1
ATOM 2971 N N . VAL A 1 373 ? 8.746 4.378 -4.342 1.00 93.12 373 VAL A N 1
ATOM 2972 C CA . VAL A 1 373 ? 9.673 5.467 -4.709 1.00 93.12 373 VAL A CA 1
ATOM 2973 C C . VAL A 1 373 ? 10.456 5.104 -5.971 1.00 93.12 373 VAL A C 1
ATOM 2975 O O . VAL A 1 373 ? 10.652 5.934 -6.866 1.00 93.12 373 VAL A O 1
ATOM 2978 N N . ASP A 1 374 ? 10.830 3.840 -6.086 1.00 93.69 374 ASP A N 1
ATOM 2979 C CA . ASP A 1 374 ? 11.470 3.258 -7.255 1.00 93.69 374 ASP A CA 1
ATOM 2980 C C . ASP A 1 374 ? 10.610 3.309 -8.517 1.00 93.69 374 ASP A C 1
ATOM 2982 O O . ASP A 1 374 ? 11.046 3.803 -9.560 1.00 93.69 374 ASP A O 1
ATOM 2986 N N . LEU A 1 375 ? 9.361 2.856 -8.416 1.00 95.00 375 LEU A N 1
ATOM 2987 C CA . LEU A 1 375 ? 8.397 2.920 -9.513 1.00 95.00 375 LEU A CA 1
ATOM 2988 C C . LEU A 1 375 ? 8.077 4.369 -9.891 1.00 95.00 375 LEU A C 1
ATOM 2990 O O . LEU A 1 375 ? 7.956 4.697 -11.070 1.00 95.00 375 LEU A O 1
ATOM 2994 N N . PHE A 1 376 ? 7.978 5.265 -8.909 1.00 94.38 376 PHE A N 1
ATOM 2995 C CA . PHE A 1 376 ? 7.763 6.687 -9.155 1.00 94.38 376 PHE A CA 1
ATOM 2996 C C . PHE A 1 376 ? 8.925 7.311 -9.941 1.00 94.38 376 PHE A C 1
ATOM 2998 O O . PHE A 1 376 ? 8.700 7.939 -10.978 1.00 94.38 376 PHE A O 1
ATOM 3005 N N . SER A 1 377 ? 10.166 7.107 -9.490 1.00 94.81 377 SER A N 1
ATOM 3006 C CA . SER A 1 377 ? 11.356 7.676 -10.135 1.00 94.81 377 SER A CA 1
ATOM 3007 C C . SER A 1 377 ? 11.563 7.142 -11.556 1.00 94.81 377 SER A C 1
ATOM 3009 O O . SER A 1 377 ? 11.710 7.937 -12.493 1.00 94.81 377 SER A O 1
ATOM 3011 N N . ARG A 1 378 ? 11.471 5.817 -11.755 1.00 95.12 378 ARG A N 1
ATOM 3012 C CA . ARG A 1 378 ? 11.550 5.195 -13.088 1.00 95.12 378 ARG A CA 1
ATOM 3013 C C . ARG A 1 378 ? 10.374 5.584 -13.974 1.00 95.12 378 ARG A C 1
ATOM 3015 O O . ARG A 1 378 ? 10.568 5.815 -15.165 1.00 95.12 378 ARG A O 1
ATOM 3022 N N . GLY A 1 379 ? 9.175 5.711 -13.410 1.00 95.19 379 GLY A N 1
ATOM 3023 C CA . GLY A 1 379 ? 7.975 6.124 -14.131 1.00 95.19 379 GLY A CA 1
ATOM 3024 C C . GLY A 1 379 ? 8.104 7.517 -14.729 1.00 95.19 379 GLY A C 1
ATOM 3025 O O . GLY A 1 379 ? 7.864 7.696 -15.926 1.00 95.19 379 GLY A O 1
ATOM 3026 N N . LEU A 1 380 ? 8.560 8.484 -13.927 1.00 94.94 380 LEU A N 1
ATOM 3027 C CA . LEU A 1 380 ? 8.862 9.830 -14.412 1.00 94.94 380 LEU A CA 1
ATOM 3028 C C . LEU A 1 380 ? 9.917 9.802 -15.522 1.00 94.94 380 LEU A C 1
ATOM 3030 O O . LEU A 1 380 ? 9.772 10.503 -16.525 1.00 94.94 380 LEU A O 1
ATOM 3034 N N . LEU A 1 381 ? 10.953 8.971 -15.380 1.00 95.62 381 LEU A N 1
ATOM 3035 C CA . LEU A 1 381 ? 12.040 8.909 -16.352 1.00 95.62 381 LEU A CA 1
ATOM 3036 C C . LEU A 1 381 ? 11.579 8.306 -17.680 1.00 95.62 381 LEU A C 1
ATOM 3038 O O . LEU A 1 381 ? 11.773 8.921 -18.727 1.00 95.62 381 LEU A O 1
ATOM 3042 N N . TRP A 1 382 ? 10.887 7.166 -17.655 1.00 95.88 382 TRP A N 1
ATOM 3043 C CA . TRP A 1 382 ? 10.337 6.540 -18.858 1.00 95.88 382 TRP A CA 1
ATOM 3044 C C . TRP A 1 382 ? 9.381 7.463 -19.610 1.00 95.88 382 TRP A C 1
ATOM 3046 O O . TRP A 1 382 ? 9.520 7.625 -20.826 1.00 95.88 382 TRP A O 1
ATOM 3056 N N . CYS A 1 383 ? 8.452 8.105 -18.898 1.00 94.56 383 CYS A N 1
ATOM 3057 C CA . CYS A 1 383 ? 7.491 9.029 -19.503 1.00 94.56 383 CYS A CA 1
ATOM 3058 C C . CYS A 1 383 ? 8.167 10.282 -20.082 1.00 94.56 383 CYS A C 1
ATOM 3060 O O . CYS A 1 383 ? 7.692 10.831 -21.072 1.00 94.56 383 CYS A O 1
ATOM 3062 N N . SER A 1 384 ? 9.295 10.713 -19.508 1.00 93.44 384 SER A N 1
ATOM 3063 C CA . SER A 1 384 ? 10.073 11.856 -20.012 1.00 93.44 384 SER A CA 1
ATOM 3064 C C . SER A 1 384 ? 10.977 11.498 -21.198 1.00 93.44 384 SER A C 1
ATOM 3066 O O . SER A 1 384 ? 11.378 12.369 -21.978 1.00 93.44 384 SER A O 1
ATOM 3068 N N . LEU A 1 385 ? 11.320 10.217 -21.348 1.00 93.50 385 LEU A N 1
ATOM 3069 C CA . LEU A 1 385 ? 12.188 9.730 -22.416 1.00 93.50 385 LEU A CA 1
ATOM 3070 C C . LEU A 1 385 ? 11.436 9.437 -23.710 1.00 93.50 385 LEU A C 1
ATOM 3072 O O . LEU A 1 385 ? 11.955 9.741 -24.791 1.00 93.50 385 LEU A O 1
ATOM 3076 N N . HIS A 1 386 ? 10.243 8.846 -23.608 1.00 91.62 386 HIS A N 1
ATOM 3077 C CA . HIS A 1 386 ? 9.472 8.403 -24.762 1.00 91.62 386 HIS A CA 1
ATOM 3078 C C . HIS A 1 386 ? 7.963 8.507 -24.531 1.00 91.62 386 HIS A C 1
ATOM 3080 O O . HIS A 1 386 ? 7.469 8.197 -23.449 1.00 91.62 386 HIS A O 1
ATOM 3086 N N . GLN A 1 387 ? 7.213 8.831 -25.590 1.00 87.69 387 GLN A N 1
ATOM 3087 C CA . GLN A 1 387 ? 5.751 8.950 -25.529 1.00 87.69 387 GLN A CA 1
ATOM 3088 C C . GLN A 1 387 ? 5.058 7.670 -25.046 1.00 87.69 387 GLN A C 1
ATOM 3090 O O . GLN A 1 387 ? 4.046 7.763 -24.376 1.00 87.69 387 GLN A O 1
ATOM 3095 N N . TYR A 1 388 ? 5.615 6.488 -25.338 1.00 90.06 388 TYR A N 1
ATOM 3096 C CA . TYR A 1 388 ? 5.090 5.186 -24.892 1.00 90.06 388 TYR A CA 1
ATOM 3097 C C . TYR A 1 388 ? 5.757 4.655 -23.617 1.00 90.06 388 TYR A C 1
ATOM 3099 O O . TYR A 1 388 ? 5.551 3.498 -23.256 1.00 90.06 388 TYR A O 1
ATOM 3107 N N . GLY A 1 389 ? 6.558 5.470 -22.922 1.00 90.94 389 GLY A N 1
ATOM 3108 C CA . GLY A 1 389 ? 7.202 5.068 -21.669 1.00 90.94 389 GLY A CA 1
ATOM 3109 C C . GLY A 1 389 ? 6.200 4.635 -20.593 1.00 90.94 389 GLY A C 1
ATOM 3110 O O . GLY A 1 389 ? 6.508 3.763 -19.782 1.00 90.94 389 GLY A O 1
ATOM 3111 N N . TYR A 1 390 ? 4.968 5.155 -20.651 1.00 91.44 390 TYR A N 1
ATOM 3112 C CA . TYR A 1 390 ? 3.879 4.751 -19.762 1.00 91.44 390 TYR A CA 1
ATOM 3113 C C . TYR A 1 390 ? 3.544 3.249 -19.850 1.00 91.44 390 TYR A C 1
ATOM 3115 O O . TYR A 1 390 ? 3.094 2.678 -18.863 1.00 91.44 390 TYR A O 1
ATOM 3123 N N . LEU A 1 391 ? 3.784 2.587 -20.991 1.00 93.00 391 LEU A N 1
ATOM 3124 C CA . LEU A 1 391 ? 3.545 1.145 -21.138 1.00 93.00 391 LEU A CA 1
ATOM 3125 C C . LEU A 1 391 ? 4.546 0.322 -20.325 1.00 93.00 391 LEU A C 1
ATOM 3127 O O . LEU A 1 391 ? 4.173 -0.681 -19.723 1.00 93.00 391 LEU A O 1
ATOM 3131 N N . VAL A 1 392 ? 5.808 0.760 -20.285 1.00 93.94 392 VAL A N 1
ATOM 3132 C CA . VAL A 1 392 ? 6.863 0.072 -19.530 1.00 93.94 392 VAL A CA 1
ATOM 3133 C C . VAL A 1 392 ? 6.560 0.152 -18.040 1.00 93.94 392 VAL A C 1
ATOM 3135 O O . VAL A 1 392 ? 6.539 -0.873 -17.363 1.00 93.94 392 VAL A O 1
ATOM 3138 N N . ILE A 1 393 ? 6.246 1.350 -17.540 1.00 94.75 393 ILE A N 1
ATOM 3139 C CA . ILE A 1 393 ? 5.935 1.524 -16.119 1.00 94.75 393 ILE A CA 1
ATOM 3140 C C . ILE A 1 393 ? 4.585 0.903 -15.734 1.00 94.75 393 ILE A C 1
ATOM 3142 O O . ILE A 1 393 ? 4.426 0.450 -14.605 1.00 94.75 393 ILE A O 1
ATOM 3146 N N . PHE A 1 394 ? 3.623 0.815 -16.659 1.00 94.44 394 PHE A N 1
ATOM 3147 C CA . PHE A 1 394 ? 2.382 0.074 -16.424 1.00 94.44 394 PHE A CA 1
ATOM 3148 C C . PHE A 1 394 ? 2.665 -1.396 -16.087 1.00 94.44 394 PHE A C 1
ATOM 3150 O O . PHE A 1 394 ? 2.132 -1.901 -15.102 1.00 94.44 394 PHE A O 1
ATOM 3157 N N . ILE A 1 395 ? 3.546 -2.062 -16.841 1.00 94.81 395 ILE A N 1
ATOM 3158 C CA . ILE A 1 395 ? 3.944 -3.451 -16.560 1.00 94.81 395 ILE A CA 1
ATOM 3159 C C . ILE A 1 395 ? 4.606 -3.559 -15.179 1.00 94.81 395 ILE A C 1
ATOM 3161 O O . ILE A 1 395 ? 4.271 -4.464 -14.412 1.00 94.81 395 ILE A O 1
ATOM 3165 N N . GLU A 1 396 ? 5.495 -2.624 -14.833 1.00 95.94 396 GLU A N 1
ATOM 3166 C CA . GLU A 1 396 ? 6.167 -2.614 -13.526 1.00 95.94 396 GLU A CA 1
ATOM 3167 C C . GLU A 1 396 ? 5.157 -2.452 -12.368 1.00 95.94 396 GLU A C 1
ATOM 3169 O O . GLU A 1 396 ? 5.206 -3.208 -11.396 1.00 95.94 396 GLU A O 1
ATOM 3174 N N . TRP A 1 397 ? 4.187 -1.534 -12.486 1.00 95.75 397 TRP A N 1
ATOM 3175 C CA . TRP A 1 397 ? 3.128 -1.344 -11.482 1.00 95.75 397 TRP A CA 1
ATOM 3176 C C . TRP A 1 397 ? 2.230 -2.570 -11.330 1.00 95.75 397 TRP A C 1
ATOM 3178 O O . TRP A 1 397 ? 1.944 -2.985 -10.206 1.00 95.75 397 TRP A O 1
ATOM 3188 N N . VAL A 1 398 ? 1.790 -3.171 -12.439 1.00 94.81 398 VAL A N 1
ATOM 3189 C CA . VAL A 1 398 ? 0.955 -4.381 -12.388 1.00 94.81 398 VAL A CA 1
ATOM 3190 C C . VAL A 1 398 ? 1.742 -5.530 -11.757 1.00 94.81 398 VAL A C 1
ATOM 3192 O O . VAL A 1 398 ? 1.204 -6.252 -10.917 1.00 94.81 398 VAL A O 1
ATOM 3195 N N . THR A 1 399 ? 3.031 -5.664 -12.079 1.00 94.81 399 THR A N 1
ATOM 3196 C CA . THR A 1 399 ? 3.905 -6.664 -11.448 1.00 94.81 399 THR A CA 1
ATOM 3197 C C . THR A 1 399 ? 4.034 -6.430 -9.949 1.00 94.81 399 THR A C 1
ATOM 3199 O O . THR A 1 399 ? 3.939 -7.386 -9.177 1.00 94.81 399 THR A O 1
ATOM 3202 N N . PHE A 1 400 ? 4.212 -5.182 -9.512 1.00 94.12 400 PHE A N 1
ATOM 3203 C CA . PHE A 1 400 ? 4.255 -4.846 -8.092 1.00 94.12 400 PHE A CA 1
ATOM 3204 C C . PHE A 1 400 ? 2.979 -5.278 -7.366 1.00 94.12 400 PHE A C 1
ATOM 3206 O O . PHE A 1 400 ? 3.068 -5.963 -6.352 1.00 94.12 400 PHE A O 1
ATOM 3213 N N . VAL A 1 401 ? 1.798 -4.974 -7.912 1.00 91.25 401 VAL A N 1
ATOM 3214 C CA . VAL A 1 401 ? 0.520 -5.425 -7.333 1.00 91.25 401 VAL A CA 1
ATOM 3215 C C . VAL A 1 401 ? 0.469 -6.955 -7.250 1.00 91.25 401 VAL A C 1
ATOM 3217 O O . VAL A 1 401 ? 0.211 -7.506 -6.180 1.00 91.25 401 VAL A O 1
ATOM 3220 N N . CYS A 1 402 ? 0.800 -7.649 -8.343 1.00 89.62 402 CYS A N 1
ATOM 3221 C CA . CYS A 1 402 ? 0.765 -9.114 -8.404 1.00 89.62 402 CYS A CA 1
ATOM 3222 C C . CYS A 1 402 ? 1.720 -9.770 -7.393 1.00 89.62 402 CYS A C 1
ATOM 3224 O O . CYS A 1 402 ? 1.372 -10.762 -6.752 1.00 89.62 402 CYS A O 1
ATOM 3226 N N . THR A 1 403 ? 2.930 -9.227 -7.243 1.00 88.69 403 THR A N 1
ATOM 3227 C CA . THR A 1 403 ? 3.952 -9.750 -6.320 1.00 88.69 403 THR A CA 1
ATOM 3228 C C . THR A 1 403 ? 3.666 -9.380 -4.869 1.00 88.69 403 THR A C 1
ATOM 3230 O O . THR A 1 403 ? 3.872 -10.212 -3.987 1.00 88.69 403 THR A O 1
ATOM 3233 N N . HIS A 1 404 ? 3.116 -8.193 -4.604 1.00 84.94 404 HIS A N 1
ATOM 3234 C CA . HIS A 1 404 ? 2.732 -7.769 -3.258 1.00 84.94 404 HIS A CA 1
ATOM 3235 C C . HIS A 1 404 ? 1.613 -8.648 -2.683 1.00 84.94 404 HIS A C 1
ATOM 3237 O O . HIS A 1 404 ? 1.702 -9.075 -1.532 1.00 84.94 404 HIS A O 1
ATOM 3243 N N . CYS A 1 405 ? 0.622 -9.024 -3.501 1.00 79.12 405 CYS A N 1
ATOM 3244 C CA . CYS A 1 405 ? -0.439 -9.958 -3.106 1.00 79.12 405 CYS A CA 1
ATOM 3245 C C . CYS A 1 405 ? 0.080 -11.350 -2.698 1.00 79.12 405 CYS A C 1
ATOM 3247 O O . CYS A 1 405 ? -0.617 -12.072 -1.989 1.00 79.12 405 CYS A O 1
ATOM 3249 N N . ARG A 1 406 ? 1.292 -11.740 -3.120 1.00 78.12 406 ARG A N 1
ATOM 3250 C CA . ARG A 1 406 ? 1.919 -13.026 -2.759 1.00 78.12 406 ARG A CA 1
ATOM 3251 C C . ARG A 1 406 ? 2.656 -12.993 -1.412 1.00 78.12 406 ARG A C 1
ATOM 3253 O O . ARG A 1 406 ? 3.078 -14.041 -0.932 1.00 78.12 406 ARG A O 1
ATOM 3260 N N . GLY A 1 407 ? 2.805 -11.823 -0.788 1.00 75.44 407 GLY A N 1
ATOM 3261 C CA . GLY A 1 407 ? 3.451 -11.673 0.517 1.00 75.44 407 GLY A CA 1
ATOM 3262 C C . GLY A 1 407 ? 4.979 -11.818 0.489 1.00 75.44 407 GLY A C 1
ATOM 3263 O O . GLY A 1 407 ? 5.616 -11.798 -0.562 1.00 75.44 407 GLY A O 1
ATOM 3264 N N . ALA A 1 408 ? 5.596 -11.943 1.668 1.00 71.44 408 ALA A N 1
ATOM 3265 C CA . ALA A 1 408 ? 7.052 -11.837 1.852 1.00 71.44 408 ALA A CA 1
ATOM 3266 C C . ALA A 1 408 ? 7.889 -12.893 1.096 1.00 71.44 408 ALA A C 1
ATOM 3268 O O . ALA A 1 408 ? 9.072 -12.675 0.836 1.00 71.44 408 ALA A O 1
ATOM 3269 N N . SER A 1 409 ? 7.288 -14.024 0.723 1.00 74.69 409 SER A N 1
ATOM 3270 C CA . SER A 1 409 ? 7.946 -15.130 0.019 1.00 74.69 409 SER A CA 1
ATOM 3271 C C . SER A 1 409 ? 7.937 -14.992 -1.504 1.00 74.69 409 SER A C 1
ATOM 3273 O O . SER A 1 409 ? 8.438 -15.884 -2.182 1.00 74.69 409 SER A O 1
ATOM 3275 N N . TRP A 1 410 ? 7.434 -13.888 -2.072 1.00 80.88 410 TRP A N 1
ATOM 3276 C CA . TRP A 1 410 ? 7.326 -13.718 -3.530 1.00 80.88 410 TRP A CA 1
ATOM 3277 C C . TRP A 1 410 ? 8.655 -13.892 -4.287 1.00 80.88 410 TRP A C 1
ATOM 3279 O O . TRP A 1 410 ? 8.648 -14.248 -5.467 1.00 80.88 410 TRP A O 1
ATOM 3289 N N . ARG A 1 411 ? 9.787 -13.660 -3.603 1.00 76.56 411 ARG A N 1
ATOM 3290 C CA . ARG A 1 411 ? 11.147 -13.799 -4.147 1.00 76.56 411 ARG A CA 1
ATOM 3291 C C . ARG A 1 411 ? 11.655 -15.243 -4.214 1.00 76.56 411 ARG A C 1
ATOM 3293 O O . ARG A 1 411 ? 12.710 -15.473 -4.796 1.00 76.56 411 ARG A O 1
ATOM 3300 N N . VAL A 1 412 ? 10.956 -16.194 -3.597 1.00 82.56 412 VAL A N 1
ATOM 3301 C CA . VAL A 1 412 ? 11.368 -17.600 -3.540 1.00 82.56 412 VAL A CA 1
ATOM 3302 C C . VAL A 1 412 ? 10.815 -18.328 -4.770 1.00 82.56 412 VAL A C 1
ATOM 3304 O O . VAL A 1 412 ? 9.596 -18.346 -4.947 1.00 82.56 412 VAL A O 1
ATOM 3307 N N . PRO A 1 413 ? 11.670 -18.902 -5.638 1.00 81.06 413 PRO A N 1
ATOM 3308 C CA . PRO A 1 413 ? 11.198 -19.667 -6.785 1.00 81.06 413 PRO A CA 1
ATOM 3309 C C . PRO A 1 413 ? 10.569 -20.993 -6.341 1.00 81.06 413 PRO A C 1
ATOM 3311 O O . PRO A 1 413 ? 11.058 -21.640 -5.415 1.00 81.06 413 PRO A O 1
ATOM 3314 N N . GLU A 1 414 ? 9.508 -21.409 -7.029 1.00 81.81 414 GLU A N 1
ATOM 3315 C CA . GLU A 1 414 ? 8.844 -22.699 -6.810 1.00 81.81 414 GLU A CA 1
ATOM 3316 C C . GLU A 1 414 ? 9.260 -23.719 -7.882 1.00 81.81 414 GLU A C 1
ATOM 3318 O O . GLU A 1 414 ? 9.646 -23.340 -8.989 1.00 81.81 414 GLU A O 1
ATOM 3323 N N . GLU A 1 415 ? 9.155 -25.021 -7.585 1.00 76.81 415 GLU A N 1
ATOM 3324 C CA . GLU A 1 415 ? 9.602 -26.095 -8.496 1.00 76.81 415 GLU A CA 1
ATOM 3325 C C . GLU A 1 415 ? 8.934 -26.049 -9.878 1.00 76.81 415 GLU A C 1
ATOM 3327 O O . GLU A 1 415 ? 9.535 -26.443 -10.875 1.00 76.81 415 GLU A O 1
ATOM 3332 N N . HIS A 1 416 ? 7.706 -25.535 -9.956 1.00 83.62 416 HIS A N 1
ATOM 3333 C CA . HIS A 1 416 ? 6.935 -25.456 -11.195 1.00 83.62 416 HIS A CA 1
ATOM 3334 C C . HIS A 1 416 ? 7.229 -24.196 -12.033 1.00 83.62 416 HIS A C 1
ATOM 3336 O O . HIS A 1 416 ? 6.621 -24.004 -13.090 1.00 83.62 416 HIS A O 1
ATOM 3342 N N . PHE A 1 417 ? 8.117 -23.305 -11.576 1.00 89.31 417 PHE A N 1
ATOM 3343 C CA . PHE A 1 417 ? 8.409 -22.065 -12.293 1.00 89.31 417 PHE A CA 1
ATOM 3344 C C . PHE A 1 417 ? 9.221 -22.334 -13.573 1.00 89.31 417 PHE A C 1
ATOM 3346 O O . PHE A 1 417 ? 10.083 -23.217 -13.598 1.00 89.31 417 PHE A O 1
ATO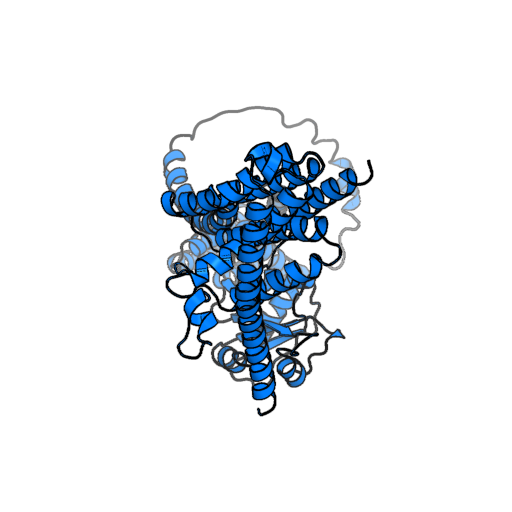M 3353 N N . PRO A 1 418 ? 8.997 -21.561 -14.655 1.00 92.31 418 PRO A N 1
ATOM 3354 C CA . PRO A 1 418 ? 9.805 -21.662 -15.864 1.00 92.31 418 PRO A CA 1
ATOM 3355 C C . PRO A 1 418 ? 11.291 -21.448 -15.568 1.00 92.31 418 PRO A C 1
ATOM 3357 O O . PRO A 1 418 ? 11.646 -20.555 -14.801 1.00 92.31 418 PRO A O 1
ATOM 3360 N N . TRP A 1 419 ? 12.164 -22.188 -16.260 1.00 93.38 419 TRP A N 1
ATOM 3361 C CA . TRP A 1 419 ? 13.619 -22.159 -16.043 1.00 93.38 419 TRP A CA 1
ATOM 3362 C C . TRP A 1 419 ? 14.209 -20.744 -15.949 1.00 93.38 419 TRP A C 1
ATOM 3364 O O . TRP A 1 419 ? 14.997 -20.468 -15.047 1.00 93.38 419 TRP A O 1
ATOM 3374 N N . LEU A 1 420 ? 13.811 -19.838 -16.853 1.00 92.50 420 LEU A N 1
ATOM 3375 C CA . LEU A 1 420 ? 14.325 -18.466 -16.871 1.00 92.50 420 LEU A CA 1
ATOM 3376 C C . LEU A 1 420 ? 13.932 -17.700 -15.602 1.00 92.50 420 LEU A C 1
ATOM 3378 O O . LEU A 1 420 ? 14.765 -17.007 -15.026 1.00 92.50 420 LEU A O 1
ATOM 3382 N N . VAL A 1 421 ? 12.684 -17.854 -15.151 1.00 92.25 421 VAL A N 1
ATOM 3383 C CA . VAL A 1 421 ? 12.185 -17.230 -13.920 1.00 92.25 421 VAL A CA 1
ATOM 3384 C C . VAL A 1 421 ? 12.963 -17.776 -12.730 1.00 92.25 421 VAL A C 1
ATOM 3386 O O . VAL A 1 421 ? 13.515 -16.999 -11.959 1.00 92.25 421 VAL A O 1
ATOM 3389 N N . THR A 1 422 ? 13.106 -19.097 -12.631 1.00 92.75 422 THR A N 1
ATOM 3390 C CA . THR A 1 422 ? 13.881 -19.743 -11.565 1.00 92.75 422 THR A CA 1
ATOM 3391 C C . THR A 1 422 ? 15.313 -19.209 -11.517 1.00 92.75 422 THR A C 1
ATOM 3393 O O . THR A 1 422 ? 15.767 -18.768 -10.466 1.00 92.75 422 THR A O 1
ATOM 3396 N N . LYS A 1 423 ? 15.997 -19.122 -12.664 1.00 94.12 423 LYS A N 1
ATOM 3397 C CA . LYS A 1 423 ? 17.376 -18.614 -12.753 1.00 94.12 423 LYS A CA 1
ATOM 3398 C C . LYS A 1 423 ? 17.524 -17.138 -12.393 1.00 94.12 423 LYS A C 1
ATOM 3400 O O . LYS A 1 423 ? 18.551 -16.755 -11.829 1.00 94.12 423 LYS A O 1
ATOM 3405 N N . VAL A 1 424 ? 16.534 -16.309 -12.724 1.00 93.69 424 VAL A N 1
ATOM 3406 C CA . VAL A 1 424 ? 16.519 -14.887 -12.349 1.00 93.69 424 VAL A CA 1
ATOM 3407 C C . VAL A 1 424 ? 16.277 -14.717 -10.848 1.00 93.69 424 VAL A C 1
ATOM 3409 O O . VAL A 1 424 ? 16.938 -13.890 -10.230 1.00 93.69 424 VAL A O 1
ATOM 3412 N N . MET A 1 425 ? 15.366 -15.497 -10.261 1.00 90.75 425 MET A N 1
ATOM 3413 C CA . MET A 1 425 ? 14.951 -15.368 -8.856 1.00 90.75 425 MET A CA 1
ATOM 3414 C C . MET A 1 425 ? 15.890 -16.086 -7.867 1.00 90.75 425 MET A C 1
ATOM 3416 O O . MET A 1 425 ? 15.901 -15.764 -6.677 1.00 90.75 425 MET A O 1
ATOM 3420 N N . GLU A 1 426 ? 16.689 -17.046 -8.342 1.00 90.06 426 GLU A N 1
ATOM 3421 C CA . GLU A 1 426 ? 17.671 -17.804 -7.556 1.00 90.06 426 GLU A CA 1
ATOM 3422 C C . GLU A 1 426 ? 18.536 -16.896 -6.658 1.00 90.06 426 GLU A C 1
ATOM 3424 O O . GLU A 1 426 ? 18.988 -15.822 -7.061 1.00 90.06 426 GLU A O 1
ATOM 3429 N N . ASN A 1 427 ? 18.766 -17.332 -5.413 1.00 86.75 427 ASN A N 1
ATOM 3430 C CA . ASN A 1 427 ? 19.544 -16.604 -4.400 1.00 86.75 427 ASN A CA 1
ATOM 3431 C C . ASN A 1 427 ? 19.113 -15.138 -4.190 1.00 86.75 427 ASN A C 1
ATOM 3433 O O . ASN A 1 427 ? 19.942 -14.291 -3.855 1.00 86.75 427 ASN A O 1
ATOM 3437 N N . GLY A 1 428 ? 17.832 -14.817 -4.405 1.00 84.19 428 GLY A N 1
ATOM 3438 C CA . GLY A 1 428 ? 17.327 -13.452 -4.273 1.00 84.19 428 GLY A CA 1
ATOM 3439 C C . GLY A 1 428 ? 17.935 -12.511 -5.311 1.00 84.19 428 GLY A C 1
ATOM 3440 O O . GLY A 1 428 ? 18.388 -11.426 -4.954 1.00 84.19 428 GLY A O 1
ATOM 3441 N N . PHE A 1 429 ? 17.952 -12.942 -6.576 1.00 89.31 429 PHE A N 1
ATOM 3442 C CA . PHE A 1 429 ? 18.529 -12.237 -7.728 1.00 89.31 429 PHE A CA 1
ATOM 3443 C C . PHE A 1 429 ? 20.060 -12.173 -7.780 1.00 89.31 429 PHE A C 1
ATOM 3445 O O . PHE A 1 429 ? 20.619 -11.546 -8.683 1.00 89.31 429 PHE A O 1
ATOM 3452 N N . ASN A 1 430 ? 20.762 -12.839 -6.861 1.00 88.69 430 ASN A N 1
ATOM 3453 C CA . ASN A 1 430 ? 22.224 -12.880 -6.847 1.00 88.69 430 ASN A CA 1
ATOM 3454 C C . ASN A 1 430 ? 22.775 -13.942 -7.821 1.00 88.69 430 ASN A C 1
ATOM 3456 O O . ASN A 1 430 ? 23.485 -14.874 -7.440 1.00 88.69 430 ASN A O 1
ATOM 3460 N N . THR A 1 431 ? 22.398 -13.815 -9.093 1.00 93.25 431 THR A N 1
ATOM 3461 C CA . THR A 1 431 ? 22.873 -14.623 -10.224 1.00 93.25 431 THR A CA 1
ATOM 3462 C C . THR A 1 431 ? 23.205 -13.709 -11.400 1.00 93.25 431 THR A C 1
ATOM 3464 O O . THR A 1 431 ? 22.807 -12.546 -11.425 1.00 93.25 431 THR A O 1
ATOM 3467 N N . HIS A 1 432 ? 23.908 -14.210 -12.420 1.00 93.94 432 HIS A N 1
ATOM 3468 C CA . HIS A 1 432 ? 24.166 -13.413 -13.629 1.00 93.94 432 HIS A CA 1
ATOM 3469 C C . HIS A 1 432 ? 22.868 -12.997 -14.345 1.00 93.94 432 HIS A C 1
ATOM 3471 O O . HIS A 1 432 ? 22.784 -11.885 -14.862 1.00 93.94 432 HIS A O 1
ATOM 3477 N N . TRP A 1 433 ? 21.839 -13.851 -14.319 1.00 94.31 433 TRP A N 1
ATOM 3478 C CA . TRP A 1 433 ? 20.517 -13.554 -14.880 1.00 94.31 433 TRP A CA 1
ATOM 3479 C C . TRP A 1 433 ? 19.751 -12.528 -14.042 1.00 94.31 433 TRP A C 1
ATOM 3481 O O . TRP A 1 433 ? 19.185 -11.591 -14.604 1.00 94.31 433 TRP A O 1
ATOM 3491 N N . GLY A 1 434 ? 19.778 -12.666 -12.713 1.00 94.19 434 GLY A N 1
ATOM 3492 C CA . GLY A 1 434 ? 19.198 -11.692 -11.787 1.00 94.19 434 GLY A CA 1
ATOM 3493 C C . GLY A 1 434 ? 19.859 -10.321 -11.909 1.00 94.19 434 GLY A C 1
ATOM 3494 O O . GLY A 1 434 ? 19.172 -9.317 -12.081 1.00 94.19 434 GLY A O 1
ATOM 3495 N N . PHE A 1 435 ? 21.192 -10.283 -11.954 1.00 94.88 435 PHE A N 1
ATOM 3496 C CA . PHE A 1 435 ? 21.958 -9.059 -12.177 1.00 94.88 435 PHE A CA 1
ATOM 3497 C C . PHE A 1 435 ? 21.624 -8.398 -13.520 1.00 94.88 435 PHE A C 1
ATOM 3499 O O . PHE A 1 435 ? 21.421 -7.185 -13.565 1.00 94.88 435 PHE A O 1
ATOM 3506 N N . ALA A 1 436 ? 21.529 -9.172 -14.607 1.00 95.88 436 ALA A N 1
ATOM 3507 C CA . ALA A 1 436 ? 21.150 -8.646 -15.917 1.00 95.88 436 ALA A CA 1
ATOM 3508 C C . ALA A 1 436 ? 19.725 -8.064 -15.909 1.00 95.88 436 ALA A C 1
ATOM 3510 O O . ALA A 1 436 ? 19.514 -6.960 -16.411 1.00 95.88 436 ALA A O 1
ATOM 3511 N N . ALA A 1 437 ? 18.766 -8.766 -15.296 1.00 96.44 437 ALA A N 1
ATOM 3512 C CA . ALA A 1 437 ? 17.383 -8.311 -15.176 1.00 96.44 437 ALA A CA 1
ATOM 3513 C C . ALA A 1 437 ? 17.271 -7.012 -14.359 1.00 96.44 437 ALA A C 1
ATOM 3515 O O . ALA A 1 437 ? 16.678 -6.044 -14.833 1.00 96.44 437 ALA A O 1
ATOM 3516 N N . ILE A 1 438 ? 17.899 -6.957 -13.178 1.00 94.00 438 ILE A N 1
ATOM 3517 C CA . ILE A 1 438 ? 17.915 -5.769 -12.308 1.00 94.00 438 ILE A CA 1
ATOM 3518 C C . ILE A 1 438 ? 18.625 -4.600 -12.997 1.00 94.00 438 ILE A C 1
ATOM 3520 O O . ILE A 1 438 ? 18.123 -3.478 -12.991 1.00 94.00 438 ILE A O 1
ATOM 3524 N N . SER A 1 439 ? 19.760 -4.847 -13.650 1.00 94.81 439 SER A N 1
ATOM 3525 C CA . SER A 1 439 ? 20.476 -3.801 -14.388 1.00 94.81 439 SER A CA 1
ATOM 3526 C C . SER A 1 439 ? 19.613 -3.236 -15.517 1.00 94.81 439 SER A C 1
ATOM 3528 O O . SER A 1 439 ? 19.502 -2.022 -15.665 1.00 94.81 439 SER A O 1
ATOM 3530 N N . GLY A 1 440 ? 18.940 -4.096 -16.282 1.00 96.25 440 GLY A N 1
ATOM 3531 C CA . GLY A 1 440 ? 18.009 -3.663 -17.322 1.00 96.25 440 GLY A CA 1
ATOM 3532 C C . GLY A 1 440 ? 16.786 -2.916 -16.782 1.00 96.25 440 GLY A C 1
ATOM 3533 O O . GLY A 1 440 ? 16.298 -2.001 -17.436 1.00 96.25 440 GLY A O 1
ATOM 3534 N N . LEU A 1 441 ? 16.306 -3.261 -15.588 1.00 95.38 441 LEU A N 1
ATOM 3535 C CA . LEU A 1 441 ? 15.191 -2.572 -14.938 1.00 95.38 441 LEU A CA 1
ATOM 3536 C C . LEU A 1 441 ? 15.591 -1.175 -14.432 1.00 95.38 441 LEU A C 1
ATOM 3538 O O . LEU A 1 441 ? 14.915 -0.193 -14.731 1.00 95.38 441 LEU A O 1
ATOM 3542 N N . HIS A 1 442 ? 16.703 -1.069 -13.697 1.00 93.06 442 HIS A N 1
ATOM 3543 C CA . HIS A 1 442 ? 17.084 0.168 -13.003 1.00 93.06 442 HIS A CA 1
ATOM 3544 C C . HIS A 1 442 ? 17.991 1.094 -13.824 1.00 93.06 442 HIS A C 1
ATOM 3546 O O . HIS A 1 442 ? 17.861 2.314 -13.737 1.00 93.06 442 HIS A O 1
ATOM 3552 N N . ILE A 1 443 ? 18.916 0.546 -14.619 1.00 95.38 443 ILE A N 1
ATOM 3553 C CA . ILE A 1 443 ? 19.984 1.327 -15.269 1.00 95.38 443 ILE A CA 1
ATOM 3554 C C . ILE A 1 443 ? 19.588 1.749 -16.686 1.00 95.38 443 ILE A C 1
ATOM 3556 O O . ILE A 1 443 ? 19.933 2.851 -17.109 1.00 95.38 443 ILE A O 1
ATOM 3560 N N . LEU A 1 444 ? 18.832 0.921 -17.417 1.00 96.50 444 LEU A N 1
ATOM 3561 C CA . LEU A 1 444 ? 18.433 1.198 -18.803 1.00 96.50 444 LEU A CA 1
ATOM 3562 C C . LEU A 1 444 ? 17.831 2.598 -19.029 1.00 96.50 444 LEU A C 1
ATOM 3564 O O . LEU A 1 444 ? 18.323 3.291 -19.922 1.00 96.50 444 LEU A O 1
ATOM 3568 N N . PRO A 1 445 ? 16.806 3.056 -18.279 1.00 95.50 445 PRO A N 1
ATOM 3569 C CA . PRO A 1 445 ? 16.217 4.366 -18.548 1.00 95.50 445 PRO A CA 1
ATOM 3570 C C . PRO A 1 445 ? 17.231 5.500 -18.328 1.00 95.50 445 PRO A C 1
ATOM 3572 O O . PRO A 1 445 ? 17.326 6.414 -19.147 1.00 95.50 445 PRO A O 1
ATOM 3575 N N . LEU A 1 446 ? 18.068 5.411 -17.290 1.00 95.69 446 LEU A N 1
ATOM 3576 C CA . LEU A 1 446 ? 19.121 6.399 -17.039 1.00 95.69 446 LEU A CA 1
ATOM 3577 C C . LEU A 1 446 ? 20.210 6.369 -18.121 1.00 95.69 446 LEU A C 1
ATOM 3579 O O . LEU A 1 446 ? 20.708 7.420 -18.520 1.00 95.69 446 LEU A O 1
ATOM 3583 N N . TRP A 1 447 ? 20.543 5.187 -18.641 1.00 96.50 447 TRP A N 1
ATOM 3584 C CA . TRP A 1 447 ? 21.487 5.029 -19.747 1.00 96.50 447 TRP A CA 1
ATOM 3585 C C . TRP A 1 447 ? 20.971 5.678 -21.033 1.00 96.50 447 TRP A C 1
ATOM 3587 O O . TRP A 1 447 ? 21.700 6.430 -21.678 1.00 96.50 447 TRP A O 1
ATOM 3597 N N . ILE A 1 448 ? 19.699 5.449 -21.381 1.00 96.25 448 ILE A N 1
ATOM 3598 C CA . ILE A 1 448 ? 19.049 6.079 -22.542 1.00 96.25 448 ILE A CA 1
ATOM 3599 C C . ILE A 1 448 ? 19.065 7.602 -22.398 1.00 96.25 448 ILE A C 1
ATOM 3601 O O . ILE A 1 448 ? 19.397 8.303 -23.356 1.00 96.25 448 ILE A O 1
ATOM 3605 N N . TYR A 1 449 ? 18.744 8.116 -21.206 1.00 96.44 449 TYR A N 1
ATOM 3606 C CA . TYR A 1 449 ? 18.840 9.544 -20.916 1.00 96.44 449 TYR A CA 1
ATOM 3607 C C . TYR A 1 449 ? 20.260 10.066 -21.159 1.00 96.44 449 TYR A C 1
ATOM 3609 O O . TYR A 1 449 ? 20.450 10.983 -21.957 1.00 96.44 449 TYR A O 1
ATOM 3617 N N . ALA A 1 450 ? 21.260 9.434 -20.539 1.00 95.75 450 ALA A N 1
ATOM 3618 C CA . ALA A 1 450 ? 22.650 9.864 -20.612 1.00 95.75 450 ALA A CA 1
ATOM 3619 C C . ALA A 1 450 ? 23.235 9.782 -22.033 1.00 95.75 450 ALA A C 1
ATOM 3621 O O . ALA A 1 450 ? 24.083 10.601 -22.389 1.00 95.75 450 ALA A O 1
ATOM 3622 N N . MET A 1 451 ? 22.779 8.833 -22.856 1.00 94.88 451 MET A N 1
ATOM 3623 C CA . MET A 1 451 ? 23.101 8.783 -24.286 1.00 94.88 451 MET A CA 1
ATOM 3624 C C . MET A 1 451 ? 22.448 9.936 -25.054 1.00 94.88 451 MET A C 1
ATOM 3626 O O . MET A 1 451 ? 23.123 10.627 -25.812 1.00 94.88 451 MET A O 1
ATOM 3630 N N . LYS A 1 452 ? 21.144 10.176 -24.848 1.00 94.19 452 LYS A N 1
ATOM 3631 C CA . LYS A 1 452 ? 20.378 11.219 -25.556 1.00 94.19 452 LYS A CA 1
ATOM 3632 C C . LYS A 1 452 ? 20.898 12.629 -25.266 1.00 94.19 452 LYS A C 1
ATOM 3634 O O . LYS A 1 452 ? 20.789 13.504 -26.120 1.00 94.19 452 LYS A O 1
ATOM 3639 N N . THR A 1 453 ? 21.456 12.844 -24.077 1.00 94.38 453 THR A N 1
ATOM 3640 C CA . THR A 1 453 ? 22.029 14.126 -23.648 1.00 94.38 453 THR A CA 1
ATOM 3641 C C . THR A 1 453 ? 23.547 14.215 -23.814 1.00 94.38 453 THR A C 1
ATOM 3643 O O . THR A 1 453 ? 24.146 15.181 -23.343 1.00 94.38 453 THR A O 1
ATOM 3646 N N . SER A 1 454 ? 24.190 13.216 -24.430 1.00 92.94 454 SER A N 1
ATOM 3647 C CA . SER A 1 454 ? 25.654 13.128 -24.577 1.00 92.94 454 SER A CA 1
ATOM 3648 C C . SER A 1 454 ? 26.430 13.191 -23.249 1.00 92.94 454 SER A C 1
ATOM 3650 O O . SER A 1 454 ? 27.607 13.558 -23.210 1.00 92.94 454 SER A O 1
ATOM 3652 N N . CYS A 1 455 ? 25.800 12.814 -22.134 1.00 92.62 455 CYS A N 1
ATOM 3653 C CA . CYS A 1 455 ? 26.440 12.785 -20.819 1.00 92.62 455 CYS A CA 1
ATOM 3654 C C . CYS A 1 455 ? 27.475 11.674 -20.680 1.00 92.62 455 CYS A C 1
ATOM 3656 O O . CYS A 1 455 ? 28.469 11.866 -19.989 1.00 92.62 455 CYS A O 1
ATOM 3658 N N . LEU A 1 456 ? 27.267 10.523 -21.327 1.00 91.12 456 LEU A N 1
ATOM 3659 C CA . LEU A 1 456 ? 28.242 9.429 -21.268 1.00 91.12 456 LEU A CA 1
ATOM 3660 C C . LEU A 1 456 ? 29.592 9.834 -21.876 1.00 91.12 456 LEU A C 1
ATOM 3662 O O . LEU A 1 456 ? 30.644 9.491 -21.341 1.00 91.12 456 LEU A O 1
ATOM 3666 N N . ASP A 1 457 ? 29.558 10.610 -22.956 1.00 90.00 457 ASP A N 1
ATOM 3667 C CA . ASP A 1 457 ? 30.757 11.163 -23.582 1.00 90.00 457 ASP A CA 1
ATOM 3668 C C . ASP A 1 457 ? 31.347 12.308 -22.746 1.00 90.00 457 ASP A C 1
ATOM 3670 O O . ASP A 1 457 ? 32.503 12.264 -22.338 1.00 90.00 457 ASP A O 1
ATOM 3674 N N . SER A 1 458 ? 30.535 13.300 -22.384 1.00 90.12 458 SER A N 1
ATOM 3675 C CA . SER A 1 458 ? 31.031 14.492 -21.680 1.00 90.12 458 SER A CA 1
ATOM 3676 C C . SER A 1 458 ? 31.494 14.247 -20.236 1.00 90.12 458 SER A C 1
ATOM 3678 O O . SER A 1 458 ? 32.386 14.950 -19.769 1.00 90.12 458 SER A O 1
ATOM 3680 N N . MET A 1 459 ? 30.919 13.277 -19.512 1.00 89.62 459 MET A N 1
ATOM 3681 C CA . MET A 1 459 ? 31.290 12.983 -18.116 1.00 89.62 459 MET A CA 1
ATOM 3682 C C . MET A 1 459 ? 32.313 11.854 -17.982 1.00 89.62 459 MET A C 1
ATOM 3684 O O . MET A 1 459 ? 33.095 11.864 -17.035 1.00 89.62 459 MET A O 1
ATOM 3688 N N . PHE A 1 460 ? 32.300 10.878 -18.895 1.00 89.88 460 PHE A N 1
ATOM 3689 C CA . PHE A 1 460 ? 33.118 9.663 -18.782 1.00 89.88 460 PHE A CA 1
ATOM 3690 C C . PHE A 1 460 ? 34.015 9.410 -19.997 1.00 89.88 460 PHE A C 1
ATOM 3692 O O . PHE A 1 460 ? 34.690 8.383 -20.041 1.00 89.88 460 PHE A O 1
ATOM 3699 N N . SER A 1 461 ? 34.018 10.312 -20.986 1.00 93.69 461 SER A N 1
ATOM 3700 C CA . SER A 1 461 ? 34.760 10.167 -22.247 1.00 93.69 461 SER A CA 1
ATOM 3701 C C . SER A 1 461 ? 34.476 8.833 -22.944 1.00 93.69 461 SER A C 1
ATOM 3703 O O . SER A 1 461 ? 35.369 8.219 -23.528 1.00 93.69 461 SER A O 1
ATOM 3705 N N . MET A 1 462 ? 33.234 8.347 -22.832 1.00 93.81 462 MET A N 1
ATOM 3706 C CA . MET A 1 462 ? 32.847 7.022 -23.304 1.00 93.81 462 MET A CA 1
ATOM 3707 C C . MET A 1 462 ? 32.586 7.022 -24.820 1.00 93.81 462 MET A C 1
ATOM 3709 O O . MET A 1 462 ? 31.631 7.665 -25.264 1.00 93.81 462 MET A O 1
ATOM 3713 N N . PRO A 1 463 ? 33.332 6.240 -25.624 1.00 94.69 463 PRO A N 1
ATOM 3714 C CA . PRO A 1 463 ? 33.117 6.158 -27.068 1.00 94.69 463 PRO A CA 1
ATOM 3715 C C . PRO A 1 463 ? 31.742 5.589 -27.448 1.00 94.69 463 PRO A C 1
ATOM 3717 O O . PRO A 1 463 ? 31.205 4.715 -26.764 1.00 94.69 463 PRO A O 1
ATOM 3720 N N . ILE A 1 464 ? 31.210 5.997 -28.606 1.00 93.25 464 ILE A N 1
ATOM 3721 C CA . ILE A 1 464 ? 29.861 5.618 -29.072 1.00 93.25 464 ILE A CA 1
ATOM 3722 C C . ILE A 1 464 ? 29.624 4.101 -29.149 1.00 93.25 464 ILE A C 1
ATOM 3724 O O . ILE A 1 464 ? 28.533 3.632 -28.832 1.00 93.25 464 ILE A O 1
ATOM 3728 N N . TYR A 1 465 ? 30.641 3.310 -29.509 1.00 94.56 465 TYR A N 1
ATOM 3729 C CA . TYR A 1 465 ? 30.513 1.851 -29.579 1.00 94.56 465 TYR A CA 1
ATOM 3730 C C . TYR A 1 465 ? 30.331 1.219 -28.189 1.00 94.56 465 TYR A C 1
ATOM 3732 O O . TYR A 1 465 ? 29.567 0.267 -28.054 1.00 94.56 465 TYR A O 1
ATOM 3740 N N . MET A 1 466 ? 30.963 1.772 -27.144 1.00 95.31 466 MET A N 1
ATOM 3741 C CA . MET A 1 466 ? 30.754 1.332 -25.758 1.00 95.31 466 MET A CA 1
ATOM 3742 C C . MET A 1 466 ? 29.369 1.736 -25.256 1.00 95.31 466 MET A C 1
ATOM 3744 O O . MET A 1 466 ? 28.705 0.939 -24.595 1.00 95.31 466 MET A O 1
ATOM 3748 N N . GLN A 1 467 ? 28.903 2.936 -25.618 1.00 96.25 467 GLN A N 1
ATOM 3749 C CA . GLN A 1 467 ? 27.550 3.389 -25.287 1.00 96.25 467 GLN A CA 1
ATOM 3750 C C . GLN A 1 467 ? 26.485 2.466 -25.900 1.00 96.25 467 GLN A C 1
ATOM 3752 O O . GLN A 1 467 ? 25.556 2.041 -25.211 1.00 96.25 467 GLN A O 1
ATOM 3757 N N . ALA A 1 468 ? 26.653 2.107 -27.178 1.00 95.75 468 ALA A N 1
ATOM 3758 C CA . ALA A 1 468 ? 25.765 1.194 -27.893 1.00 95.75 468 ALA A CA 1
ATOM 3759 C C . ALA A 1 468 ? 25.816 -0.238 -27.334 1.00 95.75 468 ALA A C 1
ATOM 3761 O O . ALA A 1 468 ? 24.771 -0.866 -27.168 1.00 95.75 468 ALA A O 1
ATOM 3762 N N . ALA A 1 469 ? 27.006 -0.743 -26.992 1.00 96.62 469 ALA A N 1
ATOM 3763 C CA . ALA A 1 469 ? 27.159 -2.054 -26.363 1.00 96.62 469 ALA A CA 1
ATOM 3764 C C . ALA A 1 469 ? 26.468 -2.112 -24.989 1.00 96.62 469 ALA A C 1
ATOM 3766 O O . ALA A 1 469 ? 25.734 -3.060 -24.708 1.00 96.62 469 ALA A O 1
ATOM 3767 N N . GLY A 1 470 ? 26.641 -1.075 -24.161 1.00 96.50 470 GLY A N 1
ATOM 3768 C CA . GLY A 1 470 ? 25.947 -0.954 -22.879 1.00 96.50 470 GLY A CA 1
ATOM 3769 C C . GLY A 1 470 ? 24.429 -0.889 -23.045 1.00 96.50 470 GLY A C 1
ATOM 3770 O O . GLY A 1 470 ? 23.707 -1.615 -22.365 1.00 96.50 470 GLY A O 1
ATOM 3771 N N . LEU A 1 471 ? 23.939 -0.113 -24.017 1.00 97.31 471 LEU A N 1
ATOM 3772 C CA . LEU A 1 471 ? 22.512 -0.049 -24.337 1.00 97.31 471 LEU A CA 1
ATOM 3773 C C . LEU A 1 471 ? 21.957 -1.423 -24.737 1.00 97.31 471 LEU A C 1
ATOM 3775 O O . LEU A 1 471 ? 20.909 -1.822 -24.236 1.00 97.31 471 LEU A O 1
ATOM 3779 N N . ALA A 1 472 ? 22.659 -2.161 -25.601 1.00 97.69 472 ALA A N 1
ATOM 3780 C CA . ALA A 1 472 ? 22.239 -3.491 -26.040 1.00 97.69 472 ALA A CA 1
ATOM 3781 C C . ALA A 1 472 ? 22.167 -4.493 -24.874 1.00 97.69 472 ALA A C 1
ATOM 3783 O O . ALA A 1 472 ? 21.186 -5.228 -24.753 1.00 97.69 472 ALA A O 1
ATOM 3784 N N . LEU A 1 473 ? 23.164 -4.484 -23.981 1.00 97.44 473 LEU A N 1
ATOM 3785 C CA . LEU A 1 473 ? 23.184 -5.323 -22.778 1.00 97.44 473 LEU A CA 1
ATOM 3786 C C . LEU A 1 473 ? 22.026 -4.992 -21.828 1.00 97.44 473 LEU A C 1
ATOM 3788 O O . LEU A 1 473 ? 21.337 -5.892 -21.347 1.00 97.44 473 LEU A O 1
ATOM 3792 N N . LEU A 1 474 ? 21.778 -3.704 -21.585 1.00 98.12 474 LEU A N 1
ATOM 3793 C CA . LEU A 1 474 ? 20.701 -3.246 -20.706 1.00 98.12 474 LEU A CA 1
ATOM 3794 C C . LEU A 1 474 ? 19.313 -3.529 -21.297 1.00 98.12 474 LEU A C 1
ATOM 3796 O O . LEU A 1 474 ? 18.406 -3.921 -20.563 1.00 98.12 474 LEU A O 1
ATOM 3800 N N . LEU A 1 475 ? 19.146 -3.403 -22.618 1.00 97.44 475 LEU A N 1
ATOM 3801 C CA . LEU A 1 475 ? 17.918 -3.791 -23.319 1.00 97.44 475 LEU A CA 1
ATOM 3802 C C . LEU A 1 475 ? 17.655 -5.294 -23.206 1.00 97.44 475 LEU A C 1
ATOM 3804 O O . LEU A 1 475 ? 16.533 -5.690 -22.892 1.00 97.44 475 LEU A O 1
ATOM 3808 N N . ALA A 1 476 ? 18.680 -6.130 -23.398 1.00 97.50 476 ALA A N 1
ATOM 3809 C CA . ALA A 1 476 ? 18.563 -7.573 -23.198 1.00 97.50 476 ALA A CA 1
ATOM 3810 C C . ALA A 1 476 ? 18.150 -7.902 -21.751 1.00 97.50 476 ALA A C 1
ATOM 3812 O O . ALA A 1 476 ? 17.227 -8.689 -21.532 1.00 97.50 476 ALA A O 1
ATOM 3813 N N . GLY A 1 477 ? 18.759 -7.229 -20.769 1.00 97.31 477 GLY A N 1
ATOM 3814 C CA . GLY A 1 477 ? 18.368 -7.305 -19.362 1.00 97.31 477 GLY A CA 1
ATOM 3815 C C . GLY A 1 477 ? 16.902 -6.932 -19.122 1.00 97.31 477 GLY A C 1
ATOM 3816 O O . GLY A 1 477 ? 16.176 -7.666 -18.451 1.00 97.31 477 GLY A O 1
ATOM 3817 N N . ARG A 1 478 ? 16.420 -5.835 -19.724 1.00 96.88 478 ARG A N 1
ATOM 3818 C CA . ARG A 1 478 ? 15.020 -5.401 -19.585 1.00 96.88 478 ARG A CA 1
ATOM 3819 C C . ARG A 1 478 ? 14.051 -6.402 -20.206 1.00 96.88 478 ARG A C 1
ATOM 3821 O O . ARG A 1 478 ? 13.003 -6.645 -19.617 1.00 96.88 478 ARG A O 1
ATOM 3828 N N . ILE A 1 479 ? 14.402 -7.007 -21.342 1.00 95.94 479 ILE A N 1
ATOM 3829 C CA . ILE A 1 479 ? 13.602 -8.068 -21.973 1.00 95.94 479 ILE A CA 1
ATOM 3830 C C . ILE A 1 479 ? 13.493 -9.282 -21.044 1.00 95.94 479 ILE A C 1
ATOM 3832 O O . ILE A 1 479 ? 12.388 -9.770 -20.819 1.00 95.94 479 ILE A O 1
ATOM 3836 N N . ILE A 1 480 ? 14.606 -9.729 -20.449 1.00 96.12 480 ILE A N 1
ATOM 3837 C CA . ILE A 1 480 ? 14.604 -10.820 -19.457 1.00 96.12 480 ILE A CA 1
ATOM 3838 C C . ILE A 1 480 ? 13.696 -10.467 -18.273 1.00 96.12 480 ILE A C 1
ATOM 3840 O O . ILE A 1 480 ? 12.868 -11.280 -17.868 1.00 96.12 480 ILE A O 1
ATOM 3844 N N . CYS A 1 481 ? 13.810 -9.245 -17.750 1.00 96.62 481 CYS A N 1
ATOM 3845 C CA . CYS A 1 481 ? 12.960 -8.758 -16.667 1.00 96.62 481 CYS A CA 1
ATOM 3846 C C . CYS A 1 481 ? 11.470 -8.767 -17.059 1.00 96.62 481 CYS A C 1
ATOM 3848 O O . CYS A 1 481 ? 10.662 -9.299 -16.304 1.00 96.62 481 CYS A O 1
ATOM 3850 N N . MET A 1 482 ? 11.112 -8.305 -18.264 1.00 95.19 482 MET A N 1
ATOM 3851 C CA . MET A 1 482 ? 9.726 -8.339 -18.754 1.00 95.19 482 MET A CA 1
ATOM 3852 C C . MET A 1 482 ? 9.158 -9.759 -18.835 1.00 95.19 482 MET A C 1
ATOM 3854 O O . MET A 1 482 ? 7.992 -9.963 -18.514 1.00 95.19 482 MET A O 1
ATOM 3858 N N . PHE A 1 483 ? 9.955 -10.765 -19.211 1.00 95.19 483 PHE A N 1
ATOM 3859 C CA . PHE A 1 483 ? 9.494 -12.160 -19.174 1.00 95.19 483 PHE A CA 1
ATOM 3860 C C . PHE A 1 483 ? 9.111 -12.610 -17.760 1.00 95.19 483 PHE A C 1
ATOM 3862 O O . PHE A 1 483 ? 8.111 -13.308 -17.587 1.00 95.19 483 PHE A O 1
ATOM 3869 N N . VAL A 1 484 ? 9.883 -12.196 -16.754 1.00 94.81 484 VAL A N 1
ATOM 3870 C CA . VAL A 1 484 ? 9.594 -12.489 -15.343 1.00 94.81 484 VAL A CA 1
ATOM 3871 C C . VAL A 1 484 ? 8.354 -11.729 -14.869 1.00 94.81 484 VAL A C 1
ATOM 3873 O O . VAL A 1 484 ? 7.478 -12.325 -14.247 1.00 94.81 484 VAL A O 1
ATOM 3876 N N . GLU A 1 485 ? 8.226 -10.450 -15.223 1.00 95.56 485 GLU A N 1
ATOM 3877 C CA . GLU A 1 485 ? 7.040 -9.628 -14.945 1.00 95.56 485 GLU A CA 1
ATOM 3878 C C . GLU A 1 485 ? 5.769 -10.271 -15.518 1.00 95.56 485 GLU A C 1
ATOM 3880 O O . GLU A 1 485 ? 4.825 -10.563 -14.782 1.00 95.56 485 GLU A O 1
ATOM 3885 N N . PHE A 1 486 ? 5.765 -10.605 -16.813 1.00 94.81 486 PHE A N 1
ATOM 3886 C CA . PHE A 1 486 ? 4.627 -11.263 -17.458 1.00 94.81 486 PHE A CA 1
ATOM 3887 C C . PHE A 1 486 ? 4.297 -12.623 -16.847 1.00 94.81 486 PHE A C 1
ATOM 3889 O O . PHE A 1 486 ? 3.120 -12.980 -16.772 1.00 94.81 486 PHE A O 1
ATOM 3896 N N . PHE A 1 487 ? 5.299 -13.378 -16.392 1.00 93.62 487 PHE A N 1
ATOM 3897 C CA . PHE A 1 487 ? 5.059 -14.620 -15.666 1.00 93.62 487 PHE A CA 1
ATOM 3898 C C . PHE A 1 487 ? 4.267 -14.372 -14.375 1.00 93.62 487 PHE A C 1
ATOM 3900 O O . PHE A 1 487 ? 3.242 -15.022 -14.167 1.00 93.62 487 PHE A O 1
ATOM 3907 N N . TYR A 1 488 ? 4.686 -13.414 -13.543 1.00 91.38 488 TYR A N 1
ATOM 3908 C CA . TYR A 1 488 ? 3.983 -13.101 -12.295 1.00 91.38 488 TYR A CA 1
ATOM 3909 C C . TYR A 1 488 ? 2.578 -12.550 -12.538 1.00 91.38 488 TYR A C 1
ATOM 3911 O O . TYR A 1 488 ? 1.643 -12.938 -11.837 1.00 91.38 488 TYR A O 1
ATOM 3919 N N . ILE A 1 489 ? 2.408 -11.713 -13.562 1.00 91.75 489 ILE A N 1
ATOM 3920 C CA . ILE A 1 489 ? 1.095 -11.199 -13.967 1.00 91.75 489 ILE A CA 1
ATOM 3921 C C . ILE A 1 489 ? 0.185 -12.353 -14.402 1.00 91.75 489 ILE A C 1
ATOM 3923 O O . ILE A 1 489 ? -0.938 -12.479 -13.918 1.00 91.75 489 ILE A O 1
ATOM 3927 N N . LYS A 1 490 ? 0.676 -13.244 -15.271 1.00 90.31 490 LYS A N 1
ATOM 3928 C CA . LYS A 1 490 ? -0.080 -14.416 -15.732 1.00 90.31 490 LYS A CA 1
ATOM 3929 C C . LYS A 1 490 ? -0.433 -15.354 -14.577 1.00 90.31 490 LYS A C 1
ATOM 3931 O O . LYS A 1 490 ? -1.559 -15.837 -14.522 1.00 90.31 490 LYS A O 1
ATOM 3936 N N . SER A 1 491 ? 0.509 -15.606 -13.669 1.00 87.50 491 SER A N 1
ATOM 3937 C CA . SER A 1 491 ? 0.288 -16.433 -12.478 1.00 87.50 491 SER A CA 1
ATOM 3938 C C . SER A 1 491 ? -0.821 -15.847 -11.603 1.00 87.50 491 SER A C 1
ATOM 3940 O O . SER A 1 491 ? -1.738 -16.566 -11.218 1.00 87.50 491 SER A O 1
ATOM 3942 N N . HIS A 1 492 ? -0.796 -14.534 -11.362 1.00 87.81 492 HIS A N 1
ATOM 3943 C CA . HIS A 1 492 ? -1.831 -13.858 -10.585 1.00 87.81 492 HIS A CA 1
ATOM 3944 C C . HIS A 1 492 ? -3.206 -13.904 -11.268 1.00 87.81 492 HIS A C 1
ATOM 3946 O O . HIS A 1 492 ? -4.199 -14.215 -10.618 1.00 87.81 492 HIS A O 1
ATOM 3952 N N . ILE A 1 493 ? -3.269 -13.684 -12.587 1.00 86.69 493 ILE A N 1
ATOM 3953 C CA . ILE A 1 493 ? -4.515 -13.835 -13.358 1.00 86.69 493 ILE A CA 1
ATOM 3954 C C . ILE A 1 493 ? -5.052 -15.269 -13.255 1.00 86.69 493 ILE A C 1
ATOM 3956 O O . ILE A 1 493 ? -6.249 -15.450 -13.068 1.00 86.69 493 ILE A O 1
ATOM 3960 N N . GLY A 1 494 ? -4.184 -16.283 -13.340 1.00 82.88 494 GLY A N 1
ATOM 3961 C CA . GLY A 1 494 ? -4.576 -17.687 -13.175 1.00 82.88 494 GLY A CA 1
ATOM 3962 C C . GLY A 1 494 ? -5.250 -17.948 -11.829 1.00 82.88 494 GLY A C 1
ATOM 3963 O O . GLY A 1 494 ? -6.339 -18.513 -11.796 1.00 82.88 494 GLY A O 1
ATOM 3964 N N . ILE A 1 495 ? -4.662 -17.433 -10.745 1.00 81.50 495 ILE A N 1
ATOM 3965 C CA . ILE A 1 495 ? -5.236 -17.519 -9.395 1.00 81.50 495 ILE A CA 1
ATOM 3966 C C . ILE A 1 495 ? -6.639 -16.895 -9.362 1.00 81.50 495 ILE A C 1
ATOM 3968 O O . ILE A 1 495 ? -7.583 -17.529 -8.896 1.00 81.50 495 ILE A O 1
ATOM 3972 N N . LEU A 1 496 ? -6.805 -15.681 -9.898 1.00 79.31 496 LEU A N 1
ATOM 3973 C CA . LEU A 1 496 ? -8.108 -15.002 -9.938 1.00 79.31 496 LEU A CA 1
ATOM 3974 C C . LEU A 1 496 ? -9.161 -15.794 -10.732 1.00 79.31 496 LEU A C 1
ATOM 3976 O O . LEU A 1 496 ? -10.322 -15.859 -10.332 1.00 79.31 496 LEU A O 1
ATOM 3980 N N . LEU A 1 497 ? -8.763 -16.428 -11.839 1.00 79.38 497 LEU A N 1
ATOM 3981 C CA . LEU A 1 497 ? -9.667 -17.232 -12.664 1.00 79.38 497 LEU A CA 1
ATOM 3982 C C . LEU A 1 497 ? -10.077 -18.548 -11.984 1.00 79.38 497 LEU A C 1
ATOM 3984 O O . LEU A 1 497 ? -11.245 -18.922 -12.072 1.00 79.38 497 LEU A O 1
ATOM 3988 N N . GLU A 1 498 ? -9.166 -19.220 -11.275 1.00 76.44 498 GLU A N 1
ATOM 3989 C CA . GLU A 1 498 ? -9.463 -20.453 -10.522 1.00 76.44 498 GLU A CA 1
ATOM 3990 C C . GLU A 1 498 ? -10.380 -20.197 -9.314 1.00 76.44 498 GLU A C 1
ATOM 3992 O O . GLU A 1 498 ? -11.290 -20.985 -9.031 1.00 76.44 498 GLU A O 1
ATOM 3997 N N . PHE A 1 499 ? -10.208 -19.061 -8.629 1.00 55.19 499 PHE A N 1
ATOM 3998 C CA . PHE A 1 499 ? -11.165 -18.609 -7.614 1.00 55.19 499 PHE A CA 1
ATOM 3999 C C . PHE A 1 499 ? -12.556 -18.342 -8.214 1.00 55.19 499 PHE A C 1
ATOM 4001 O O . PHE A 1 499 ? -13.569 -18.615 -7.565 1.00 55.19 499 PHE A O 1
ATOM 4008 N N . GLY A 1 500 ? -12.622 -17.879 -9.466 1.00 46.19 500 GLY A N 1
ATOM 4009 C CA . GLY A 1 500 ? -13.874 -17.668 -10.195 1.00 46.19 500 GLY A CA 1
ATOM 4010 C C . GLY A 1 500 ? -14.584 -18.954 -10.644 1.00 46.19 500 GLY A C 1
ATOM 4011 O O . GLY A 1 500 ? -15.814 -18.965 -10.729 1.00 46.19 500 GLY A O 1
ATOM 4012 N N . THR A 1 501 ? -13.858 -20.045 -10.918 1.00 44.00 501 THR A N 1
ATOM 4013 C CA . THR A 1 501 ? -14.453 -21.332 -11.337 1.00 44.00 501 THR A CA 1
ATOM 4014 C C . THR A 1 501 ? -14.937 -22.172 -10.159 1.00 44.00 501 THR A C 1
ATOM 4016 O O . THR A 1 501 ? -16.047 -22.695 -10.216 1.00 44.00 501 THR A O 1
ATOM 4019 N N . ASN A 1 502 ? -14.187 -22.226 -9.053 1.00 41.91 502 ASN A N 1
ATOM 4020 C CA . ASN A 1 502 ? -14.589 -22.978 -7.851 1.00 41.91 502 ASN A CA 1
ATOM 4021 C C . ASN A 1 502 ? -15.829 -22.391 -7.142 1.00 41.91 502 ASN A C 1
ATOM 4023 O O . ASN A 1 502 ? -16.481 -23.081 -6.360 1.00 41.91 502 ASN A O 1
ATOM 4027 N N . LYS A 1 503 ? -16.182 -21.131 -7.431 1.00 40.88 503 LYS A N 1
ATOM 4028 C CA . LYS A 1 503 ? -17.424 -20.479 -6.977 1.00 40.88 503 LYS A CA 1
ATOM 4029 C C . LYS A 1 503 ? -18.664 -20.834 -7.816 1.00 40.88 503 LYS A C 1
ATOM 4031 O O . LYS A 1 503 ? -19.759 -20.489 -7.398 1.00 40.88 503 LYS A O 1
ATOM 4036 N N . LYS A 1 504 ? -18.523 -21.459 -8.996 1.00 43.31 504 LYS A N 1
ATOM 4037 C CA . LYS A 1 504 ? -19.666 -21.833 -9.861 1.00 43.31 504 LYS A CA 1
ATOM 4038 C C . LYS A 1 504 ? -20.162 -23.269 -9.661 1.00 43.31 504 LYS A C 1
ATOM 4040 O O . LYS A 1 504 ? -21.225 -23.597 -10.177 1.00 43.31 504 LYS A O 1
ATOM 4045 N N . GLU A 1 505 ? -19.398 -24.112 -8.968 1.00 39.41 505 GLU A N 1
ATOM 4046 C CA . GLU A 1 505 ? -19.732 -25.528 -8.738 1.00 39.41 505 GLU A CA 1
ATOM 4047 C C . GLU A 1 505 ? -20.268 -25.829 -7.325 1.00 39.41 505 GLU A C 1
ATOM 4049 O O . GLU A 1 505 ? -20.607 -26.975 -7.041 1.00 39.41 505 GLU A O 1
ATOM 4054 N N . ASN A 1 506 ? -20.404 -24.816 -6.464 1.00 33.09 506 ASN A N 1
ATOM 4055 C CA . ASN A 1 506 ? -21.127 -24.891 -5.187 1.00 33.09 506 ASN A CA 1
ATOM 4056 C C . ASN A 1 506 ? -22.248 -23.856 -5.179 1.00 33.09 506 ASN A C 1
ATOM 4058 O O . ASN A 1 506 ? -23.238 -24.090 -4.450 1.00 33.09 506 ASN A O 1
#

pLDDT: mean 74.27, std 21.88, range [25.77, 98.12]

Organism: Pomacea canaliculata (NCBI:txid400727)

Radius of gyration: 33.3 Å; chains: 1; bounding box: 83×68×85 Å

Secondary structure (DSSP, 8-state):
--HHHHHHHHHHHHHHHTT-------TTEEE--HHHHHHHHTTSSEEEEEEEESS--SHHHHHHHHHHHHHTT-TTEEEEEEEE-SSSS-TTHHHHHHTT--GGG-SEEEEEETT-SSPEEP-S-TT-HHHHHHHHHHHH----PPTT--HHHHHHHHHHHHS-HHHHHHHHHHHHHHHHH---HHHHHHHHHHHHHHHHHHHH-THHHHHHHHHHHTTTTSS--HHHHHHHHHHHHHHHHHHTTT-SS--TTGGGTTTTSTTSSSSS---------TTTHHHHHHHHHHHHHHHHHHHHHHHHHHHHHTT-HHHHHHHHHHHHHHHHHHTTTSHHHHHHHHHHHHHHHHHHHHHHHHTT---HHHHHHHHHHHHHHHHHHHHHH-TTHHHHHHHHHHHHHHHHTT-TTTTSPPTTS-HHHHHHHGGGG-SHHHHHHHHHHHTHHHHHHHHHTTHHHHHH---HHHHHHHHHHHHHHHHHHHHHHHHHHHHHHHHHHHHHHHTS--

Sequence (506 aa):
MADMKGAAFLCSFFLALFCRINGEIVKGAVSLNSGVFDKIISRHRVVLVKFDETYPYGEKQDEFKKVAQASLSQTDLLVAEVQIADYGDKDNSDLAERFGVKKENYPVYKLFLNGKDEPISYTGDSKNADKIKKFVMQESGLWLGLPACLEEFDKLVAEFLKASPEARLGIVEKAEAALKTLTKDSDKESAEVYIRTMKKIEEKGDTFINSEIERVEKLKDGKKTSGIECVFYIFTTKSDYIASTTIINYNFLQAIILTRRINFLNEAMDKRTNDKRQKGYKLILYFITNNQAHNEKSSKRSTTMGLETLLYVPNIIGYLRVILTVAAFVFYQQPHLFIILYGVSVMLDGLDGYTARKLKQCSDFGAWLDVVVDLFSRGLLWCSLHQYGYLVIFIEWVTFVCTHCRGASWRVPEEHFPWLVTKVMENGFNTHWGFAAISGLHILPLWIYAMKTSCLDSMFSMPIYMQAAGLALLLAGRIICMFVEFFYIKSHIGILLEFGTNKKEN

InterPro domains:
  IPR000462 CDP-alcohol phosphatidyltransferase [PF01066] (312-406)
  IPR011679 Endoplasmic reticulum resident protein 29, C-terminal [PF07749] (149-225)
  IPR011679 Endoplasmic reticulum resident protein 29, C-terminal [cd00238] (150-227)
  IPR012883 ERp29, N-terminal [PF07912] (26-147)
  IPR016855 Endoplasmic reticulum resident protein 29 [PTHR12211] (11-225)
  IPR036249 Thioredoxin-like superfamily [SSF52833] (30-138)
  IPR036356 Endoplasmic reticulum resident protein 29, C-terminal domain superfamily [G3DSA:1.20.1150.12] (147-230)
  IPR036356 Endoplasmic reticulum resident protein 29, C-terminal domain superfamily [SSF47933] (147-223)
  IPR043130 CDP-alcohol phosphatidyltransferase, transmembrane domain [G3DSA:1.20.120.1760] (297-489)
  IPR048254 CDP-alcohol phosphatidyltransferase, conserved site [PS00379] (352-374)